Protein AF-A0A397AD30-F1 (afdb_monomer_lite)

Radius of gyration: 31.26 Å; chains: 1; bounding box: 76×76×76 Å

Organism: Aphanomyces astaci (NCBI:txid112090)

Sequence (591 aa):
MDCVVLFESKLSVTDAAFGQVVRYLRRLFPTGSASAVLFDLSSFWLITSLKTVILRVEKANWVDGGSKALFESFVSDHTSPWVRRLTTACSALGVDVVEGGAFLGRGAHGRVFKVERKADKKVLALKLVDSRSTTALFREELALTNAELTGLTARLEHGFVDFPGGAALLVTPVGAPLPRPTTLQEVFNLFDLLRQLHEKNIIHGDPRVPNVIVVKDNDKDKLLWIDLVEAVLVTPGFRTTDAAILTRSILRLLHTSLLGEPLESLINEYGQAPTNENMLKVATVSGLLRNKLKTAEAWHIRADNKVRSIDRPVALPAVEESVLAWVLKCEELGVCITGELIRKQASATCDQMNVPVSQRPAFSKGWLYKFQVKHGLTSKLQHGEAASVSPALVAEGRQQMKAATSGYSAANTYNMDETAFFFCLSPHRSITRHRQPGTKKSKKRITVALTTNADGTDVVDPLFIGTAARPRCFNGVAASDLGFNYMYSKKGWMTGGLFNTYLLQMNQRMLAEDRKVLLLVDNAPPYRPDDESLLTNIKVKMLPKNTTAHLQPQDAGIIASFKAKVKQRQLQSALQQIDSVMAGRQDGLYE

Foldseek 3Di:
DAFDEAEAEDQDDDVVVVVVVLVVCLVVPQAAKHWYWYDHPFKIWTWIDGRSGTPDIDIDTPPDPCPVVVVVVSCVVRGDLVVVQVVVQCVVQQKAFDPDPQWQDDDPFFTWGWIAHPPPRDTWIKTKGFPVCLVQQQQQQVLQVLCVVLLQAWHWPAGWDDDPGTIITITDDDFHQADQDDALVVLLVLLVSLLSCVVSLHFQQQSASRQWGWDQDVNDTHIHGHSGGHDPDRALVSQLLNLLNHLCNNQVHDSPDDPDDVLSVLSSVCSVPVDSVSSSSNSVVSRVSSVVVVVVVVVVVVVVVVPDDPPDPDLCVPLLVVLVVVVVNCVVVVNDDDLVNSLVSSVVSCVVVVPDPVSDDPSDPVVSVVSCVVSVNDDDDDDPPPVVDDPVLLVVLVVVVCVVCVVDDQQQEKEKDKDKDQLLADDPDDDDPDDDPDDDGRSAIKMKMWMAGRVRPDTDFIAIEGQDQDDVVCVPDDVVVVPHHYDYDNVNDAALVNLLVVQLVVLVVCVVVVAAHEYEYEPDPSNDHPDCVSRPRYDYDYGDPPNCSPPRPCNVCVVVVVVVVVVVVSVVVLVVVVVCVVVVNDDDNSD

Secondary structure (DSSP, 8-state):
----EEEEE-SS--HHHHHHHHHHHHHH-SSSEEEEEEE-SSEEEEEEEETTEEEEEEEEETTSTTHHHHHHHHHHHTS-HHHHHHHHHHHHHTEEEPSSS-EEEE-SSEEEEEEEETTT--EEEEEEEETTSHHHHHHHHHHHHHHGGGTSB-EEEEEEEEETTEEEEEEE---EEPPPP-SHHHHHHHHHHHHHHHHTT---SS--GGGEEEEEETTEEEEEE-S----SS--HHHHHHHHHHHHHHHHT--TT---THHHHHHHHHHHH---HHHHHHHHHHHHHHHHHHHHHHHHHHHHGGGS--S----S-HHHHHHHHHHHHHHHHTT----HHHHHHHHHHHHHHTT--GGG-----HHHHHHHHHHTT----PPP-GGGGS-HHHHHHHHHHHHHHHTTS-GGGEEEEEEEEE-TT---S----SS-PPPPPPP---EEEEEEEETTSS-EEEEEEEES-SS-GGGTT--TTTTTSEEEE-TTSS--HHHHHHHHHHHHHHHHHTT--EEEEE-S-GGGS-S-GGG-SSEEEEEPPTT-HHHH-TGGGTHHHHHHHHHHHHHHHHHHHHHHHHHTT--S-TT-

InterPro domains:
  IPR004875 DDE superfamily endonuclease domain [PF03184] (443-580)
  IPR006600 HTH CenpB-type DNA-binding domain [PF03221] (317-380)
  IPR006600 HTH CenpB-type DNA-binding domain [PS51253] (307-381)
  IPR006600 HTH CenpB-type DNA-binding domain [SM00674] (313-381)
  IPR009057 Homedomain-like superfamily [SSF46689] (312-376)
  IPR011009 Protein kinase-like domain superfamily [SSF56112] (103-228)
  IPR050863 Centromere and Transposable Element-Derived Protein [PTHR19303] (283-580)

pLDDT: mean 81.8, std 15.3, range [26.61, 97.69]

Structure (mmCIF, N/CA/C/O backbone):
data_AF-A0A397AD30-F1
#
_entry.id   AF-A0A397AD30-F1
#
loop_
_atom_site.group_PDB
_atom_site.id
_atom_site.type_symbol
_atom_site.label_atom_id
_atom_site.label_alt_id
_atom_site.label_comp_id
_atom_site.label_asym_id
_atom_site.label_entity_id
_atom_site.label_seq_id
_atom_site.pdbx_PDB_ins_code
_atom_site.Cartn_x
_atom_site.Cartn_y
_atom_site.Cartn_z
_atom_site.occupancy
_atom_site.B_iso_or_equiv
_atom_site.auth_seq_id
_atom_site.auth_comp_id
_atom_site.auth_asym_id
_atom_site.auth_atom_id
_atom_site.pdbx_PDB_model_num
ATOM 1 N N . MET A 1 1 ? 4.897 2.767 -16.102 1.00 46.47 1 MET A N 1
ATOM 2 C CA . MET A 1 1 ? 6.079 1.952 -16.441 1.00 46.47 1 MET A CA 1
ATOM 3 C C . MET A 1 1 ? 7.157 2.903 -16.915 1.00 46.47 1 MET A C 1
ATOM 5 O O . MET A 1 1 ? 6.813 3.877 -17.572 1.00 46.47 1 MET A O 1
ATOM 9 N N . ASP A 1 2 ? 8.407 2.687 -16.519 1.00 53.84 2 ASP A N 1
ATOM 10 C CA . ASP A 1 2 ? 9.525 3.442 -17.082 1.00 53.84 2 ASP A CA 1
ATOM 11 C C . ASP A 1 2 ? 9.894 2.813 -18.418 1.00 53.84 2 ASP A C 1
ATOM 13 O O . ASP A 1 2 ? 10.352 1.676 -18.458 1.00 53.84 2 ASP A O 1
ATOM 17 N N . CYS A 1 3 ? 9.603 3.519 -19.509 1.00 63.31 3 CYS A N 1
ATOM 18 C CA . CYS A 1 3 ? 10.033 3.110 -20.837 1.00 63.31 3 CYS A CA 1
ATOM 19 C C . CYS A 1 3 ? 11.496 3.518 -21.030 1.00 63.31 3 CYS A C 1
ATOM 21 O O . CYS A 1 3 ? 11.871 4.649 -20.710 1.00 63.31 3 CYS A O 1
ATOM 23 N N . VAL A 1 4 ? 12.309 2.593 -21.533 1.00 65.69 4 VAL A N 1
ATOM 24 C CA . VAL A 1 4 ? 13.726 2.805 -21.831 1.00 65.69 4 VAL A CA 1
ATOM 25 C C . VAL A 1 4 ? 13.923 2.584 -23.327 1.00 65.69 4 VAL A C 1
ATOM 27 O O . VAL A 1 4 ? 13.507 1.552 -23.857 1.00 65.69 4 VAL A O 1
ATOM 30 N N . VAL A 1 5 ? 14.553 3.553 -23.991 1.00 80.88 5 VAL A N 1
ATOM 31 C CA . VAL A 1 5 ? 14.927 3.476 -25.407 1.00 80.88 5 VAL A CA 1
ATOM 32 C C . VAL A 1 5 ? 16.436 3.262 -25.486 1.00 80.88 5 VAL A C 1
ATOM 34 O O . VAL A 1 5 ? 17.207 4.078 -24.985 1.00 80.88 5 VAL A O 1
ATOM 37 N N . LEU A 1 6 ? 16.863 2.147 -26.075 1.00 85.50 6 LEU A N 1
ATOM 38 C CA . LEU A 1 6 ? 18.277 1.836 -26.283 1.00 85.50 6 LEU A CA 1
ATOM 39 C C . LEU A 1 6 ? 18.796 2.578 -27.520 1.00 85.50 6 LEU A C 1
ATOM 41 O O . LEU A 1 6 ? 18.266 2.381 -28.607 1.00 85.50 6 LEU A O 1
ATOM 45 N N . PHE A 1 7 ? 19.857 3.367 -27.377 1.00 88.75 7 PHE A N 1
ATOM 46 C CA . PHE A 1 7 ? 20.549 3.988 -28.507 1.00 88.75 7 PHE A CA 1
ATOM 47 C C . PHE A 1 7 ? 21.847 3.235 -28.787 1.00 88.75 7 PHE A C 1
ATOM 49 O O . PHE A 1 7 ? 22.714 3.163 -27.921 1.00 88.75 7 PHE A O 1
ATOM 56 N N . GLU A 1 8 ? 21.975 2.683 -29.992 1.00 91.75 8 GLU A N 1
ATOM 57 C CA . GLU A 1 8 ? 23.163 1.961 -30.443 1.00 91.75 8 GLU A CA 1
ATOM 58 C C . GLU A 1 8 ? 23.706 2.618 -31.717 1.00 91.75 8 GLU A C 1
ATOM 60 O O . GLU A 1 8 ? 23.058 2.590 -32.766 1.00 91.75 8 GLU A O 1
ATOM 65 N N . SER A 1 9 ? 24.911 3.183 -31.638 1.00 92.06 9 SER A N 1
ATOM 66 C CA . SER A 1 9 ? 25.609 3.740 -32.798 1.00 92.06 9 SER A CA 1
ATOM 67 C C . SER A 1 9 ? 26.531 2.706 -33.451 1.00 92.06 9 SER A C 1
ATOM 69 O O . SER A 1 9 ? 27.141 1.866 -32.782 1.00 92.06 9 SER A O 1
ATOM 71 N N . LYS A 1 10 ? 26.650 2.762 -34.781 1.00 91.19 10 LYS A N 1
ATOM 72 C CA . LYS A 1 10 ? 27.586 1.958 -35.582 1.00 91.19 10 LYS A CA 1
ATOM 73 C C . LYS A 1 10 ? 28.236 2.809 -36.667 1.00 91.19 10 LYS A C 1
ATOM 75 O O . LYS A 1 10 ? 27.699 3.828 -37.077 1.00 91.19 10 LYS A O 1
ATOM 80 N N . LEU A 1 11 ? 29.386 2.349 -37.162 1.00 87.25 11 LEU A N 1
ATOM 81 C CA . LEU A 1 11 ? 30.025 2.935 -38.347 1.00 87.25 11 LEU A CA 1
ATOM 82 C C . LEU A 1 11 ? 29.191 2.702 -39.616 1.00 87.25 11 LEU A C 1
ATOM 84 O O . LEU A 1 11 ? 29.160 3.552 -40.496 1.00 87.25 11 LEU A O 1
ATOM 88 N N . SER A 1 12 ? 28.513 1.555 -39.691 1.00 88.00 12 SER A N 1
ATOM 89 C CA . SER A 1 12 ? 27.531 1.226 -40.721 1.00 88.00 12 SER A CA 1
ATOM 90 C C . SER A 1 12 ? 26.473 0.293 -40.132 1.00 88.00 12 SER A C 1
ATOM 92 O O . SER A 1 12 ? 26.801 -0.649 -39.396 1.00 88.00 12 SER A O 1
ATOM 94 N N . VAL A 1 13 ? 25.202 0.559 -40.426 1.00 89.12 13 VAL A N 1
ATOM 95 C CA . VAL A 1 13 ? 24.081 -0.279 -40.004 1.00 89.12 13 VAL A CA 1
ATOM 96 C C . VAL A 1 13 ? 24.025 -1.542 -40.867 1.00 89.12 13 VAL A C 1
ATOM 98 O O . VAL A 1 13 ? 23.899 -1.493 -42.086 1.00 89.12 13 VAL A O 1
ATOM 101 N N . THR A 1 14 ? 24.094 -2.702 -40.214 1.00 89.75 14 THR A N 1
ATOM 102 C CA . THR A 1 14 ? 24.069 -4.028 -40.851 1.00 89.75 14 THR A CA 1
ATOM 103 C C . THR A 1 14 ? 23.092 -4.956 -40.134 1.00 89.75 14 THR A C 1
ATOM 105 O O . THR A 1 14 ? 22.760 -4.741 -38.965 1.00 89.75 14 THR A O 1
ATOM 108 N N . ASP A 1 15 ? 22.692 -6.054 -40.780 1.00 87.81 15 ASP A N 1
ATOM 109 C CA . ASP A 1 15 ? 21.860 -7.083 -40.139 1.00 87.81 15 ASP A CA 1
ATOM 110 C C . ASP A 1 15 ? 22.551 -7.727 -38.923 1.00 87.81 15 ASP A C 1
ATOM 112 O O . ASP A 1 15 ? 21.894 -8.113 -37.954 1.00 87.81 15 ASP A O 1
ATOM 116 N N . ALA A 1 16 ? 23.887 -7.788 -38.920 1.00 85.69 16 ALA A N 1
ATOM 117 C CA . ALA A 1 16 ? 24.661 -8.242 -37.767 1.00 85.69 16 ALA A CA 1
ATOM 118 C C . ALA A 1 16 ? 24.535 -7.272 -36.578 1.00 85.69 16 ALA A C 1
ATOM 120 O O . ALA A 1 16 ? 24.317 -7.710 -35.443 1.00 85.69 16 ALA A O 1
ATOM 121 N N . ALA A 1 17 ? 24.615 -5.962 -36.838 1.00 86.62 17 ALA A N 1
ATOM 122 C CA . ALA A 1 17 ? 24.385 -4.933 -35.827 1.00 86.62 17 ALA A CA 1
ATOM 123 C C . ALA A 1 17 ? 22.938 -4.955 -35.315 1.00 86.62 17 ALA A C 1
ATOM 125 O O . ALA A 1 17 ? 22.704 -4.872 -34.110 1.00 86.62 17 ALA A O 1
ATOM 126 N N . PHE A 1 18 ? 21.968 -5.170 -36.203 1.00 90.31 18 PHE A N 1
ATOM 127 C CA . PHE A 1 18 ? 20.579 -5.378 -35.812 1.00 90.31 18 PHE A CA 1
ATOM 128 C C . PHE A 1 18 ? 20.422 -6.610 -34.912 1.00 90.31 18 PHE A C 1
ATOM 130 O O . PHE A 1 18 ? 19.847 -6.513 -33.830 1.00 90.31 18 PHE A O 1
ATOM 137 N N . GLY A 1 19 ? 21.015 -7.750 -35.276 1.00 87.25 19 GLY A N 1
ATOM 138 C CA . GLY A 1 19 ? 21.019 -8.955 -34.443 1.00 87.25 19 GLY A CA 1
ATOM 139 C C . GLY A 1 19 ? 21.643 -8.737 -33.058 1.00 87.25 19 GLY A C 1
ATOM 140 O O . GLY A 1 19 ? 21.188 -9.325 -32.073 1.00 87.25 19 GLY A O 1
ATOM 141 N N . GLN A 1 20 ? 22.648 -7.864 -32.948 1.00 88.50 20 GLN A N 1
ATOM 142 C CA . GLN A 1 20 ? 23.221 -7.438 -31.668 1.00 88.50 20 GLN A CA 1
ATOM 143 C C . GLN A 1 20 ? 22.214 -6.630 -30.836 1.00 88.50 20 GLN A C 1
ATOM 145 O O . GLN A 1 20 ? 21.991 -6.967 -29.673 1.00 88.50 20 GLN A O 1
ATOM 150 N N . VAL A 1 21 ? 21.539 -5.647 -31.438 1.00 87.56 21 VAL A N 1
ATOM 151 C CA . VAL A 1 21 ? 20.488 -4.853 -30.777 1.00 87.56 21 VAL A CA 1
ATOM 152 C C . VAL A 1 21 ? 19.317 -5.729 -30.327 1.00 87.56 21 VAL A C 1
ATOM 154 O O . VAL A 1 21 ? 18.852 -5.599 -29.198 1.00 87.56 21 VAL A O 1
ATOM 157 N N . VAL A 1 22 ? 18.893 -6.704 -31.136 1.00 85.50 22 VAL A N 1
ATOM 158 C CA . VAL A 1 22 ? 17.864 -7.683 -30.742 1.00 85.50 22 VAL A CA 1
ATOM 159 C C . VAL A 1 22 ? 18.308 -8.490 -29.516 1.00 85.50 22 VAL A C 1
ATOM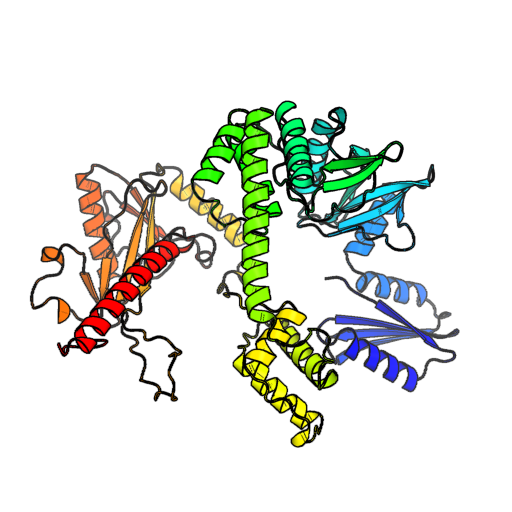 161 O O . VAL A 1 22 ? 17.509 -8.730 -28.611 1.00 85.50 22 VAL A O 1
ATOM 164 N N . ARG A 1 23 ? 19.582 -8.899 -29.432 1.00 86.31 23 ARG A N 1
ATOM 165 C CA . ARG A 1 23 ? 20.116 -9.579 -28.235 1.00 86.31 23 ARG A CA 1
ATOM 166 C C . ARG A 1 23 ? 20.136 -8.658 -27.018 1.00 86.31 23 ARG A C 1
ATOM 168 O O . ARG A 1 23 ? 19.834 -9.130 -25.923 1.00 86.31 23 ARG A O 1
ATOM 175 N N . TYR A 1 24 ? 20.467 -7.380 -27.196 1.00 85.62 24 TYR A N 1
ATOM 176 C CA . TYR A 1 24 ? 20.419 -6.388 -26.123 1.00 85.62 24 TYR A CA 1
ATOM 177 C C . TYR A 1 24 ? 18.996 -6.194 -25.614 1.00 85.62 24 TYR A C 1
ATOM 179 O O . TYR A 1 24 ? 18.769 -6.359 -24.421 1.00 85.62 24 TYR A O 1
ATOM 187 N N . LEU A 1 25 ? 18.026 -5.979 -26.503 1.00 80.44 25 LEU A N 1
ATOM 188 C CA . LEU A 1 25 ? 16.612 -5.860 -26.144 1.00 80.44 25 LEU A CA 1
ATOM 189 C C . LEU A 1 25 ? 16.096 -7.110 -25.412 1.00 80.44 25 LEU A C 1
ATOM 191 O O . LEU A 1 25 ? 15.462 -6.987 -24.368 1.00 80.44 25 LEU A O 1
ATOM 195 N N . ARG A 1 26 ? 16.453 -8.317 -25.876 1.00 78.38 26 ARG A N 1
ATOM 196 C CA . ARG A 1 26 ? 16.071 -9.587 -25.221 1.00 78.38 26 ARG A CA 1
ATOM 197 C C . ARG A 1 26 ? 16.665 -9.761 -23.824 1.00 78.38 26 ARG A C 1
ATOM 199 O O . ARG A 1 26 ? 16.057 -10.439 -23.001 1.00 78.38 26 ARG A O 1
ATOM 206 N N . ARG A 1 27 ? 17.854 -9.209 -23.568 1.00 79.25 27 ARG A N 1
ATOM 207 C CA . ARG A 1 27 ? 18.528 -9.283 -22.260 1.00 79.25 27 ARG A CA 1
ATOM 208 C C . ARG A 1 27 ? 18.067 -8.185 -21.310 1.00 79.25 27 ARG A C 1
ATOM 210 O O . ARG A 1 27 ? 17.850 -8.465 -20.139 1.00 79.25 27 ARG A O 1
ATOM 217 N N . LEU A 1 28 ? 17.926 -6.961 -21.815 1.00 70.12 28 LEU A N 1
ATOM 218 C CA . LEU A 1 28 ? 17.557 -5.787 -21.028 1.00 70.12 28 LEU A CA 1
ATOM 219 C C . LEU A 1 28 ? 16.064 -5.784 -20.675 1.00 70.12 28 LEU A C 1
ATOM 221 O O . LEU A 1 28 ? 15.705 -5.378 -19.575 1.00 70.12 28 LEU A O 1
ATOM 225 N N . PHE A 1 29 ? 15.199 -6.281 -21.568 1.00 71.00 29 PHE A N 1
ATOM 226 C CA . PHE A 1 29 ? 13.741 -6.242 -21.401 1.00 71.00 29 PHE A CA 1
ATOM 227 C C . PHE A 1 29 ? 13.075 -7.572 -21.794 1.00 71.00 29 PHE A C 1
ATOM 229 O O . PHE A 1 29 ? 12.239 -7.613 -22.696 1.00 71.00 29 PHE A O 1
ATOM 236 N N . PRO A 1 30 ? 13.387 -8.687 -21.105 1.00 65.00 30 PRO A N 1
ATOM 237 C CA . PRO A 1 30 ? 12.913 -10.025 -21.481 1.00 65.00 30 PRO A CA 1
ATOM 238 C C . PRO A 1 30 ? 11.387 -10.190 -21.431 1.00 65.00 30 PRO A C 1
ATOM 240 O O . PRO A 1 30 ? 10.841 -11.209 -21.866 1.00 65.00 30 PRO A O 1
ATOM 243 N N . THR A 1 31 ? 10.678 -9.219 -20.861 1.00 61.59 31 THR A N 1
ATOM 244 C CA . THR A 1 31 ? 9.302 -9.400 -20.439 1.00 61.59 31 THR A CA 1
ATOM 245 C C . THR A 1 31 ? 8.345 -8.248 -20.747 1.00 61.59 31 THR A C 1
ATOM 247 O O . THR A 1 31 ? 7.138 -8.486 -20.815 1.00 61.59 31 THR A O 1
ATOM 250 N N . GLY A 1 32 ? 8.872 -7.053 -21.023 1.00 67.94 32 GLY A N 1
ATOM 251 C CA . GLY A 1 32 ? 8.106 -5.853 -21.365 1.00 67.94 32 GLY A CA 1
ATOM 252 C C . GLY A 1 32 ? 8.211 -5.460 -22.838 1.00 67.94 32 GLY A C 1
ATOM 253 O O . GLY A 1 32 ? 8.818 -6.161 -23.649 1.00 67.94 32 GLY A O 1
ATOM 254 N N . SER A 1 33 ? 7.596 -4.332 -23.188 1.00 75.12 33 SER A N 1
ATOM 255 C CA . SER A 1 33 ? 7.857 -3.647 -24.454 1.00 75.12 33 SER A CA 1
ATOM 256 C C . SER A 1 33 ? 9.172 -2.881 -24.360 1.00 75.12 33 SER A C 1
ATOM 258 O O . SER A 1 33 ? 9.409 -2.205 -23.358 1.00 75.12 33 SER A O 1
ATOM 260 N N . ALA A 1 34 ? 10.000 -2.954 -25.393 1.00 81.38 34 ALA A N 1
ATOM 261 C CA . ALA A 1 34 ? 11.256 -2.223 -25.443 1.00 81.38 34 ALA A CA 1
ATOM 262 C C . ALA A 1 34 ? 11.519 -1.664 -26.827 1.00 81.38 34 ALA A C 1
ATOM 264 O O . ALA A 1 34 ? 11.158 -2.281 -27.833 1.00 81.38 34 ALA A O 1
ATOM 265 N N . SER A 1 35 ? 12.193 -0.522 -26.844 1.00 88.38 35 SER A N 1
ATOM 266 C CA . SER A 1 35 ? 12.478 0.218 -28.060 1.00 88.38 35 SER A CA 1
ATOM 267 C C . SER A 1 35 ? 13.973 0.424 -28.219 1.00 88.38 35 SER A C 1
ATOM 269 O O . SER A 1 35 ? 14.680 0.644 -27.235 1.00 88.38 35 SER A O 1
ATOM 271 N N . ALA A 1 36 ? 14.461 0.350 -29.450 1.00 91.06 36 ALA A N 1
ATOM 272 C CA . ALA A 1 36 ? 15.835 0.686 -29.780 1.00 91.06 36 ALA A CA 1
ATOM 273 C C . ALA A 1 36 ? 15.914 1.558 -31.027 1.00 91.06 36 ALA A C 1
ATOM 275 O O . ALA A 1 36 ? 15.094 1.447 -31.936 1.00 91.06 36 ALA A O 1
ATOM 276 N N . VAL A 1 37 ? 16.954 2.377 -31.058 1.00 93.56 37 VAL A N 1
ATOM 277 C CA . VAL A 1 37 ? 17.401 3.147 -32.206 1.00 93.56 37 VAL A CA 1
ATOM 278 C C . VAL A 1 37 ? 18.790 2.633 -32.563 1.00 93.56 37 VAL A C 1
ATOM 280 O O . VAL A 1 37 ? 19.730 2.789 -31.784 1.00 93.56 37 VAL A O 1
ATOM 283 N N . LEU A 1 38 ? 18.914 2.000 -33.727 1.00 95.19 38 LEU A N 1
ATOM 284 C CA . LEU A 1 38 ? 20.195 1.597 -34.307 1.00 95.19 38 LEU A CA 1
ATOM 285 C C . LEU A 1 38 ? 20.540 2.567 -35.430 1.00 95.19 38 LEU A C 1
ATOM 287 O O . LEU A 1 38 ? 19.747 2.699 -36.354 1.00 95.19 38 LEU A O 1
ATOM 291 N N . PHE A 1 39 ? 21.688 3.234 -35.377 1.00 95.94 39 PHE A N 1
ATOM 292 C CA . PHE A 1 39 ? 21.993 4.285 -36.348 1.00 95.94 39 PHE A CA 1
ATOM 293 C C . PHE A 1 39 ? 23.468 4.370 -36.739 1.00 95.94 39 PHE A C 1
ATOM 295 O O . PHE A 1 39 ? 24.356 3.982 -35.979 1.00 95.94 39 PHE A O 1
ATOM 302 N N . ASP A 1 40 ? 23.706 4.905 -37.935 1.00 94.38 40 ASP A N 1
ATOM 303 C CA . ASP A 1 40 ? 25.008 5.348 -38.434 1.00 94.38 40 ASP A CA 1
ATOM 304 C C . ASP A 1 40 ? 24.918 6.797 -38.952 1.00 94.38 40 ASP A C 1
ATOM 306 O O . ASP A 1 40 ? 23.938 7.499 -38.696 1.00 94.38 40 ASP A O 1
ATOM 310 N N . LEU A 1 41 ? 25.949 7.273 -39.655 1.00 92.25 41 LEU A N 1
ATOM 311 C CA . LEU A 1 41 ? 26.000 8.639 -40.195 1.00 92.25 41 LEU A CA 1
ATOM 312 C C . LEU A 1 41 ? 24.981 8.909 -41.317 1.00 92.25 41 LEU A C 1
ATOM 314 O O . LEU A 1 41 ? 24.714 10.067 -41.626 1.00 92.25 41 LEU A O 1
ATOM 318 N N . SER A 1 42 ? 24.427 7.869 -41.940 1.00 92.25 42 SER A N 1
ATOM 319 C CA . SER A 1 42 ? 23.572 7.955 -43.131 1.00 92.25 42 SER A CA 1
ATOM 320 C C . SER A 1 42 ? 22.116 7.548 -42.876 1.00 92.25 42 SER A C 1
ATOM 322 O O . SER A 1 42 ? 21.208 8.118 -43.483 1.00 92.25 42 SER A O 1
ATOM 324 N N . SER A 1 43 ? 21.875 6.628 -41.938 1.00 94.44 43 SER A N 1
ATOM 325 C CA . SER A 1 43 ? 20.565 6.021 -41.700 1.00 94.44 43 SER A CA 1
ATOM 326 C C . SER A 1 43 ? 20.315 5.633 -40.242 1.00 94.44 43 SER A C 1
ATOM 328 O O . SER A 1 43 ? 21.234 5.539 -39.423 1.00 94.44 43 SER A O 1
ATOM 330 N N . PHE A 1 44 ? 19.046 5.375 -39.920 1.00 95.19 44 PHE A N 1
ATOM 331 C CA . PHE A 1 44 ? 18.620 4.855 -38.625 1.00 95.19 44 PHE A CA 1
ATOM 332 C C . PHE A 1 44 ? 17.475 3.849 -38.751 1.00 95.19 44 PHE A C 1
ATOM 334 O O . PHE A 1 44 ? 16.661 3.887 -39.678 1.00 95.19 44 PHE A O 1
ATOM 341 N N . TRP A 1 45 ? 17.433 2.912 -37.805 1.00 95.19 45 TRP A N 1
ATOM 342 C CA . TRP A 1 45 ? 16.418 1.878 -37.676 1.00 95.19 45 TRP A CA 1
ATOM 343 C C . TRP A 1 45 ? 15.730 2.025 -36.318 1.00 95.19 45 TRP A C 1
ATOM 345 O O . TRP A 1 45 ? 16.376 1.950 -35.269 1.00 95.19 45 TRP A O 1
ATOM 355 N N . LEU A 1 46 ? 14.414 2.203 -36.346 1.00 93.31 46 LEU A N 1
ATOM 356 C CA . LEU A 1 46 ? 13.544 2.305 -35.181 1.00 93.31 46 LEU A CA 1
ATOM 357 C C . LEU A 1 46 ? 12.920 0.942 -34.916 1.00 93.31 46 LEU A C 1
ATOM 359 O O . LEU A 1 46 ? 12.238 0.382 -35.772 1.00 93.31 46 LEU A O 1
ATOM 363 N N . ILE A 1 47 ? 13.191 0.380 -33.748 1.00 91.94 47 ILE A N 1
ATOM 364 C CA . ILE A 1 47 ? 12.896 -1.017 -33.446 1.00 91.94 47 ILE A CA 1
ATOM 365 C C . ILE A 1 47 ? 11.988 -1.057 -32.228 1.00 91.94 47 ILE A C 1
ATOM 367 O O . ILE A 1 47 ? 12.402 -0.639 -31.151 1.00 91.94 47 ILE A O 1
ATOM 371 N N . THR A 1 48 ? 10.791 -1.621 -32.371 1.00 88.56 48 THR A N 1
ATOM 372 C CA . THR A 1 48 ? 9.890 -1.903 -31.247 1.00 88.56 48 THR A CA 1
ATOM 373 C C . THR A 1 48 ? 9.802 -3.405 -31.045 1.00 88.56 48 THR A C 1
ATOM 375 O O . THR A 1 48 ? 9.584 -4.178 -31.980 1.00 88.56 48 THR A O 1
ATOM 378 N N . SER A 1 49 ? 9.941 -3.832 -29.800 1.00 84.62 49 SER A N 1
ATOM 379 C CA . SER A 1 49 ? 9.865 -5.228 -29.392 1.00 84.62 49 SER A CA 1
ATOM 380 C C . SER A 1 49 ? 8.882 -5.403 -28.246 1.00 84.62 49 SER A C 1
ATOM 382 O O . SER A 1 49 ? 8.661 -4.488 -27.454 1.00 84.62 49 SER A O 1
ATOM 384 N N . LEU A 1 50 ? 8.299 -6.593 -28.150 1.00 78.88 50 LEU A N 1
ATOM 385 C CA . LEU A 1 50 ? 7.535 -7.036 -26.993 1.00 78.88 50 LEU A CA 1
ATOM 386 C C . LEU A 1 50 ? 8.067 -8.401 -26.574 1.00 78.88 50 LEU A C 1
ATOM 388 O O . LEU A 1 50 ? 7.985 -9.377 -27.328 1.00 78.88 50 LEU A O 1
ATOM 392 N N . LYS A 1 51 ? 8.607 -8.474 -25.355 1.00 77.00 51 LYS A N 1
ATOM 393 C CA . LYS A 1 51 ? 9.300 -9.659 -24.836 1.00 77.00 51 LYS A CA 1
ATOM 394 C C . LYS A 1 51 ? 10.468 -10.028 -25.761 1.00 77.00 51 LYS A C 1
ATOM 396 O O . LYS A 1 51 ? 11.404 -9.259 -25.933 1.00 77.00 51 LYS A O 1
ATOM 401 N N . THR A 1 52 ? 10.427 -11.206 -26.380 1.00 72.81 52 THR A N 1
ATOM 402 C CA . THR A 1 52 ? 11.484 -11.692 -27.278 1.00 72.81 52 THR A CA 1
ATOM 403 C C . THR A 1 52 ? 11.187 -11.475 -28.757 1.00 72.81 52 THR A C 1
ATOM 405 O O . THR A 1 52 ? 11.969 -11.933 -29.590 1.00 72.81 52 THR A O 1
ATOM 408 N N . VAL A 1 53 ? 10.061 -10.841 -29.091 1.00 79.31 53 VAL A N 1
ATOM 409 C CA . VAL A 1 53 ? 9.580 -10.695 -30.467 1.00 79.31 53 VAL A CA 1
ATOM 410 C C . VAL A 1 53 ? 9.757 -9.253 -30.918 1.00 79.31 53 VAL A C 1
ATOM 412 O O . VAL A 1 53 ? 9.344 -8.324 -30.224 1.00 79.31 53 VAL A O 1
ATOM 415 N N . ILE A 1 54 ? 10.363 -9.068 -32.090 1.00 87.69 54 ILE A N 1
ATOM 416 C CA . ILE A 1 54 ? 10.400 -7.769 -32.758 1.00 87.69 54 ILE A CA 1
ATOM 417 C C . ILE A 1 54 ? 9.041 -7.549 -33.413 1.00 87.69 54 ILE A C 1
ATOM 419 O O . ILE A 1 54 ? 8.624 -8.344 -34.251 1.00 87.69 54 ILE A O 1
ATOM 423 N N . LEU A 1 55 ? 8.342 -6.504 -32.980 1.00 87.19 55 LEU A N 1
ATOM 424 C CA . LEU A 1 55 ? 7.017 -6.152 -33.481 1.00 87.19 55 LEU A CA 1
ATOM 425 C C . LEU A 1 55 ? 7.109 -5.276 -34.726 1.00 87.19 55 LEU A C 1
ATOM 427 O O . LEU A 1 55 ? 6.332 -5.450 -35.659 1.00 87.19 55 LEU A O 1
ATOM 431 N N . ARG A 1 56 ? 8.044 -4.321 -34.724 1.00 90.12 56 ARG A N 1
ATOM 432 C CA . ARG A 1 56 ? 8.194 -3.334 -35.794 1.00 90.12 56 ARG A CA 1
ATOM 433 C C . ARG A 1 56 ? 9.660 -2.955 -35.965 1.00 90.12 56 ARG A C 1
ATOM 435 O O . ARG A 1 56 ? 10.373 -2.803 -34.974 1.00 90.12 56 ARG A O 1
ATOM 442 N N . VAL A 1 57 ? 10.084 -2.807 -37.218 1.00 91.88 57 VAL A N 1
ATOM 443 C CA . VAL A 1 57 ? 11.363 -2.199 -37.603 1.00 91.88 57 VAL A CA 1
ATOM 444 C C . VAL A 1 57 ? 11.079 -1.202 -38.713 1.00 91.88 57 VAL A C 1
ATOM 446 O O . VAL A 1 57 ? 10.607 -1.596 -39.777 1.00 91.88 57 VAL A O 1
ATOM 449 N N . GLU A 1 58 ? 11.364 0.069 -38.474 1.00 92.94 58 GLU A N 1
ATOM 450 C CA . GLU A 1 58 ? 11.244 1.129 -39.476 1.00 92.94 58 GLU A CA 1
ATOM 451 C C . GLU A 1 58 ? 12.632 1.635 -39.824 1.00 92.94 58 GLU A C 1
ATOM 453 O O . GLU A 1 58 ? 13.413 1.941 -38.929 1.00 92.94 58 GLU A O 1
ATOM 458 N N . LYS A 1 59 ? 12.953 1.696 -41.115 1.00 93.88 59 LYS A N 1
ATOM 459 C CA . LYS A 1 59 ? 14.270 2.099 -41.614 1.00 93.88 59 LYS A CA 1
ATOM 460 C C . LYS A 1 59 ? 14.111 3.385 -42.414 1.00 93.88 59 LYS A C 1
ATOM 462 O O . LYS A 1 59 ? 13.220 3.448 -43.257 1.00 93.88 59 LYS A O 1
ATOM 467 N N . ALA A 1 60 ? 14.962 4.370 -42.166 1.00 93.94 60 ALA A N 1
ATOM 468 C CA . ALA A 1 60 ? 14.971 5.630 -42.904 1.00 93.94 60 ALA A CA 1
ATOM 469 C C . ALA A 1 60 ? 16.391 6.202 -42.989 1.00 93.94 60 ALA A C 1
ATOM 471 O O . ALA A 1 60 ? 17.228 5.927 -42.122 1.00 93.94 60 ALA A O 1
ATOM 472 N N . ASN A 1 61 ? 16.659 7.015 -44.013 1.00 93.56 61 ASN A N 1
ATOM 473 C CA . ASN A 1 61 ? 17.879 7.812 -44.072 1.00 93.56 61 ASN A CA 1
ATOM 474 C C . ASN A 1 61 ? 17.659 9.163 -43.397 1.00 93.56 61 ASN A C 1
ATOM 476 O O . ASN A 1 61 ? 16.563 9.726 -43.429 1.00 93.56 61 ASN A O 1
ATOM 480 N N . TRP A 1 62 ? 18.722 9.730 -42.827 1.00 90.88 62 TRP A N 1
ATOM 481 C CA . TRP A 1 62 ? 18.641 11.041 -42.174 1.00 90.88 62 TRP A CA 1
ATOM 482 C C . TRP A 1 62 ? 18.196 12.154 -43.129 1.00 90.88 62 TRP A C 1
ATOM 484 O O . TRP A 1 62 ? 17.535 13.098 -42.706 1.00 90.88 62 TRP A O 1
ATOM 494 N N . VAL A 1 63 ? 18.528 12.029 -44.415 1.00 92.19 63 VAL A N 1
ATOM 495 C CA . VAL A 1 63 ? 18.239 13.033 -45.451 1.00 92.19 63 VAL A CA 1
ATOM 496 C C . VAL A 1 63 ? 16.851 12.894 -46.083 1.00 92.19 63 VAL A C 1
ATOM 498 O O . VAL A 1 63 ? 16.441 13.779 -46.831 1.00 92.19 63 VAL A O 1
ATOM 501 N N . ASP A 1 64 ? 16.118 11.814 -45.791 1.00 91.31 64 ASP A N 1
ATOM 502 C CA . ASP A 1 64 ? 14.796 11.589 -46.377 1.00 91.31 64 ASP A CA 1
ATOM 503 C C . ASP A 1 64 ? 13.777 12.604 -45.828 1.00 91.31 64 ASP A C 1
ATOM 505 O O . ASP A 1 64 ? 13.751 12.920 -44.634 1.00 91.31 64 ASP A O 1
ATOM 509 N N . GLY A 1 65 ? 12.883 13.098 -46.689 1.00 89.81 65 GLY A N 1
ATOM 510 C CA . GLY A 1 65 ? 11.796 13.984 -46.271 1.00 89.81 65 GLY A CA 1
ATOM 511 C C . GLY A 1 65 ? 10.890 13.307 -45.234 1.00 89.81 65 GLY A C 1
ATOM 512 O O . GLY A 1 65 ? 10.319 12.254 -45.499 1.00 89.81 65 GLY A O 1
ATOM 513 N N . GLY A 1 66 ? 10.753 13.910 -44.047 1.00 88.06 66 GLY A N 1
ATOM 514 C CA . GLY A 1 66 ? 9.931 13.383 -42.946 1.00 88.06 66 GLY A CA 1
ATOM 515 C C . GLY A 1 66 ? 10.657 12.453 -41.961 1.00 88.06 66 GLY A C 1
ATOM 516 O O . GLY A 1 66 ? 10.086 12.129 -40.919 1.00 88.06 66 GLY A O 1
ATOM 517 N N . SER A 1 67 ? 11.920 12.091 -42.214 1.00 90.19 67 SER A N 1
ATOM 518 C CA . SER A 1 67 ? 12.728 11.227 -41.333 1.00 90.19 67 SER A CA 1
ATOM 519 C C . SER A 1 67 ? 12.873 11.790 -39.910 1.00 90.19 67 SER A C 1
ATOM 521 O O . SER A 1 67 ? 12.740 11.059 -38.928 1.00 90.19 67 SER A O 1
ATOM 523 N N . LYS A 1 68 ? 13.048 13.113 -39.786 1.00 88.12 68 LYS A N 1
ATOM 524 C CA . LYS A 1 68 ? 13.099 13.823 -38.499 1.00 88.12 68 LYS A CA 1
ATOM 525 C C . LYS A 1 68 ? 11.804 13.654 -37.699 1.00 88.12 68 LYS A C 1
ATOM 527 O O . LYS A 1 68 ? 11.856 13.286 -36.531 1.00 88.12 68 LYS A O 1
ATOM 532 N N . ALA A 1 69 ? 10.653 13.883 -38.333 1.00 87.06 69 ALA A N 1
ATOM 533 C CA . ALA A 1 69 ? 9.353 13.761 -37.676 1.00 87.06 69 ALA A CA 1
ATOM 534 C C . ALA A 1 69 ? 9.067 12.308 -37.255 1.00 87.06 69 ALA A C 1
ATOM 536 O O . ALA A 1 69 ? 8.551 12.069 -36.165 1.00 87.06 69 ALA A O 1
ATOM 537 N N . LEU A 1 70 ? 9.461 11.337 -38.088 1.00 90.50 70 LEU A N 1
ATOM 538 C CA . LEU A 1 70 ? 9.367 9.910 -37.773 1.00 90.50 70 LEU A CA 1
ATOM 539 C C . LEU A 1 70 ? 10.183 9.553 -36.520 1.00 90.50 70 LEU A C 1
ATOM 541 O O . LEU A 1 70 ? 9.677 8.897 -35.609 1.00 90.50 70 LEU A O 1
ATOM 545 N N . PHE A 1 71 ? 11.432 10.016 -36.456 1.00 89.44 71 PHE A N 1
ATOM 546 C CA . PHE A 1 71 ? 12.318 9.790 -35.319 1.00 89.44 71 PHE A CA 1
ATOM 547 C C . PHE A 1 71 ? 11.786 10.434 -34.031 1.00 89.44 71 PHE A C 1
ATOM 549 O O . PHE A 1 71 ? 11.727 9.785 -32.985 1.00 89.44 71 PHE A O 1
ATOM 556 N N . GLU A 1 72 ? 11.353 11.695 -34.108 1.00 84.25 72 GLU A N 1
ATOM 557 C CA . GLU A 1 72 ? 10.787 12.431 -32.973 1.00 84.25 72 GLU A CA 1
ATOM 558 C C . GLU A 1 72 ? 9.508 11.766 -32.443 1.00 84.25 72 GLU A C 1
ATOM 560 O O . GLU A 1 72 ? 9.369 11.601 -31.228 1.00 84.25 72 GLU A O 1
ATOM 565 N N . SER A 1 73 ? 8.612 11.313 -33.331 1.00 85.62 73 SER A N 1
ATOM 566 C CA . SER A 1 73 ? 7.407 10.569 -32.939 1.00 85.62 73 SER A CA 1
ATOM 567 C C . SER A 1 73 ? 7.771 9.282 -32.212 1.00 85.62 73 SER A C 1
ATOM 569 O O . SER A 1 73 ? 7.264 9.029 -31.125 1.00 85.62 73 SER A O 1
ATOM 571 N N . PHE A 1 74 ? 8.706 8.497 -32.754 1.00 87.81 74 PHE A N 1
ATOM 572 C CA . PHE A 1 74 ? 9.109 7.237 -32.139 1.00 87.81 74 PHE A CA 1
ATOM 573 C C . PHE A 1 74 ? 9.688 7.427 -30.739 1.00 87.81 74 PHE A C 1
ATOM 575 O O . PHE A 1 74 ? 9.315 6.696 -29.818 1.00 87.81 74 PHE A O 1
ATOM 582 N N . VAL A 1 75 ? 10.581 8.405 -30.561 1.00 83.06 75 VAL A N 1
ATOM 583 C CA . VAL A 1 75 ? 11.141 8.713 -29.241 1.00 83.06 75 VAL A CA 1
ATOM 584 C C . VAL A 1 75 ? 10.027 9.166 -28.297 1.00 83.06 75 VAL A C 1
ATOM 586 O O . VAL A 1 75 ? 9.960 8.662 -27.179 1.00 83.06 75 VAL A O 1
ATOM 589 N N . SER A 1 76 ? 9.119 10.040 -28.737 1.00 75.75 76 SER A N 1
ATOM 590 C CA . SER A 1 76 ? 7.983 10.513 -27.932 1.00 75.75 76 SER A CA 1
ATOM 591 C C . SER A 1 76 ? 7.059 9.370 -27.483 1.00 75.75 76 SER A C 1
ATOM 593 O O . SER A 1 76 ? 6.761 9.251 -26.293 1.00 75.75 76 SER A O 1
ATOM 595 N N . ASP A 1 77 ? 6.684 8.480 -28.404 1.00 79.19 77 ASP A N 1
ATOM 596 C CA . ASP A 1 77 ? 5.746 7.373 -28.169 1.00 79.19 77 ASP A CA 1
ATOM 597 C C . ASP A 1 77 ? 6.299 6.309 -27.209 1.00 79.19 77 ASP A C 1
ATOM 599 O O . ASP A 1 77 ? 5.545 5.627 -26.512 1.00 79.19 77 ASP A O 1
ATOM 603 N N . HIS A 1 78 ? 7.626 6.176 -27.141 1.00 76.50 78 HIS A N 1
ATOM 604 C CA . HIS A 1 78 ? 8.307 5.161 -26.335 1.00 76.50 78 HIS A CA 1
ATOM 605 C C . HIS A 1 78 ? 9.087 5.748 -25.154 1.00 76.50 78 HIS A C 1
ATOM 607 O O . HIS A 1 78 ? 9.830 5.032 -24.482 1.00 76.50 78 HIS A O 1
ATOM 613 N N . THR A 1 79 ? 8.906 7.033 -24.857 1.00 72.69 79 THR A N 1
ATOM 614 C CA . THR A 1 79 ? 9.487 7.686 -23.684 1.00 72.69 79 THR A CA 1
ATOM 615 C C . THR A 1 79 ? 8.524 7.590 -22.499 1.00 72.69 79 THR A C 1
ATOM 617 O O . THR A 1 79 ? 7.310 7.723 -22.643 1.00 72.69 79 THR A O 1
ATOM 620 N N . SER A 1 80 ? 9.052 7.335 -21.292 1.00 75.00 80 SER A N 1
ATOM 621 C CA . SER A 1 80 ? 8.229 7.257 -20.075 1.00 75.00 80 SER A CA 1
ATOM 622 C C . SER A 1 80 ? 7.360 8.516 -19.945 1.00 75.00 80 SER A C 1
ATOM 624 O O . SER A 1 80 ? 7.902 9.623 -20.041 1.00 75.00 80 SER A O 1
ATOM 626 N N . PRO A 1 81 ? 6.053 8.402 -19.631 1.00 77.81 81 PRO A N 1
ATOM 627 C CA . PRO A 1 81 ? 5.205 9.566 -19.372 1.00 77.81 81 PRO A CA 1
ATOM 628 C C . PRO A 1 81 ? 5.801 10.512 -18.321 1.00 77.81 81 PRO A C 1
ATOM 630 O O . PRO A 1 81 ? 5.551 11.712 -18.345 1.00 77.81 81 PRO A O 1
ATOM 633 N N . TRP A 1 82 ? 6.635 9.986 -17.419 1.00 82.12 82 TRP A N 1
ATOM 634 C CA . TRP A 1 82 ? 7.367 10.774 -16.433 1.00 82.12 82 TRP A CA 1
ATOM 635 C C . TRP A 1 82 ? 8.435 11.690 -17.022 1.00 82.12 82 TRP A C 1
ATOM 637 O O . TRP A 1 82 ? 8.630 12.766 -16.476 1.00 82.12 82 TRP A O 1
ATOM 647 N N . VAL A 1 83 ? 9.106 11.298 -18.105 1.00 82.50 83 VAL A N 1
ATOM 648 C CA . VAL A 1 83 ? 10.105 12.148 -18.771 1.00 82.50 83 VAL A CA 1
ATOM 649 C C . VAL A 1 83 ? 9.402 13.310 -19.456 1.00 82.50 83 VAL A C 1
ATOM 651 O O . VAL A 1 83 ? 9.790 14.447 -19.238 1.00 82.50 83 VAL A O 1
ATOM 654 N N . ARG A 1 84 ? 8.299 13.054 -20.176 1.00 81.62 84 ARG A N 1
ATOM 655 C CA . ARG A 1 84 ? 7.493 14.130 -20.770 1.00 81.62 84 ARG A CA 1
ATOM 656 C C . ARG A 1 84 ? 7.001 15.113 -19.705 1.00 81.62 84 ARG A C 1
ATOM 658 O O . ARG A 1 84 ? 7.172 16.313 -19.870 1.00 81.62 84 ARG A O 1
ATOM 665 N N . ARG A 1 85 ? 6.459 14.610 -18.589 1.00 88.88 85 ARG A N 1
ATOM 666 C CA . ARG A 1 85 ? 6.054 15.454 -17.449 1.00 88.88 85 ARG A CA 1
ATOM 667 C C . ARG A 1 85 ? 7.224 16.232 -16.859 1.00 88.88 85 ARG A C 1
ATOM 669 O O . ARG A 1 85 ? 7.053 17.398 -16.543 1.00 88.88 85 ARG A O 1
ATOM 676 N N . LEU A 1 86 ? 8.389 15.601 -16.709 1.00 90.88 86 LEU A N 1
ATOM 677 C CA . LEU A 1 86 ? 9.590 16.250 -16.192 1.00 90.88 86 LEU A CA 1
ATOM 678 C C . LEU A 1 86 ? 10.024 17.392 -17.111 1.00 90.88 86 LEU A C 1
ATOM 680 O O . LEU A 1 86 ? 10.220 18.497 -16.629 1.00 90.88 86 LEU A O 1
ATOM 684 N N . THR A 1 87 ? 10.083 17.162 -18.425 1.00 88.94 87 THR A N 1
ATOM 685 C CA . THR A 1 87 ? 10.383 18.202 -19.416 1.00 88.94 87 THR A CA 1
ATOM 686 C C . THR A 1 87 ? 9.367 19.340 -19.352 1.00 88.94 87 THR A C 1
ATOM 688 O O . THR A 1 87 ? 9.765 20.497 -19.268 1.00 88.94 87 THR A O 1
ATOM 691 N N . THR A 1 88 ? 8.065 19.032 -19.321 1.00 90.25 88 THR A N 1
ATOM 692 C CA . THR A 1 88 ? 7.008 20.049 -19.206 1.00 90.25 88 THR A CA 1
ATOM 693 C C . THR A 1 88 ? 7.128 20.855 -17.912 1.00 90.25 88 THR A C 1
ATOM 695 O O . THR A 1 88 ? 7.071 22.081 -17.962 1.00 90.25 88 THR A O 1
ATOM 698 N N . ALA A 1 89 ? 7.354 20.197 -16.773 1.00 93.00 89 ALA A N 1
ATOM 699 C CA . ALA A 1 89 ? 7.536 20.857 -15.483 1.00 93.00 89 ALA A CA 1
ATOM 700 C C . ALA A 1 89 ? 8.792 21.743 -15.468 1.00 93.00 89 ALA A C 1
ATOM 702 O O . ALA A 1 89 ? 8.726 22.889 -15.037 1.00 93.00 89 ALA A O 1
ATOM 703 N N . CYS A 1 90 ? 9.917 21.246 -15.988 1.00 93.62 90 CYS A N 1
ATOM 704 C CA . CYS A 1 90 ? 11.166 21.996 -16.118 1.00 93.62 90 CYS A CA 1
ATOM 705 C C . CYS A 1 90 ? 10.990 23.265 -16.961 1.00 93.62 90 CYS A C 1
ATOM 707 O O . CYS A 1 90 ? 11.413 24.347 -16.551 1.00 93.62 90 CYS A O 1
ATOM 709 N N . SER A 1 91 ? 10.313 23.156 -18.109 1.00 91.75 91 SER A N 1
ATOM 710 C CA . SER A 1 91 ? 9.983 24.307 -18.952 1.00 91.75 91 SER A CA 1
ATOM 711 C C . SER A 1 91 ? 9.064 25.301 -18.242 1.00 91.75 91 SER A C 1
ATOM 713 O O . SER A 1 91 ? 9.343 26.496 -18.283 1.00 91.75 91 SER A O 1
ATOM 715 N N . ALA A 1 92 ? 8.010 24.825 -17.571 1.00 91.44 92 ALA A N 1
ATOM 716 C CA . ALA A 1 92 ? 7.046 25.677 -16.874 1.00 91.44 92 ALA A CA 1
ATOM 717 C C . ALA A 1 92 ? 7.659 26.424 -15.677 1.00 91.44 92 ALA A C 1
ATOM 719 O O . ALA A 1 92 ? 7.303 27.567 -15.417 1.00 91.44 92 ALA A O 1
ATOM 720 N N . LEU A 1 93 ? 8.596 25.789 -14.968 1.00 92.88 93 LEU A N 1
ATOM 721 C CA . LEU A 1 93 ? 9.216 26.323 -13.752 1.00 92.88 93 LEU A CA 1
ATOM 722 C C . LEU A 1 93 ? 10.567 27.016 -13.999 1.00 92.88 93 LEU A C 1
ATOM 724 O O . LEU A 1 93 ? 11.187 27.505 -13.056 1.00 92.88 93 LEU A O 1
ATOM 728 N N . GLY A 1 94 ? 11.055 27.049 -15.244 1.00 94.00 94 GLY A N 1
ATOM 729 C CA . GLY A 1 94 ? 12.337 27.677 -15.581 1.00 94.00 94 GLY A CA 1
ATOM 730 C C . GLY A 1 94 ? 13.547 26.987 -14.938 1.00 94.00 94 GLY A C 1
ATOM 731 O O . GLY A 1 94 ? 14.503 27.652 -14.529 1.00 94.00 94 GLY A O 1
ATOM 732 N N . VAL A 1 95 ? 13.513 25.657 -14.838 1.00 95.69 95 VAL A N 1
ATOM 733 C CA . VAL A 1 95 ? 14.573 24.838 -14.229 1.00 95.69 95 VAL A CA 1
ATOM 734 C C . VAL A 1 95 ? 15.082 23.781 -15.206 1.00 95.69 95 VAL A C 1
ATOM 736 O O . VAL A 1 95 ? 14.340 23.338 -16.079 1.00 95.69 95 VAL A O 1
ATOM 739 N N . ASP A 1 96 ? 16.326 23.345 -15.039 1.00 94.19 96 ASP A N 1
ATOM 740 C CA . ASP A 1 96 ? 16.907 22.209 -15.759 1.00 94.19 96 ASP A CA 1
ATOM 741 C C . ASP A 1 96 ? 17.249 21.078 -14.789 1.00 94.19 96 ASP A C 1
ATOM 743 O O . ASP A 1 96 ? 17.556 21.300 -13.620 1.00 94.19 96 ASP A O 1
ATOM 747 N N . VAL A 1 97 ? 17.183 19.838 -15.261 1.00 93.56 97 VAL A N 1
ATOM 748 C CA . VAL A 1 97 ? 17.578 18.672 -14.463 1.00 93.56 97 VAL A CA 1
ATOM 749 C C . VAL A 1 97 ? 19.096 18.690 -14.278 1.00 93.56 97 VAL A C 1
ATOM 751 O O . VAL A 1 97 ? 19.826 18.842 -15.251 1.00 93.56 97 VAL A O 1
ATOM 754 N N . VAL A 1 98 ? 19.576 18.512 -13.044 1.00 90.81 98 VAL A N 1
ATOM 755 C CA . VAL A 1 98 ? 21.023 18.461 -12.772 1.00 90.81 98 VAL A CA 1
ATOM 756 C C . VAL A 1 98 ? 21.631 17.213 -13.414 1.00 90.81 98 VAL A C 1
ATOM 758 O O . VAL A 1 98 ? 21.099 16.116 -13.259 1.00 90.81 98 VAL A O 1
ATOM 761 N N . GLU A 1 99 ? 22.763 17.345 -14.104 1.00 81.81 99 GLU A N 1
ATOM 762 C CA . GLU A 1 99 ? 23.464 16.192 -14.672 1.00 81.81 99 GLU A CA 1
ATOM 763 C C . GLU A 1 99 ? 24.076 15.306 -13.576 1.00 81.81 99 GLU A C 1
ATOM 765 O O . GLU A 1 99 ? 24.805 15.777 -12.706 1.00 81.81 99 GLU A O 1
ATOM 770 N N . GLY A 1 100 ? 23.793 13.999 -13.633 1.00 74.19 100 GLY A N 1
ATOM 771 C CA . GLY A 1 100 ? 24.316 13.013 -12.682 1.00 74.19 100 GLY A CA 1
ATOM 772 C C . GLY A 1 100 ? 23.631 13.054 -11.308 1.00 74.19 100 GLY A C 1
ATOM 773 O O . GLY A 1 100 ? 23.647 14.049 -10.591 1.00 74.19 100 GLY A O 1
ATOM 774 N N . GLY A 1 101 ? 23.014 11.939 -10.899 1.00 76.69 101 GLY A N 1
ATOM 775 C CA . GLY A 1 101 ? 22.367 11.847 -9.580 1.00 76.69 101 GLY A CA 1
ATOM 776 C C . GLY A 1 101 ? 21.120 12.728 -9.421 1.00 76.69 101 GLY A C 1
ATOM 777 O O . GLY A 1 101 ? 20.730 13.045 -8.301 1.00 76.69 101 GLY A O 1
ATOM 778 N N . ALA A 1 102 ? 20.483 13.116 -10.531 1.00 86.88 102 ALA A N 1
ATOM 779 C CA . ALA A 1 102 ? 19.283 13.946 -10.523 1.00 86.88 102 ALA A CA 1
ATOM 780 C C . ALA A 1 102 ? 18.112 13.313 -9.773 1.00 86.88 102 ALA A C 1
ATOM 782 O O . ALA A 1 102 ? 17.299 14.002 -9.179 1.00 86.88 102 ALA A O 1
ATOM 783 N N . PHE A 1 103 ? 17.960 11.996 -9.839 1.00 88.56 103 PHE A N 1
ATOM 784 C CA . PHE A 1 103 ? 16.811 11.334 -9.242 1.00 88.56 103 PHE A CA 1
ATOM 785 C C . PHE A 1 103 ? 17.004 11.193 -7.728 1.00 88.56 103 PHE A C 1
ATOM 787 O O . PHE A 1 103 ? 17.857 10.430 -7.280 1.00 88.56 103 PHE A O 1
ATOM 794 N N . LEU A 1 104 ? 16.194 11.914 -6.952 1.00 84.69 104 LEU A N 1
ATOM 795 C CA . LEU A 1 104 ? 16.273 11.942 -5.489 1.00 84.69 104 LEU A CA 1
ATOM 796 C C . LEU A 1 104 ? 15.401 10.864 -4.838 1.00 84.69 104 LEU A C 1
ATOM 798 O O . LEU A 1 104 ? 15.719 10.382 -3.754 1.00 84.69 104 LEU A O 1
ATOM 802 N N . GLY A 1 105 ? 14.320 10.440 -5.499 1.00 81.88 105 GLY A N 1
ATOM 803 C CA . GLY A 1 105 ? 13.497 9.345 -4.994 1.00 81.88 105 GLY A CA 1
ATOM 804 C C . GLY A 1 105 ? 12.122 9.221 -5.640 1.00 81.88 105 GLY A C 1
ATOM 805 O O . GLY A 1 105 ? 11.695 10.044 -6.451 1.00 81.88 105 GLY A O 1
ATOM 806 N N . ARG A 1 106 ? 11.408 8.157 -5.257 1.00 80.62 106 ARG A N 1
ATOM 807 C CA . ARG A 1 106 ? 9.992 7.932 -5.583 1.00 80.62 106 ARG A CA 1
ATOM 808 C C . ARG A 1 106 ? 9.186 7.757 -4.301 1.00 80.62 106 ARG A C 1
ATOM 810 O O . ARG A 1 106 ? 9.569 6.960 -3.448 1.00 80.62 106 ARG A O 1
ATOM 817 N N . GLY A 1 107 ? 8.068 8.466 -4.211 1.00 66.56 107 GLY A N 1
ATOM 818 C CA . GLY A 1 107 ? 7.070 8.310 -3.156 1.00 66.56 107 GLY A CA 1
ATOM 819 C C . GLY A 1 107 ? 5.850 7.527 -3.642 1.00 66.56 107 GLY A C 1
ATOM 820 O O . GLY A 1 107 ? 5.819 7.024 -4.766 1.00 66.56 107 GLY A O 1
ATOM 821 N N . ALA A 1 108 ? 4.814 7.457 -2.804 1.00 64.38 108 ALA A N 1
ATOM 822 C CA . ALA A 1 108 ? 3.534 6.840 -3.167 1.00 64.38 108 ALA A CA 1
ATOM 823 C C . ALA A 1 108 ? 2.808 7.595 -4.299 1.00 64.38 108 ALA A C 1
ATOM 825 O O . ALA A 1 108 ? 2.079 6.987 -5.081 1.00 64.38 108 ALA A O 1
ATOM 826 N N . HIS A 1 109 ? 3.039 8.907 -4.396 1.00 70.75 109 HIS A N 1
ATOM 827 C CA . HIS A 1 109 ? 2.273 9.827 -5.243 1.00 70.75 109 HIS A CA 1
ATOM 828 C C . HIS A 1 109 ? 3.096 10.472 -6.368 1.00 70.75 109 HIS A C 1
ATOM 830 O O . HIS A 1 109 ? 2.538 11.131 -7.242 1.00 70.75 109 HIS A O 1
ATOM 836 N N . GLY A 1 110 ? 4.422 10.289 -6.378 1.00 84.81 110 GLY A N 1
ATOM 837 C CA . GLY A 1 110 ? 5.284 11.039 -7.286 1.00 84.81 110 GLY A CA 1
ATOM 838 C C . GLY A 1 110 ? 6.758 10.660 -7.273 1.00 84.81 110 GLY A C 1
ATOM 839 O O . GLY A 1 110 ? 7.178 9.661 -6.683 1.00 84.81 110 GLY A O 1
ATOM 840 N N . ARG A 1 111 ? 7.543 11.486 -7.958 1.00 90.31 111 ARG A N 1
ATOM 841 C CA . ARG A 1 111 ? 8.999 11.401 -8.094 1.00 90.31 111 ARG A CA 1
ATOM 842 C C . ARG A 1 111 ? 9.627 12.729 -7.728 1.00 90.31 111 ARG A C 1
ATOM 844 O O . ARG A 1 111 ? 9.027 13.770 -7.965 1.00 90.31 111 ARG A O 1
ATOM 851 N N . VAL A 1 112 ? 10.836 12.679 -7.190 1.00 91.25 112 VAL A N 1
ATOM 852 C CA . VAL A 1 112 ? 11.586 13.872 -6.808 1.00 91.25 112 VAL A CA 1
ATOM 853 C C . VAL A 1 112 ? 12.884 13.914 -7.599 1.00 91.25 112 VAL A C 1
ATOM 855 O O . VAL A 1 112 ? 13.606 12.914 -7.670 1.00 91.25 112 VAL A O 1
ATOM 858 N N . PHE A 1 113 ? 13.169 15.066 -8.196 1.00 93.75 113 PHE A N 1
ATOM 859 C CA . PHE A 1 113 ? 14.365 15.310 -8.991 1.00 93.75 113 PHE A CA 1
ATOM 860 C C . PHE A 1 113 ? 15.123 16.524 -8.463 1.00 93.75 113 PHE A C 1
ATOM 862 O O . PHE A 1 113 ? 14.528 17.523 -8.081 1.00 93.75 113 PHE A O 1
ATOM 869 N N . LYS A 1 114 ? 16.444 16.453 -8.472 1.00 95.31 114 LYS A N 1
ATOM 870 C CA . LYS A 1 114 ? 17.344 17.573 -8.271 1.00 95.31 114 LYS A CA 1
ATOM 871 C C . LYS A 1 114 ? 17.378 18.381 -9.562 1.00 95.31 114 LYS A C 1
ATOM 873 O O . LYS A 1 114 ? 17.714 17.853 -10.625 1.00 95.31 114 LYS A O 1
ATOM 878 N N . VAL A 1 115 ? 17.024 19.650 -9.456 1.00 96.12 115 VAL A N 1
ATOM 879 C CA . VAL A 1 115 ? 16.988 20.593 -10.572 1.00 96.12 115 VAL A CA 1
ATOM 880 C C . VAL A 1 115 ? 17.786 21.842 -10.226 1.00 96.12 115 VAL A C 1
ATOM 882 O O . VAL A 1 115 ? 18.011 22.147 -9.056 1.00 96.12 115 VAL A O 1
ATOM 885 N N . GLU A 1 116 ? 18.226 22.551 -11.249 1.00 95.94 116 GLU A N 1
ATOM 886 C CA . GLU A 1 116 ? 18.929 23.818 -11.158 1.00 95.94 116 GLU A CA 1
ATOM 887 C C . GLU A 1 116 ? 18.069 24.905 -11.802 1.00 95.94 116 GLU A C 1
ATOM 889 O O . GLU A 1 116 ? 17.607 24.765 -12.936 1.00 95.94 116 GLU A O 1
ATOM 894 N N . ARG A 1 117 ? 17.829 25.999 -11.081 1.00 95.19 117 ARG A N 1
ATOM 895 C CA . ARG A 1 117 ? 17.091 27.137 -11.622 1.00 95.19 117 ARG A CA 1
ATOM 896 C C . ARG A 1 117 ? 17.946 27.900 -12.627 1.00 95.19 117 ARG A C 1
ATOM 898 O O . ARG A 1 117 ? 19.080 28.273 -12.336 1.00 95.19 117 ARG A O 1
ATOM 905 N N . LYS A 1 118 ? 17.378 28.185 -13.802 1.00 92.69 118 LYS A N 1
ATOM 906 C CA . LYS A 1 118 ? 18.093 28.846 -14.906 1.00 92.69 118 LYS A CA 1
ATOM 907 C C . LYS A 1 118 ? 18.601 30.237 -14.545 1.00 92.69 118 LYS A C 1
ATOM 909 O O . LYS A 1 118 ? 19.680 30.614 -14.986 1.00 92.69 118 LYS A O 1
ATOM 914 N N . ALA A 1 119 ? 17.823 30.976 -13.756 1.00 92.06 119 ALA A N 1
ATOM 915 C CA . ALA A 1 119 ? 18.089 32.377 -13.445 1.00 92.06 119 ALA A CA 1
ATOM 916 C C . ALA A 1 119 ? 19.344 32.587 -12.582 1.00 92.06 119 ALA A C 1
ATOM 918 O O . ALA A 1 119 ? 20.087 33.532 -12.814 1.00 92.06 119 ALA A O 1
ATOM 919 N N . ASP A 1 120 ? 19.577 31.725 -11.592 1.00 93.31 120 ASP A N 1
ATOM 920 C CA . ASP A 1 120 ? 20.585 31.956 -10.548 1.00 93.31 120 ASP A CA 1
ATOM 921 C C . ASP A 1 120 ? 21.378 30.705 -10.160 1.00 93.31 120 ASP A C 1
ATOM 923 O O . ASP A 1 120 ? 22.129 30.724 -9.187 1.00 93.31 120 ASP A O 1
ATOM 927 N N . LYS A 1 121 ? 21.204 29.605 -10.899 1.00 93.44 121 LYS A N 1
ATOM 928 C CA . LYS A 1 121 ? 21.905 28.339 -10.665 1.00 93.44 121 LYS A CA 1
ATOM 929 C C . LYS A 1 121 ? 21.645 27.733 -9.282 1.00 93.44 121 LYS A C 1
ATOM 931 O O . LYS A 1 121 ? 22.395 26.884 -8.804 1.00 93.44 121 LYS A O 1
ATOM 936 N N . LYS A 1 122 ? 20.542 28.120 -8.632 1.00 93.81 122 LYS A N 1
ATOM 937 C CA . LYS A 1 122 ? 20.146 27.550 -7.344 1.00 93.81 122 LYS A CA 1
ATOM 938 C C . LYS A 1 122 ? 19.650 26.120 -7.522 1.00 93.81 122 LYS A C 1
ATOM 940 O O . LYS A 1 122 ? 18.776 25.841 -8.344 1.00 93.81 122 LYS A O 1
ATOM 945 N N . VAL A 1 123 ? 20.181 25.222 -6.699 1.00 93.75 123 VAL A N 1
ATOM 946 C CA . VAL A 1 123 ? 19.783 23.813 -6.654 1.00 93.75 123 VAL A CA 1
ATOM 947 C C . VAL A 1 123 ? 18.512 23.643 -5.820 1.00 93.75 123 VAL A C 1
ATOM 949 O O . VAL A 1 123 ? 18.447 24.077 -4.667 1.00 93.75 123 VAL A O 1
ATOM 952 N N . LEU A 1 124 ? 17.516 22.970 -6.394 1.00 95.62 124 LEU A N 1
ATOM 953 C CA . LEU A 1 124 ? 16.182 22.762 -5.831 1.00 95.62 124 LEU A CA 1
ATOM 954 C C . LEU A 1 124 ? 15.738 21.300 -6.002 1.00 95.62 124 LEU A C 1
ATOM 956 O O . LEU A 1 124 ? 16.265 20.564 -6.839 1.00 95.62 124 LEU A O 1
ATOM 960 N N . ALA A 1 125 ? 14.758 20.876 -5.208 1.00 95.19 125 ALA A N 1
ATOM 961 C CA . ALA A 1 125 ? 14.061 19.607 -5.377 1.00 95.19 125 ALA A CA 1
ATOM 962 C C . ALA A 1 125 ? 12.733 19.852 -6.101 1.00 95.19 125 ALA A C 1
ATOM 964 O O . ALA A 1 125 ? 11.837 20.506 -5.576 1.00 95.19 125 ALA A O 1
ATOM 965 N N . LEU A 1 126 ? 12.598 19.301 -7.302 1.00 95.44 126 LEU A N 1
ATOM 966 C CA . LEU A 1 126 ? 11.362 19.256 -8.066 1.00 95.44 126 LEU A CA 1
ATOM 967 C C . LEU A 1 126 ? 10.571 18.014 -7.672 1.00 95.44 126 LEU A C 1
ATOM 969 O O . LEU A 1 126 ? 10.974 16.894 -7.999 1.00 95.44 126 LEU A O 1
ATOM 973 N N . LYS A 1 127 ? 9.430 18.206 -7.012 1.00 93.69 127 LYS A N 1
ATOM 974 C CA . LYS A 1 127 ? 8.481 17.125 -6.751 1.00 93.69 127 LYS A CA 1
ATOM 975 C C . LYS A 1 127 ? 7.455 17.082 -7.872 1.00 93.69 127 LYS A C 1
ATOM 977 O O . LYS A 1 127 ? 6.817 18.084 -8.162 1.00 93.69 127 LYS A O 1
ATOM 982 N N . LEU A 1 128 ? 7.326 15.922 -8.506 1.00 93.50 128 LEU A N 1
ATOM 983 C CA . LEU A 1 128 ? 6.543 15.694 -9.715 1.00 93.50 128 LEU A CA 1
ATOM 984 C C . LEU A 1 128 ? 5.520 14.584 -9.473 1.00 93.50 128 LEU A C 1
ATOM 986 O O . LEU A 1 128 ? 5.896 13.474 -9.086 1.00 93.50 128 LEU A O 1
ATOM 990 N N . VAL A 1 129 ? 4.246 14.840 -9.757 1.00 90.62 129 VAL A N 1
ATOM 991 C CA . VAL A 1 129 ? 3.155 13.866 -9.587 1.00 90.62 129 VAL A CA 1
ATOM 992 C C . VAL A 1 129 ? 2.390 13.637 -10.889 1.00 90.62 129 VAL A C 1
ATOM 994 O O . VAL A 1 129 ? 2.501 14.408 -11.841 1.00 90.62 129 VAL A O 1
ATOM 997 N N . ASP A 1 130 ? 1.627 12.545 -10.958 1.00 89.19 130 ASP A N 1
ATOM 998 C CA . ASP A 1 130 ? 0.682 12.329 -12.056 1.00 89.19 130 ASP A CA 1
ATOM 999 C C . ASP A 1 130 ? -0.656 13.042 -11.807 1.00 89.19 130 ASP A C 1
ATOM 1001 O O . ASP A 1 130 ? -0.945 13.485 -10.695 1.00 89.19 130 ASP A O 1
ATOM 1005 N N . SER A 1 131 ? -1.497 13.125 -12.840 1.00 85.50 131 SER A N 1
ATOM 1006 C CA . SER A 1 131 ? -2.798 13.806 -12.772 1.00 85.50 131 SER A CA 1
ATOM 1007 C C . SER A 1 131 ? -3.762 13.246 -11.715 1.00 85.50 131 SER A C 1
ATOM 1009 O O . SER A 1 131 ? -4.684 13.940 -11.306 1.00 85.50 131 SER A O 1
ATOM 1011 N N . ARG A 1 132 ? -3.564 12.005 -11.244 1.00 84.81 132 ARG A N 1
ATOM 1012 C CA . ARG A 1 132 ? -4.403 11.382 -10.202 1.00 84.81 132 ARG A CA 1
ATOM 1013 C C . ARG A 1 132 ? -3.992 11.806 -8.795 1.00 84.81 132 ARG A C 1
ATOM 1015 O O . ARG A 1 132 ? -4.737 11.578 -7.848 1.00 84.81 132 ARG A O 1
ATOM 1022 N N . SER A 1 133 ? -2.799 12.378 -8.664 1.00 83.56 133 SER A N 1
ATOM 1023 C CA . SER A 1 133 ? -2.159 12.693 -7.388 1.00 83.56 133 SER A CA 1
ATOM 1024 C C . SER A 1 133 ? -1.963 14.201 -7.183 1.00 83.56 133 SER A C 1
ATOM 1026 O O . SER A 1 133 ? -1.327 14.610 -6.215 1.00 83.56 133 SER A O 1
ATOM 1028 N N . THR A 1 134 ? -2.532 15.035 -8.058 1.00 86.00 134 THR A N 1
ATOM 1029 C CA . THR A 1 134 ? -2.474 16.507 -7.990 1.00 86.00 134 THR A CA 1
ATOM 1030 C C . THR A 1 134 ? -3.036 17.041 -6.676 1.00 86.00 134 THR A C 1
ATOM 1032 O O . THR A 1 134 ? -2.398 17.861 -6.027 1.00 86.00 134 THR A O 1
ATOM 1035 N N . THR A 1 135 ? -4.168 16.502 -6.211 1.00 83.12 135 THR A N 1
ATOM 1036 C CA . THR A 1 135 ? -4.767 16.873 -4.918 1.00 83.12 135 THR A CA 1
ATOM 1037 C C . THR A 1 135 ? -3.845 16.571 -3.737 1.00 83.12 135 THR A C 1
ATOM 1039 O O . THR A 1 135 ? -3.818 17.333 -2.776 1.00 83.12 135 THR A O 1
ATOM 1042 N N . ALA A 1 136 ? -3.084 15.473 -3.790 1.00 82.94 136 ALA A N 1
ATOM 1043 C CA . ALA A 1 136 ? -2.129 15.145 -2.735 1.00 82.94 136 ALA A CA 1
ATOM 1044 C C . ALA A 1 136 ? -0.963 16.145 -2.718 1.00 82.94 136 ALA A C 1
ATOM 1046 O O . ALA A 1 136 ? -0.569 16.589 -1.645 1.00 82.94 136 ALA A O 1
ATOM 1047 N N . LEU A 1 137 ? -0.473 16.548 -3.897 1.00 88.75 137 LEU A N 1
ATOM 1048 C CA . LEU A 1 137 ? 0.586 17.551 -4.013 1.00 88.75 137 LEU A CA 1
ATOM 1049 C C . LEU A 1 137 ? 0.128 18.940 -3.542 1.00 88.75 137 LEU A C 1
ATOM 1051 O O . LEU A 1 137 ? 0.881 19.628 -2.866 1.00 88.75 137 LEU A O 1
ATOM 1055 N N . PHE A 1 138 ? -1.114 19.324 -3.843 1.00 85.31 138 PHE A N 1
ATOM 1056 C CA . PHE A 1 138 ? -1.700 20.574 -3.355 1.00 85.31 138 PHE A CA 1
ATOM 1057 C C . PHE A 1 138 ? -1.848 20.592 -1.824 1.00 85.31 138 PHE A C 1
ATOM 1059 O O . PHE A 1 138 ? -1.549 21.585 -1.173 1.00 85.31 138 PHE A O 1
ATOM 1066 N N . ARG A 1 139 ? -2.254 19.471 -1.211 1.00 84.25 139 ARG A N 1
ATOM 1067 C CA . ARG A 1 139 ? -2.283 19.358 0.259 1.00 84.25 139 ARG A CA 1
ATOM 1068 C C . ARG A 1 139 ? -0.891 19.481 0.866 1.00 84.25 139 ARG A C 1
ATOM 1070 O O . ARG A 1 139 ? -0.726 20.128 1.889 1.00 84.25 139 ARG A O 1
ATOM 1077 N N . GLU A 1 140 ? 0.105 18.868 0.245 1.00 88.31 140 GLU A N 1
ATOM 1078 C CA . GLU A 1 140 ? 1.484 18.989 0.706 1.00 88.31 140 GLU A CA 1
ATOM 1079 C C . GLU A 1 140 ? 2.001 20.429 0.607 1.00 88.31 140 GLU A C 1
ATOM 1081 O O . GLU A 1 140 ? 2.651 20.894 1.538 1.00 88.31 140 GLU A O 1
ATOM 1086 N N . GLU A 1 141 ? 1.669 21.156 -0.464 1.00 89.62 141 GLU A N 1
ATOM 1087 C CA . GLU A 1 141 ? 1.967 22.587 -0.576 1.00 89.62 141 GLU A CA 1
ATOM 1088 C C . GLU A 1 141 ? 1.398 23.361 0.622 1.00 89.62 141 GLU A C 1
ATOM 1090 O O . GLU A 1 141 ? 2.152 24.028 1.327 1.00 89.62 141 GLU A O 1
ATOM 1095 N N . LEU A 1 142 ? 0.103 23.194 0.917 1.00 87.19 142 LEU A N 1
ATOM 1096 C CA . LEU A 1 142 ? -0.543 23.841 2.065 1.00 87.19 142 LEU A CA 1
ATOM 1097 C C . LEU A 1 142 ? 0.143 23.489 3.394 1.00 87.19 142 LEU A C 1
ATOM 1099 O O . LEU A 1 142 ? 0.363 24.362 4.235 1.00 87.19 142 LEU A O 1
ATOM 1103 N N . ALA A 1 143 ? 0.508 22.218 3.586 1.00 87.88 143 ALA A N 1
ATOM 1104 C CA . ALA A 1 143 ? 1.195 21.769 4.793 1.00 87.88 143 ALA A CA 1
ATOM 1105 C C . ALA A 1 143 ? 2.590 22.402 4.937 1.00 87.88 143 ALA A C 1
ATOM 1107 O O . ALA A 1 143 ? 2.957 22.833 6.031 1.00 87.88 143 ALA A O 1
ATOM 1108 N N . LEU A 1 144 ? 3.352 22.491 3.842 1.00 90.75 144 LEU A N 1
ATOM 1109 C CA . LEU A 1 144 ? 4.674 23.119 3.827 1.00 90.75 144 LEU A CA 1
ATOM 1110 C C . LEU A 1 144 ? 4.585 24.629 4.064 1.00 90.75 144 LEU A C 1
ATOM 1112 O O . LEU A 1 144 ? 5.374 25.149 4.847 1.00 90.75 144 LEU A O 1
ATOM 1116 N N . THR A 1 145 ? 3.612 25.321 3.464 1.00 89.81 145 THR A N 1
ATOM 1117 C CA . THR A 1 145 ? 3.371 26.752 3.714 1.00 89.81 145 THR A CA 1
ATOM 1118 C C . THR A 1 145 ? 3.049 27.013 5.184 1.00 89.81 145 THR A C 1
ATOM 1120 O O . THR A 1 145 ? 3.639 27.899 5.799 1.00 89.81 145 THR A O 1
ATOM 1123 N N . ASN A 1 146 ? 2.177 26.202 5.789 1.00 87.06 146 ASN A N 1
ATOM 1124 C CA . ASN A 1 146 ? 1.832 26.339 7.207 1.00 87.06 146 ASN A CA 1
ATOM 1125 C C . ASN A 1 146 ? 3.027 26.069 8.138 1.00 87.06 146 ASN A C 1
ATOM 1127 O O . ASN A 1 146 ? 3.100 26.630 9.232 1.00 87.06 146 ASN A O 1
ATOM 1131 N N . ALA A 1 147 ? 3.967 25.221 7.712 1.00 89.69 147 ALA A N 1
ATOM 1132 C CA . ALA A 1 147 ? 5.144 24.852 8.491 1.00 89.69 147 ALA A CA 1
ATOM 1133 C C . ALA A 1 147 ? 6.396 25.691 8.205 1.00 89.69 147 ALA A C 1
ATOM 1135 O O . ALA A 1 147 ? 7.368 25.590 8.957 1.00 89.69 147 ALA A O 1
ATOM 1136 N N . GLU A 1 148 ? 6.385 26.550 7.187 1.00 87.69 148 GLU A N 1
ATOM 1137 C CA . GLU A 1 148 ? 7.572 27.253 6.694 1.00 87.69 148 GLU A CA 1
ATOM 1138 C C . GLU A 1 148 ? 8.283 28.067 7.788 1.00 87.69 148 GLU A C 1
ATOM 1140 O O . GLU A 1 148 ? 9.502 27.977 7.956 1.00 87.69 148 GLU A O 1
ATOM 1145 N N . LEU A 1 149 ? 7.513 28.792 8.606 1.00 87.31 149 LEU A N 1
ATOM 1146 C CA . LEU A 1 149 ? 8.042 29.644 9.678 1.00 87.31 149 LEU A CA 1
ATOM 1147 C C . LEU A 1 149 ? 8.609 28.861 10.870 1.00 87.31 149 LEU A C 1
ATOM 1149 O O . LEU A 1 149 ? 9.239 29.449 11.749 1.00 87.31 149 LEU A O 1
ATOM 1153 N N . THR A 1 150 ? 8.403 27.543 10.929 1.00 90.56 150 THR A N 1
ATOM 1154 C CA . THR A 1 150 ? 8.957 26.720 12.013 1.00 90.56 150 THR A CA 1
ATOM 1155 C C . THR A 1 150 ? 10.453 26.479 11.855 1.00 90.56 150 THR A C 1
ATOM 1157 O O . THR A 1 150 ? 11.139 26.238 12.845 1.00 90.56 150 THR A O 1
ATOM 1160 N N . GLY A 1 151 ? 10.970 26.518 10.621 1.00 90.94 151 GLY A N 1
ATOM 1161 C CA . GLY A 1 151 ? 12.345 26.123 10.317 1.00 90.94 151 GLY A CA 1
ATOM 1162 C C . GLY A 1 151 ? 12.633 24.625 10.504 1.00 90.94 151 GLY A C 1
ATOM 1163 O O . GLY A 1 151 ? 13.807 24.245 10.502 1.00 90.94 151 GLY A O 1
ATOM 1164 N N . LEU A 1 152 ? 11.589 23.798 10.669 1.00 93.50 152 LEU A N 1
ATOM 1165 C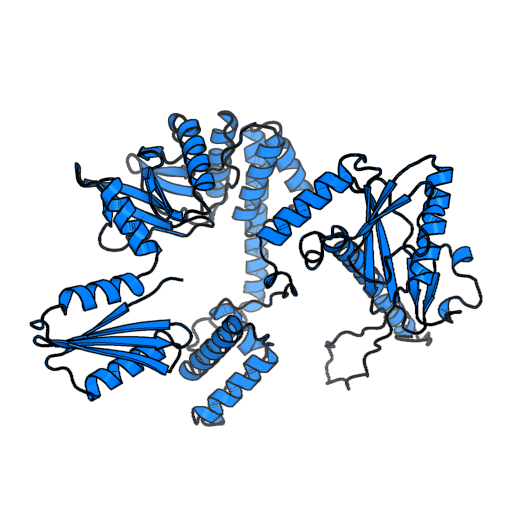 CA . LEU A 1 152 ? 11.658 22.345 10.896 1.00 93.50 152 LEU A CA 1
ATOM 1166 C C . LEU A 1 152 ? 11.372 21.523 9.636 1.00 93.50 152 LEU A C 1
ATOM 1168 O O . LEU A 1 152 ? 11.565 20.308 9.639 1.00 93.50 152 LEU A O 1
ATOM 1172 N N . THR A 1 153 ? 10.892 22.160 8.571 1.00 94.25 153 THR A N 1
ATOM 1173 C CA . THR A 1 153 ? 10.548 21.515 7.303 1.00 94.25 153 THR A CA 1
ATOM 1174 C C . THR A 1 153 ? 11.387 22.081 6.170 1.00 94.25 153 THR A C 1
ATOM 1176 O O . THR A 1 153 ? 11.973 23.163 6.273 1.00 94.25 153 THR A O 1
ATOM 1179 N N . ALA A 1 154 ? 11.427 21.360 5.055 1.00 92.88 154 ALA A N 1
ATOM 1180 C CA . ALA A 1 154 ? 11.787 21.992 3.797 1.00 92.88 154 ALA A CA 1
ATOM 1181 C C . ALA A 1 154 ? 10.752 23.089 3.447 1.00 92.88 154 ALA A C 1
ATOM 1183 O O . ALA A 1 154 ? 9.615 23.055 3.923 1.00 92.88 154 ALA A O 1
ATOM 1184 N N . ARG A 1 155 ? 11.153 24.083 2.655 1.00 92.25 155 ARG A N 1
ATOM 1185 C CA . ARG A 1 155 ? 10.328 25.245 2.287 1.00 92.25 155 ARG A CA 1
ATOM 1186 C C . ARG A 1 155 ? 10.038 25.266 0.794 1.00 92.25 155 ARG A C 1
ATOM 1188 O O . ARG A 1 155 ? 10.851 24.795 -0.008 1.00 92.25 155 ARG A O 1
ATOM 1195 N N . LEU A 1 156 ? 8.900 25.843 0.432 1.00 92.69 156 LEU A N 1
ATOM 1196 C CA . LEU A 1 156 ? 8.532 26.051 -0.961 1.00 92.69 156 LEU A CA 1
ATOM 1197 C C . LEU A 1 156 ? 9.374 27.179 -1.552 1.00 92.69 156 LEU A C 1
ATOM 1199 O O . LEU A 1 156 ? 9.454 28.272 -1.009 1.00 92.69 156 LEU A O 1
ATOM 1203 N N . GLU A 1 157 ? 10.011 26.900 -2.681 1.00 92.69 157 GLU A N 1
ATOM 1204 C CA . GLU A 1 157 ? 10.656 27.928 -3.501 1.00 92.69 157 GLU A CA 1
ATOM 1205 C C . GLU A 1 157 ? 9.711 28.403 -4.611 1.00 92.69 157 GLU A C 1
ATOM 1207 O O . GLU A 1 157 ? 9.757 29.556 -5.030 1.00 92.69 157 GLU A O 1
ATOM 1212 N N . HIS A 1 158 ? 8.857 27.500 -5.094 1.00 89.06 158 HIS A N 1
ATOM 1213 C CA . HIS A 1 158 ? 7.787 27.807 -6.027 1.00 89.06 158 HIS A CA 1
ATOM 1214 C C . HIS A 1 158 ? 6.592 26.914 -5.707 1.00 89.06 158 HIS A C 1
ATOM 1216 O O . HIS A 1 158 ? 6.754 25.699 -5.542 1.00 89.06 158 HIS A O 1
ATOM 1222 N N . GLY A 1 159 ? 5.414 27.532 -5.641 1.00 79.19 159 GLY A N 1
ATOM 1223 C CA . GLY A 1 159 ? 4.151 26.852 -5.383 1.00 79.19 159 GLY A CA 1
ATOM 1224 C C . GLY A 1 159 ? 3.739 25.889 -6.496 1.00 79.19 159 GLY A C 1
ATOM 1225 O O . GLY A 1 159 ? 4.425 25.733 -7.513 1.00 79.19 159 GLY A O 1
ATOM 1226 N N . PHE A 1 160 ? 2.604 25.244 -6.277 1.00 85.19 160 PHE A N 1
ATOM 1227 C CA . PHE A 1 160 ? 1.994 24.251 -7.145 1.00 85.19 160 PHE A CA 1
ATOM 1228 C C . PHE A 1 160 ? 1.771 24.783 -8.566 1.00 85.19 160 PHE A C 1
ATOM 1230 O O . PHE A 1 160 ? 1.173 25.836 -8.782 1.00 85.19 160 PHE A O 1
ATOM 1237 N N . VAL A 1 161 ? 2.224 24.007 -9.550 1.00 90.12 161 VAL A N 1
ATOM 1238 C CA . VAL A 1 161 ? 1.975 24.240 -10.973 1.00 90.12 161 VAL A CA 1
ATOM 1239 C C . VAL A 1 161 ? 1.328 22.999 -11.565 1.00 90.12 161 VAL A C 1
ATOM 1241 O O . VAL A 1 161 ? 1.926 21.920 -11.572 1.00 90.12 161 VAL A O 1
ATOM 1244 N N . ASP A 1 162 ? 0.116 23.169 -12.084 1.00 89.94 162 ASP A N 1
ATOM 1245 C CA . ASP A 1 162 ? -0.588 22.149 -12.855 1.00 89.94 162 ASP A CA 1
ATOM 1246 C C . ASP A 1 162 ? -0.244 22.269 -14.342 1.00 89.94 162 ASP A C 1
ATOM 1248 O O . ASP A 1 162 ? -0.085 23.367 -14.881 1.00 89.94 162 ASP A O 1
ATOM 1252 N N . PHE A 1 163 ? -0.120 21.135 -15.020 1.00 86.81 163 PHE A N 1
ATOM 1253 C CA . PHE A 1 163 ? 0.141 21.077 -16.453 1.00 86.81 163 PHE A CA 1
ATOM 1254 C C . PHE A 1 163 ? -0.443 19.792 -17.058 1.00 86.81 163 PHE A C 1
ATOM 1256 O O . PHE A 1 163 ? -0.763 18.831 -16.353 1.00 86.81 163 PHE A O 1
ATOM 1263 N N . PRO A 1 164 ? -0.579 19.706 -18.394 1.00 80.25 164 PRO A N 1
ATOM 1264 C CA . PRO A 1 164 ? -1.123 18.512 -19.028 1.00 80.25 164 PRO A CA 1
ATOM 1265 C C . PRO A 1 164 ? -0.371 17.232 -18.624 1.00 80.25 164 PRO A C 1
ATOM 1267 O O . PRO A 1 164 ? 0.776 16.998 -19.007 1.00 80.25 164 PRO A O 1
ATOM 1270 N N . GLY A 1 165 ? -1.051 16.375 -17.859 1.00 80.25 165 GLY A N 1
ATOM 1271 C CA . GLY A 1 165 ? -0.553 15.064 -17.445 1.00 80.25 165 GLY A CA 1
ATOM 1272 C C . GLY A 1 165 ? 0.045 14.978 -16.037 1.00 80.25 165 GLY A C 1
ATOM 1273 O O . GLY A 1 165 ? 0.430 13.868 -15.652 1.00 80.25 165 GLY A O 1
ATOM 1274 N N . GLY A 1 166 ? 0.104 16.066 -15.263 1.00 90.38 166 GLY A N 1
ATOM 1275 C CA . GLY A 1 166 ? 0.591 16.041 -13.882 1.00 90.38 166 GLY A CA 1
ATOM 1276 C C . GLY A 1 166 ? 0.751 17.424 -13.258 1.00 90.38 166 GLY A C 1
ATOM 1277 O O . GLY A 1 166 ? 0.434 18.427 -13.873 1.00 90.38 166 GLY A O 1
ATOM 1278 N N . ALA A 1 167 ? 1.291 17.461 -12.046 1.00 93.12 167 ALA A N 1
ATOM 1279 C CA . ALA A 1 167 ? 1.621 18.711 -11.369 1.00 93.12 167 ALA A CA 1
ATOM 1280 C C . ALA A 1 167 ? 3.015 18.642 -10.748 1.00 93.12 167 ALA A C 1
ATOM 1282 O O . ALA A 1 167 ? 3.577 17.551 -10.566 1.00 93.12 167 ALA A O 1
ATOM 1283 N N . ALA A 1 168 ? 3.571 19.806 -10.430 1.00 95.19 168 ALA A N 1
ATOM 1284 C CA . ALA A 1 168 ? 4.864 19.914 -9.782 1.00 95.19 168 ALA A CA 1
ATOM 1285 C C . ALA A 1 168 ? 4.954 21.095 -8.812 1.00 95.19 168 ALA A C 1
ATOM 1287 O O . ALA A 1 168 ? 4.184 22.045 -8.905 1.00 95.19 168 ALA A O 1
ATOM 1288 N N . LEU A 1 169 ? 5.924 21.027 -7.903 1.00 94.75 169 LEU A N 1
ATOM 1289 C CA . LEU A 1 169 ? 6.339 22.136 -7.042 1.00 94.75 169 LEU A CA 1
ATOM 1290 C C . LEU A 1 169 ? 7.856 22.092 -6.816 1.00 94.75 169 LEU A C 1
ATOM 1292 O O . LEU A 1 169 ? 8.491 21.049 -7.029 1.00 94.75 169 LEU A O 1
ATOM 1296 N N . LEU A 1 170 ? 8.438 23.217 -6.394 1.00 95.38 170 LEU A N 1
ATOM 1297 C CA . LEU A 1 170 ? 9.864 23.323 -6.072 1.00 95.38 170 LEU A CA 1
ATOM 1298 C C . LEU A 1 170 ? 10.064 23.511 -4.573 1.00 95.38 170 LEU A C 1
ATOM 1300 O O . LEU A 1 170 ? 9.497 24.420 -3.971 1.00 95.38 170 LEU A O 1
ATOM 1304 N N . VAL A 1 171 ? 10.936 22.689 -3.997 1.00 94.44 171 VAL A N 1
ATOM 1305 C CA . VAL A 1 171 ? 11.273 22.698 -2.572 1.00 94.44 171 VAL A CA 1
ATOM 1306 C C . VAL A 1 171 ? 12.770 22.926 -2.388 1.00 94.44 171 VAL A C 1
ATOM 1308 O O . VAL A 1 171 ? 13.598 22.480 -3.185 1.00 94.44 171 VAL A O 1
ATOM 1311 N N . THR A 1 172 ? 13.140 23.603 -1.310 1.00 93.44 172 THR A N 1
ATOM 1312 C CA . THR A 1 172 ? 14.524 23.788 -0.871 1.00 93.44 172 THR A CA 1
ATOM 1313 C C . THR A 1 172 ? 14.606 23.590 0.647 1.00 93.44 172 THR A C 1
ATOM 1315 O O . THR A 1 172 ? 13.620 23.831 1.341 1.00 93.44 172 THR A O 1
ATOM 1318 N N . PRO A 1 173 ? 15.747 23.183 1.218 1.00 93.69 173 PRO A N 1
ATOM 1319 C CA . PRO A 1 173 ? 16.978 22.735 0.567 1.00 93.69 173 PRO A CA 1
ATOM 1320 C C . PRO A 1 173 ? 16.897 21.291 0.050 1.00 93.69 173 PRO A C 1
ATOM 1322 O O . PRO A 1 173 ? 16.041 20.509 0.454 1.00 93.69 173 PRO A O 1
ATOM 1325 N N . VAL A 1 174 ? 17.829 20.924 -0.834 1.00 92.12 174 VAL A N 1
ATOM 1326 C CA . VAL A 1 174 ? 18.048 19.524 -1.227 1.00 92.12 174 VAL A CA 1
ATOM 1327 C C . VAL A 1 174 ? 18.993 18.883 -0.214 1.00 92.12 174 VAL A C 1
ATOM 1329 O O . VAL A 1 174 ? 20.171 19.232 -0.168 1.00 92.12 174 VAL A O 1
ATOM 1332 N N . GLY A 1 175 ? 18.476 17.965 0.601 1.00 89.88 175 GLY A N 1
ATOM 1333 C CA . GLY A 1 175 ? 19.247 17.242 1.614 1.00 89.88 175 GLY A CA 1
ATOM 1334 C C . GLY A 1 175 ? 19.457 15.766 1.278 1.00 89.88 175 GLY A C 1
ATOM 1335 O O . GLY A 1 175 ? 18.829 15.216 0.371 1.00 89.88 175 GLY A O 1
ATOM 1336 N N . ALA A 1 176 ? 20.340 15.115 2.033 1.00 90.38 176 ALA A N 1
ATOM 1337 C CA . ALA A 1 176 ? 20.520 13.668 1.971 1.00 90.38 176 ALA A CA 1
ATOM 1338 C C . ALA A 1 176 ? 19.483 12.966 2.868 1.00 90.38 176 ALA A C 1
ATOM 1340 O O . ALA A 1 176 ? 19.188 13.483 3.945 1.00 90.38 176 ALA A O 1
ATOM 1341 N N . PRO A 1 177 ? 18.947 11.791 2.495 1.00 89.88 177 PRO A N 1
ATOM 1342 C CA . PRO A 1 177 ? 18.067 11.028 3.377 1.00 89.88 177 PRO A CA 1
ATOM 1343 C C . PRO A 1 177 ? 18.760 10.698 4.703 1.00 89.88 177 PRO A C 1
ATOM 1345 O O . PRO A 1 177 ? 19.910 10.250 4.703 1.00 89.88 177 PRO A O 1
ATOM 1348 N N . LEU A 1 178 ? 18.061 10.876 5.826 1.00 90.81 178 LEU A N 1
ATOM 1349 C CA . LEU A 1 178 ? 18.606 10.556 7.142 1.00 90.81 178 LEU A CA 1
ATOM 1350 C C . LEU A 1 178 ? 18.913 9.049 7.247 1.00 90.81 178 LEU A C 1
ATOM 1352 O O . LEU A 1 178 ? 18.013 8.214 7.071 1.00 90.81 178 LEU A O 1
ATOM 1356 N N . PRO A 1 179 ? 20.160 8.659 7.577 1.00 88.00 179 PRO A N 1
ATOM 1357 C CA . PRO A 1 179 ? 20.469 7.277 7.900 1.00 88.00 179 PRO A CA 1
ATOM 1358 C C . PRO A 1 179 ? 19.634 6.803 9.086 1.00 88.00 179 PRO A C 1
ATOM 1360 O O . PRO A 1 179 ? 19.343 7.543 10.021 1.00 88.00 179 PRO A O 1
ATOM 1363 N N . ARG A 1 180 ? 19.258 5.525 9.084 1.00 84.44 180 ARG A N 1
ATOM 1364 C CA . ARG A 1 180 ? 18.447 4.976 10.173 1.00 84.44 180 ARG A CA 1
ATOM 1365 C C . ARG A 1 180 ? 19.171 5.170 11.518 1.00 84.44 180 ARG A C 1
ATOM 1367 O O . ARG A 1 180 ? 20.315 4.722 11.616 1.00 84.44 180 ARG A O 1
ATOM 1374 N N . PRO A 1 181 ? 18.505 5.715 12.558 1.00 87.19 181 PRO A N 1
ATOM 1375 C CA . PRO A 1 181 ? 19.146 6.006 13.838 1.00 87.19 181 PRO A CA 1
ATOM 1376 C C . PRO A 1 181 ? 19.793 4.743 14.394 1.00 87.19 181 PRO A C 1
ATOM 1378 O O . PRO A 1 181 ? 19.215 3.657 14.307 1.00 87.19 181 PRO A O 1
ATOM 1381 N N . THR A 1 182 ? 21.001 4.858 14.929 1.00 83.31 182 THR A N 1
ATOM 1382 C CA . THR A 1 182 ? 21.832 3.791 15.502 1.00 83.31 182 THR A CA 1
ATOM 1383 C C . THR A 1 182 ? 22.020 3.890 17.005 1.00 83.31 182 THR A C 1
ATOM 1385 O O . THR A 1 182 ? 22.185 2.845 17.642 1.00 83.31 182 THR A O 1
ATOM 1388 N N . THR A 1 183 ? 21.882 5.086 17.555 1.00 87.56 183 THR A N 1
ATOM 1389 C CA . THR A 1 183 ? 22.061 5.433 18.961 1.00 87.56 183 THR A CA 1
ATOM 1390 C C . THR A 1 183 ? 20.748 5.897 19.584 1.00 87.56 183 THR A C 1
ATOM 1392 O O . THR A 1 183 ? 19.786 6.224 18.887 1.00 87.56 183 THR A O 1
ATOM 1395 N N . LEU A 1 184 ? 20.701 5.920 20.917 1.00 88.12 184 LEU A N 1
ATOM 1396 C CA . LEU A 1 184 ? 19.562 6.482 21.640 1.00 88.12 184 LEU A CA 1
ATOM 1397 C C . LEU A 1 184 ? 19.449 8.000 21.411 1.00 88.12 184 LEU A C 1
ATOM 1399 O O . LEU A 1 184 ? 18.343 8.507 21.266 1.00 88.12 184 LEU A O 1
ATOM 1403 N N . GLN A 1 185 ? 20.580 8.701 21.287 1.00 90.94 185 GLN A N 1
ATOM 1404 C CA . GLN A 1 185 ? 20.599 10.139 21.018 1.00 90.94 185 GLN A CA 1
ATOM 1405 C C . GLN A 1 185 ? 19.965 10.488 19.668 1.00 90.94 185 GLN A C 1
ATOM 1407 O O . GLN A 1 185 ? 19.184 11.426 19.582 1.00 90.94 185 GLN A O 1
ATOM 1412 N N . GLU A 1 186 ? 20.227 9.711 18.616 1.00 91.56 186 GLU A N 1
ATOM 1413 C CA . GLU A 1 186 ? 19.582 9.932 17.313 1.00 91.56 186 GLU A CA 1
ATOM 1414 C C . GLU A 1 186 ? 18.066 9.669 17.364 1.00 91.56 186 GLU A C 1
ATOM 1416 O O . GLU A 1 186 ? 17.305 10.323 16.655 1.00 91.56 186 GLU A O 1
ATOM 1421 N N . VAL A 1 187 ? 17.610 8.742 18.217 1.00 93.69 187 VAL A N 1
ATOM 1422 C CA . VAL A 1 187 ? 16.175 8.532 18.477 1.00 93.69 187 VAL A CA 1
ATOM 1423 C C . VAL A 1 187 ? 15.579 9.734 19.210 1.00 93.69 187 VAL A C 1
ATOM 1425 O O . VAL A 1 187 ? 14.509 10.194 18.818 1.00 93.69 187 VAL A O 1
ATOM 1428 N N . PHE A 1 188 ? 16.272 10.278 20.217 1.00 94.06 188 PHE A N 1
ATOM 1429 C CA . PHE A 1 188 ? 15.847 11.510 20.888 1.00 94.06 188 PHE A CA 1
ATOM 1430 C C . PHE A 1 188 ? 15.741 12.676 19.913 1.00 94.06 188 PHE A C 1
ATOM 1432 O O . PHE A 1 188 ? 14.709 13.334 19.886 1.00 94.06 188 PHE A O 1
ATOM 1439 N N . ASN A 1 189 ? 16.743 12.881 19.059 1.00 94.19 189 ASN A N 1
ATOM 1440 C CA . ASN A 1 189 ? 16.734 13.969 18.082 1.00 94.19 189 ASN A CA 1
ATOM 1441 C C . ASN A 1 189 ? 15.529 13.876 17.126 1.00 94.19 189 ASN A C 1
ATOM 1443 O O . ASN A 1 189 ? 14.935 14.895 16.788 1.00 94.19 189 ASN A O 1
ATOM 1447 N N . LEU A 1 190 ? 15.133 12.664 16.715 1.00 96.19 190 LEU A N 1
ATOM 1448 C CA . LEU A 1 190 ? 13.955 12.445 15.865 1.00 96.19 190 LEU A CA 1
ATOM 1449 C C . LEU A 1 190 ? 12.635 12.774 16.569 1.00 96.19 190 LEU A C 1
ATOM 1451 O O . LEU A 1 190 ? 11.773 13.435 15.992 1.00 96.19 190 LEU A O 1
ATOM 1455 N N . PHE A 1 191 ? 12.465 12.301 17.804 1.00 96.50 191 PHE A N 1
ATOM 1456 C CA . PHE A 1 191 ? 11.261 12.586 18.584 1.00 96.50 191 PHE A CA 1
ATOM 1457 C C . PHE A 1 191 ? 11.182 14.050 19.011 1.00 96.50 191 PHE A C 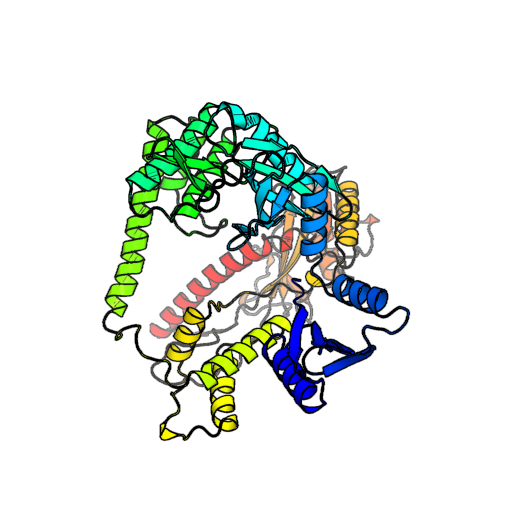1
ATOM 1459 O O . PHE A 1 191 ? 10.088 14.607 19.057 1.00 96.50 191 PHE A O 1
ATOM 1466 N N . ASP A 1 192 ? 12.321 14.685 19.272 1.00 96.38 192 ASP A N 1
ATOM 1467 C CA . ASP A 1 192 ? 12.382 16.110 19.558 1.00 96.38 192 ASP A CA 1
ATOM 1468 C C . ASP A 1 192 ? 12.003 16.940 18.326 1.00 96.38 192 ASP A C 1
ATOM 1470 O O . ASP A 1 192 ? 11.187 17.851 18.433 1.00 96.38 192 ASP A O 1
ATOM 1474 N N . LEU A 1 193 ? 12.478 16.563 17.133 1.00 96.25 193 LEU A N 1
ATOM 1475 C CA . LEU A 1 193 ? 12.073 17.206 15.880 1.00 96.25 193 LEU A CA 1
ATOM 1476 C C . LEU A 1 193 ? 10.557 17.084 15.630 1.00 96.25 193 LEU A C 1
ATOM 1478 O O . LEU A 1 193 ? 9.930 18.027 15.152 1.00 96.25 193 LEU A O 1
ATOM 1482 N N . LEU A 1 194 ? 9.949 15.937 15.959 1.00 96.44 194 LEU A N 1
ATOM 1483 C CA . LEU A 1 194 ? 8.493 15.755 15.882 1.00 96.44 194 LEU A CA 1
ATOM 1484 C C . LEU A 1 194 ? 7.753 16.598 16.936 1.00 96.44 194 LEU A C 1
ATOM 1486 O O . LEU A 1 194 ? 6.761 17.253 16.628 1.00 96.44 194 LEU A O 1
ATOM 1490 N N . ARG A 1 195 ? 8.261 16.627 18.172 1.00 96.44 195 ARG A N 1
ATOM 1491 C CA . ARG A 1 195 ? 7.709 17.422 19.277 1.00 96.44 195 ARG A CA 1
ATOM 1492 C C . ARG A 1 195 ? 7.693 18.912 18.950 1.00 96.44 195 ARG A C 1
ATOM 1494 O O . ARG A 1 195 ? 6.672 19.554 19.171 1.00 96.44 195 ARG A O 1
ATOM 1501 N N . GLN A 1 196 ? 8.774 19.442 18.380 1.00 95.00 196 GLN A N 1
ATOM 1502 C CA . GLN A 1 196 ? 8.851 20.846 17.977 1.00 95.00 196 GLN A CA 1
ATOM 1503 C C . GLN A 1 196 ? 7.786 21.208 16.918 1.00 95.00 196 GLN A C 1
ATOM 1505 O O . GLN A 1 196 ? 7.235 22.306 16.974 1.00 95.00 196 GLN A O 1
ATOM 1510 N N . LEU A 1 197 ? 7.426 20.290 16.004 1.00 92.94 197 LEU A N 1
ATOM 1511 C CA . LEU A 1 197 ? 6.278 20.488 15.101 1.00 92.94 197 LEU A CA 1
ATOM 1512 C C . LEU A 1 197 ? 4.953 20.509 15.874 1.00 92.94 197 LEU A C 1
ATOM 1514 O O . LEU A 1 197 ? 4.132 21.410 15.688 1.00 92.94 197 LEU A O 1
ATOM 1518 N N . HIS A 1 198 ? 4.750 19.541 16.771 1.00 93.44 198 HIS A N 1
ATOM 1519 C CA . HIS A 1 198 ? 3.510 19.417 17.543 1.00 93.44 198 HIS A CA 1
ATOM 1520 C C . HIS A 1 198 ? 3.270 20.610 18.479 1.00 93.44 198 HIS A C 1
ATOM 1522 O O . HIS A 1 198 ? 2.119 21.016 18.645 1.00 93.44 198 HIS A O 1
ATOM 1528 N N . GLU A 1 199 ? 4.326 21.217 19.033 1.00 91.25 199 GLU A N 1
ATOM 1529 C CA . GLU A 1 199 ? 4.255 22.463 19.818 1.00 91.25 199 GLU A CA 1
ATOM 1530 C C . GLU A 1 199 ? 3.780 23.665 19.002 1.00 91.25 199 GLU A C 1
ATOM 1532 O O . GLU A 1 199 ? 3.130 24.564 19.533 1.00 91.25 199 GLU A O 1
ATOM 1537 N N . LYS A 1 200 ? 4.069 23.677 17.699 1.00 89.44 200 LYS A N 1
ATOM 1538 C CA . LYS A 1 200 ? 3.575 24.693 16.762 1.00 89.44 200 LYS A CA 1
ATOM 1539 C C . LYS A 1 200 ? 2.186 24.360 16.213 1.00 89.44 200 LYS A C 1
ATOM 1541 O O . LYS A 1 200 ? 1.719 25.046 15.312 1.00 89.44 200 LYS A O 1
ATOM 1546 N N . ASN A 1 201 ? 1.517 23.343 16.767 1.00 88.19 201 ASN A N 1
ATOM 1547 C CA . ASN A 1 201 ? 0.248 22.804 16.280 1.00 88.19 201 ASN A CA 1
ATOM 1548 C C . ASN A 1 201 ? 0.318 22.367 14.812 1.00 88.19 201 ASN A C 1
ATOM 1550 O O . ASN A 1 201 ? -0.611 22.591 14.046 1.00 88.19 201 ASN A O 1
ATOM 1554 N N . ILE A 1 202 ? 1.416 21.723 14.422 1.00 88.50 202 ILE A N 1
ATOM 1555 C CA . ILE A 1 202 ? 1.571 21.145 13.087 1.00 88.50 202 ILE A CA 1
ATOM 1556 C C . ILE A 1 202 ? 1.638 19.634 13.224 1.00 88.50 202 ILE A C 1
ATOM 1558 O O . ILE A 1 202 ? 2.441 19.113 13.992 1.00 88.50 202 ILE A O 1
ATOM 1562 N N . ILE A 1 203 ? 0.783 18.935 12.483 1.00 90.06 203 ILE A N 1
ATOM 1563 C CA . ILE A 1 203 ? 0.802 17.476 12.363 1.00 90.06 203 ILE A CA 1
ATOM 1564 C C . ILE A 1 203 ? 1.562 17.119 11.093 1.00 90.06 203 ILE A C 1
ATOM 1566 O O . ILE A 1 203 ? 1.368 17.748 10.056 1.00 90.06 203 ILE A O 1
ATOM 1570 N N . HIS A 1 204 ? 2.424 16.108 11.169 1.00 92.00 204 HIS A N 1
ATOM 1571 C CA . HIS A 1 204 ? 3.131 15.622 9.992 1.00 92.00 204 HIS A CA 1
ATOM 1572 C C . HIS A 1 204 ? 2.248 14.672 9.173 1.00 92.00 204 HIS A C 1
ATOM 1574 O O . HIS A 1 204 ? 2.298 14.686 7.943 1.00 92.00 204 HIS A O 1
ATOM 1580 N N . GLY A 1 205 ? 1.491 13.794 9.837 1.00 87.50 205 GLY A N 1
ATOM 1581 C CA . GLY A 1 205 ? 0.589 12.808 9.234 1.00 87.50 205 GLY A CA 1
ATOM 1582 C C . GLY A 1 205 ? 1.273 11.538 8.715 1.00 87.50 205 GLY A C 1
ATOM 1583 O O . GLY A 1 205 ? 0.618 10.510 8.555 1.00 87.50 205 GLY A O 1
ATOM 1584 N N . ASP A 1 206 ? 2.587 11.580 8.488 1.00 88.12 206 ASP A N 1
ATOM 1585 C CA . ASP A 1 206 ? 3.406 10.429 8.094 1.00 88.12 206 ASP A CA 1
ATOM 1586 C C . ASP A 1 206 ? 4.889 10.576 8.527 1.00 88.12 206 ASP A C 1
ATOM 1588 O O . ASP A 1 206 ? 5.798 10.489 7.695 1.00 88.12 206 ASP A O 1
ATOM 1592 N N . PRO A 1 207 ? 5.187 10.830 9.818 1.00 91.88 207 PRO A N 1
ATOM 1593 C CA . PRO A 1 207 ? 6.549 11.094 10.284 1.00 91.88 207 PRO A CA 1
ATOM 1594 C C . PRO A 1 207 ? 7.371 9.801 10.337 1.00 91.88 207 PRO A C 1
ATOM 1596 O O . PRO A 1 207 ? 7.502 9.137 11.366 1.00 91.88 207 PRO A O 1
ATOM 1599 N N . ARG A 1 208 ? 7.934 9.404 9.198 1.00 92.19 208 ARG A N 1
ATOM 1600 C CA . ARG A 1 208 ? 8.808 8.231 9.078 1.00 92.19 208 ARG A CA 1
ATOM 1601 C C . ARG A 1 208 ? 10.259 8.676 8.956 1.00 92.19 208 ARG A C 1
ATOM 1603 O O . ARG A 1 208 ? 10.548 9.731 8.413 1.00 92.19 208 ARG A O 1
ATOM 1610 N N . VAL A 1 209 ? 11.196 7.824 9.373 1.00 92.00 209 VAL A N 1
ATOM 1611 C CA . VAL A 1 209 ? 12.642 8.102 9.239 1.00 92.00 209 VAL A CA 1
ATOM 1612 C C . VAL A 1 209 ? 13.049 8.459 7.792 1.00 92.00 209 VAL A C 1
ATOM 1614 O O . VAL A 1 209 ? 13.838 9.383 7.633 1.00 92.00 209 VAL A O 1
ATOM 1617 N N . PRO A 1 210 ? 12.518 7.809 6.729 1.00 90.25 210 PRO A N 1
ATOM 1618 C CA . PRO A 1 210 ? 12.800 8.205 5.344 1.00 90.25 210 PRO A CA 1
ATOM 1619 C C . PRO A 1 210 ? 12.273 9.588 4.935 1.00 90.25 210 PRO A C 1
ATOM 1621 O O . PRO A 1 210 ? 12.725 10.109 3.922 1.00 90.25 210 PRO A O 1
ATOM 1624 N N . ASN A 1 211 ? 11.351 10.169 5.706 1.00 92.62 211 ASN A N 1
ATOM 1625 C CA . ASN A 1 211 ? 10.784 11.499 5.476 1.00 92.62 211 ASN A CA 1
ATOM 1626 C C . ASN A 1 211 ? 11.562 12.588 6.242 1.00 92.62 211 ASN A C 1
ATOM 1628 O O . ASN A 1 211 ? 11.057 13.685 6.466 1.00 92.62 211 ASN A O 1
ATOM 1632 N N . VAL A 1 212 ? 12.801 12.287 6.648 1.00 94.56 212 VAL A N 1
ATOM 1633 C CA . VAL A 1 212 ? 13.740 13.249 7.229 1.00 94.56 212 VAL A CA 1
ATOM 1634 C C . VAL A 1 212 ? 14.947 13.376 6.317 1.00 94.56 212 VAL A C 1
ATOM 1636 O O . VAL A 1 212 ? 15.556 12.375 5.926 1.00 94.56 212 VAL A O 1
ATOM 1639 N N . ILE A 1 213 ? 15.323 14.616 6.023 1.00 94.00 213 ILE A N 1
ATOM 1640 C CA . ILE A 1 213 ? 16.550 14.938 5.301 1.00 94.00 213 ILE A CA 1
ATOM 1641 C C . ILE A 1 213 ? 17.559 15.616 6.224 1.00 94.00 213 ILE A C 1
ATOM 1643 O O . ILE A 1 213 ? 17.197 16.340 7.151 1.00 94.00 213 ILE A O 1
ATOM 1647 N N . VAL A 1 214 ? 18.836 15.380 5.943 1.00 94.25 214 VAL A N 1
ATOM 1648 C CA . VAL A 1 214 ? 19.977 16.035 6.577 1.00 94.25 214 VAL A CA 1
ATOM 1649 C C . VAL A 1 214 ? 20.509 17.095 5.629 1.00 94.25 214 VAL A C 1
ATOM 1651 O O . VAL A 1 214 ? 20.780 16.819 4.455 1.00 94.25 214 VAL A O 1
ATOM 1654 N N . VAL A 1 215 ? 20.673 18.304 6.150 1.00 93.06 215 VAL A N 1
ATOM 1655 C CA . VAL A 1 215 ? 21.182 19.462 5.418 1.00 93.06 215 VAL A CA 1
ATOM 1656 C C . VAL A 1 215 ? 22.309 20.100 6.216 1.00 93.06 215 VAL A C 1
ATOM 1658 O O . VAL A 1 215 ? 22.253 20.137 7.442 1.00 93.06 215 VAL A O 1
ATOM 1661 N N . LYS A 1 216 ? 23.327 20.620 5.531 1.00 88.75 216 LYS A N 1
ATOM 1662 C CA . LYS A 1 216 ? 24.383 21.404 6.173 1.00 88.75 216 LYS A CA 1
ATOM 1663 C C . LYS A 1 216 ? 23.900 22.834 6.401 1.00 88.75 216 LYS A C 1
ATOM 1665 O O . LYS A 1 216 ? 23.538 23.516 5.446 1.00 88.75 216 LYS A O 1
ATOM 1670 N N . ASP A 1 217 ? 23.916 23.271 7.653 1.00 83.75 217 ASP A N 1
ATOM 1671 C CA . ASP A 1 217 ? 23.639 24.643 8.080 1.00 83.75 217 ASP A CA 1
ATOM 1672 C C . ASP A 1 217 ? 24.798 25.097 8.981 1.00 83.75 217 ASP A C 1
ATOM 1674 O O . ASP A 1 217 ? 24.978 24.565 10.077 1.00 83.75 217 ASP A O 1
ATOM 1678 N N . ASN A 1 218 ? 25.639 26.016 8.489 1.00 81.44 218 ASN A N 1
ATOM 1679 C CA . ASN A 1 218 ? 26.874 26.460 9.157 1.00 81.44 218 ASN A CA 1
ATOM 1680 C C . ASN A 1 218 ? 27.744 25.286 9.664 1.00 81.44 218 ASN A C 1
ATOM 1682 O O . ASN A 1 218 ? 28.075 25.204 10.847 1.00 81.44 218 ASN A O 1
ATOM 1686 N N . ASP A 1 219 ? 28.034 24.333 8.768 1.00 80.62 219 ASP A N 1
ATOM 1687 C CA . ASP A 1 219 ? 28.773 23.077 9.008 1.00 80.62 219 ASP A CA 1
ATOM 1688 C C . ASP A 1 219 ? 28.145 22.082 9.998 1.00 80.62 219 ASP A C 1
ATOM 1690 O O . ASP A 1 219 ? 28.657 20.971 10.180 1.00 80.62 219 ASP A O 1
ATOM 1694 N N . LYS A 1 220 ? 26.986 22.408 10.576 1.00 85.31 220 LYS A N 1
ATOM 1695 C CA . LYS A 1 220 ? 26.217 21.505 11.434 1.00 85.31 220 LYS A CA 1
ATOM 1696 C C . LYS A 1 220 ? 25.139 20.785 10.635 1.00 85.31 220 LYS A C 1
ATOM 1698 O O . LYS A 1 220 ? 24.548 21.333 9.707 1.00 85.31 220 LYS A O 1
ATOM 1703 N N . ASP A 1 221 ? 24.884 19.537 11.012 1.00 89.44 221 ASP A N 1
ATOM 1704 C CA . ASP A 1 221 ? 23.785 18.762 10.449 1.00 89.44 221 ASP A CA 1
ATOM 1705 C C . ASP A 1 221 ? 22.462 19.259 11.032 1.00 89.44 221 ASP A C 1
ATOM 1707 O O . ASP A 1 221 ? 22.218 19.166 12.237 1.00 89.44 221 ASP A O 1
ATOM 1711 N N . LYS A 1 222 ? 21.604 19.778 10.159 1.00 92.75 222 LYS A N 1
ATOM 1712 C CA . LYS A 1 222 ? 20.232 20.163 10.466 1.00 92.75 222 LYS A CA 1
ATOM 1713 C C . LYS A 1 222 ? 19.275 19.141 9.872 1.00 92.75 222 LYS A C 1
ATOM 1715 O O . LYS A 1 222 ? 19.379 18.790 8.696 1.00 92.75 222 LYS A O 1
ATOM 1720 N N . LEU A 1 223 ? 18.345 18.673 10.696 1.00 95.19 223 LEU A N 1
ATOM 1721 C CA . LEU A 1 223 ? 17.291 17.754 10.285 1.00 95.19 223 LEU A CA 1
ATOM 1722 C C . LEU A 1 223 ? 16.060 18.546 9.861 1.00 95.19 223 LEU A C 1
ATOM 1724 O O . LEU A 1 223 ? 15.652 19.455 10.579 1.00 95.19 223 LEU A O 1
ATOM 1728 N N . LEU A 1 224 ? 15.471 18.186 8.724 1.00 95.69 224 LEU A N 1
ATOM 1729 C CA . LEU A 1 224 ? 14.214 18.762 8.250 1.00 95.69 224 LEU A CA 1
ATOM 1730 C C . LEU A 1 224 ? 13.231 17.658 7.863 1.00 95.69 224 LEU A C 1
ATOM 1732 O O . LEU A 1 224 ? 13.623 16.661 7.250 1.00 95.69 224 LEU A O 1
ATOM 1736 N N . TRP A 1 225 ? 11.957 17.867 8.179 1.00 95.12 225 TRP A N 1
ATOM 1737 C CA . TRP A 1 225 ? 10.856 17.040 7.694 1.00 95.12 225 TRP A CA 1
ATOM 1738 C C . TRP A 1 225 ? 10.495 17.374 6.241 1.00 95.12 225 TRP A C 1
ATOM 1740 O O . TRP A 1 225 ? 10.549 18.532 5.812 1.00 95.12 225 TRP A O 1
ATOM 1750 N N . ILE A 1 226 ? 10.102 16.340 5.501 1.00 91.88 226 ILE A N 1
ATOM 1751 C CA . ILE A 1 226 ? 9.557 16.399 4.139 1.00 91.88 226 ILE A CA 1
ATOM 1752 C C . ILE A 1 226 ? 8.299 15.521 4.055 1.00 91.88 226 ILE A C 1
ATOM 1754 O O . ILE A 1 226 ? 8.031 14.746 4.967 1.00 91.88 226 ILE A O 1
ATOM 1758 N N . ASP A 1 227 ? 7.546 15.602 2.956 1.00 87.31 227 ASP A N 1
ATOM 1759 C CA . ASP A 1 227 ? 6.353 14.772 2.721 1.00 87.31 227 ASP A CA 1
ATOM 1760 C C . ASP A 1 227 ? 5.273 14.932 3.817 1.00 87.31 227 ASP A C 1
ATOM 1762 O O . ASP A 1 227 ? 4.706 13.954 4.313 1.00 87.31 227 ASP A O 1
ATOM 1766 N N . LEU A 1 228 ? 4.988 16.178 4.211 1.00 87.50 228 LEU A N 1
ATOM 1767 C CA . LEU A 1 228 ? 3.926 16.482 5.171 1.00 87.50 228 LEU A CA 1
ATOM 1768 C C . LEU A 1 228 ? 2.543 16.264 4.546 1.00 87.50 228 LEU A C 1
ATOM 1770 O O . LEU A 1 228 ? 2.310 16.549 3.370 1.00 87.50 228 LEU A O 1
ATOM 1774 N N . VAL A 1 229 ? 1.603 15.808 5.368 1.00 79.31 229 VAL A N 1
ATOM 1775 C CA . VAL A 1 229 ? 0.192 15.677 5.007 1.00 79.31 229 VAL A CA 1
ATOM 1776 C C . VAL A 1 229 ? -0.595 16.751 5.744 1.00 79.31 229 VAL A C 1
ATOM 1778 O O . VAL A 1 229 ? -0.535 16.837 6.968 1.00 79.31 229 VAL A O 1
ATOM 1781 N N . GLU A 1 230 ? -1.345 17.562 5.000 1.00 71.44 230 GLU A N 1
ATOM 1782 C CA . GLU A 1 230 ? -2.196 18.597 5.590 1.00 71.44 230 GLU A CA 1
ATOM 1783 C C . GLU A 1 230 ? -3.246 17.983 6.522 1.00 71.44 230 GLU A C 1
ATOM 1785 O O . GLU A 1 230 ? -3.932 17.015 6.178 1.00 71.44 230 GLU A O 1
ATOM 1790 N N . ALA A 1 231 ? -3.340 18.555 7.721 1.00 61.81 231 ALA A N 1
ATOM 1791 C CA . ALA A 1 231 ? -4.338 18.216 8.716 1.00 61.81 231 ALA A CA 1
ATOM 1792 C C . ALA A 1 231 ? -5.188 19.457 8.996 1.00 61.81 231 ALA A C 1
ATOM 1794 O O . ALA A 1 231 ? -4.733 20.394 9.649 1.00 61.81 231 ALA A O 1
ATOM 1795 N N . VAL A 1 232 ? -6.443 19.417 8.545 1.00 55.44 232 VAL A N 1
ATOM 1796 C CA . VAL A 1 232 ? -7.427 20.502 8.711 1.00 55.44 232 VAL A CA 1
ATOM 1797 C C . VAL A 1 232 ? -7.671 20.840 10.192 1.00 55.44 232 VAL A C 1
ATOM 1799 O O . VAL A 1 232 ? -8.013 21.969 10.532 1.00 55.44 232 VAL A O 1
ATOM 1802 N N . LEU A 1 233 ? -7.498 19.861 11.092 1.00 64.31 233 LEU A N 1
ATOM 1803 C CA . LEU A 1 233 ? -7.696 19.992 12.537 1.00 64.31 233 LEU A CA 1
ATOM 1804 C C . LEU A 1 233 ? -6.617 19.222 13.306 1.00 64.31 233 LEU A C 1
ATOM 1806 O O . LEU A 1 233 ? -6.372 18.044 13.047 1.00 64.31 233 LEU A O 1
ATOM 1810 N N . VAL A 1 234 ? -6.027 19.871 14.310 1.00 71.69 234 VAL A N 1
ATOM 1811 C CA . VAL A 1 234 ? -5.017 19.278 15.195 1.00 71.69 234 VAL A CA 1
ATOM 1812 C C . VAL A 1 234 ? -5.711 18.788 16.460 1.00 71.69 234 VAL A C 1
ATOM 1814 O O . VAL A 1 234 ? -6.248 19.577 17.231 1.00 71.69 234 VAL A O 1
ATOM 1817 N N . THR A 1 235 ? -5.695 17.478 16.687 1.00 79.00 235 THR A N 1
ATOM 1818 C CA . THR A 1 235 ? -6.241 16.848 17.897 1.00 79.00 235 THR A CA 1
ATOM 1819 C C . THR A 1 235 ? -5.158 16.010 18.574 1.00 79.00 235 THR A C 1
ATOM 1821 O O . THR A 1 235 ? -4.219 15.573 17.897 1.00 79.00 235 THR A O 1
ATOM 1824 N N . PRO A 1 236 ? -5.278 15.725 19.885 1.00 83.88 236 PRO A N 1
ATOM 1825 C CA . PRO A 1 236 ? -4.369 14.808 20.570 1.00 83.88 236 PRO A CA 1
ATOM 1826 C C . PRO A 1 236 ? -4.202 13.465 19.844 1.00 83.88 236 PRO A C 1
ATOM 1828 O O . PRO A 1 236 ? -3.090 12.959 19.733 1.00 83.88 236 PRO A O 1
ATOM 1831 N N . GLY A 1 237 ? -5.281 12.938 19.249 1.00 85.31 237 GLY A N 1
ATOM 1832 C CA . GLY A 1 237 ? -5.250 11.681 18.494 1.00 85.31 237 GLY A CA 1
ATOM 1833 C C . GLY A 1 237 ? -4.349 11.715 17.254 1.00 85.31 237 GLY A C 1
ATOM 1834 O O . GLY A 1 237 ? -3.715 10.710 16.925 1.00 85.31 237 GLY A O 1
ATOM 1835 N N . PHE A 1 238 ? -4.215 12.867 16.589 1.00 84.19 238 PHE A N 1
ATOM 1836 C CA . PHE A 1 238 ? -3.272 13.011 15.475 1.00 84.19 238 PHE A CA 1
ATOM 1837 C C . PHE A 1 238 ? -1.818 13.008 15.954 1.00 84.19 238 PHE A C 1
ATOM 1839 O O . PHE A 1 238 ? -0.981 12.349 15.340 1.00 84.19 238 PHE A O 1
ATOM 1846 N N . ARG A 1 239 ? -1.523 13.643 17.097 1.00 91.62 239 ARG A N 1
ATOM 1847 C CA . ARG A 1 239 ? -0.183 13.601 17.709 1.00 91.62 239 ARG A CA 1
ATOM 1848 C C . ARG A 1 239 ? 0.195 12.186 18.150 1.00 91.62 239 ARG A C 1
ATOM 1850 O O . ARG A 1 239 ? 1.309 11.735 17.886 1.00 91.62 239 ARG A O 1
ATOM 1857 N N . THR A 1 240 ? -0.753 11.460 18.749 1.00 91.00 240 THR A N 1
ATOM 1858 C CA . THR A 1 240 ? -0.622 10.030 19.073 1.00 91.00 240 THR A CA 1
ATOM 1859 C C . THR A 1 240 ? -0.296 9.210 17.823 1.00 91.00 240 THR A C 1
ATOM 1861 O O . THR A 1 240 ? 0.612 8.378 17.840 1.00 91.00 240 THR A O 1
ATOM 1864 N N . THR A 1 241 ? -1.007 9.460 16.721 1.00 89.31 241 THR A N 1
ATOM 1865 C CA . THR A 1 241 ? -0.812 8.742 15.453 1.00 89.31 241 THR A CA 1
ATOM 1866 C C . THR A 1 241 ? 0.580 8.993 14.875 1.00 89.31 241 THR A C 1
ATOM 1868 O O . THR A 1 241 ? 1.285 8.036 14.551 1.00 89.31 241 THR A O 1
ATOM 1871 N N . ASP A 1 242 ? 1.010 10.253 14.824 1.00 93.19 242 ASP A N 1
ATOM 1872 C CA . ASP A 1 242 ? 2.349 10.655 14.389 1.00 93.19 242 ASP A CA 1
ATOM 1873 C C . ASP A 1 242 ? 3.444 9.960 15.212 1.00 93.19 242 ASP A C 1
ATOM 1875 O O . ASP A 1 242 ? 4.325 9.290 14.665 1.00 93.19 242 ASP A O 1
ATOM 1879 N N . ALA A 1 243 ? 3.359 10.043 16.541 1.00 94.25 243 ALA A N 1
ATOM 1880 C CA . ALA A 1 243 ? 4.323 9.400 17.427 1.00 94.25 243 ALA A CA 1
ATOM 1881 C C . ALA A 1 243 ? 4.351 7.873 17.239 1.00 94.25 243 ALA A C 1
ATOM 1883 O O . ALA A 1 243 ? 5.429 7.268 17.234 1.00 94.25 243 ALA A O 1
ATOM 1884 N N . ALA A 1 244 ? 3.200 7.235 17.010 1.00 91.06 244 ALA A N 1
ATOM 1885 C CA . ALA A 1 244 ? 3.120 5.804 16.729 1.00 91.06 244 ALA A CA 1
ATOM 1886 C C . ALA A 1 244 ? 3.748 5.425 15.373 1.00 91.06 244 ALA A C 1
ATOM 1888 O O . ALA A 1 244 ? 4.431 4.400 15.275 1.00 91.06 244 ALA A O 1
ATOM 1889 N N . ILE A 1 245 ? 3.547 6.229 14.324 1.00 89.44 245 ILE A N 1
ATOM 1890 C CA . ILE A 1 245 ? 4.163 6.025 13.002 1.00 89.44 245 ILE A CA 1
ATOM 1891 C C . ILE A 1 245 ? 5.688 6.129 13.107 1.00 89.44 245 ILE A C 1
ATOM 1893 O O . ILE A 1 245 ? 6.396 5.217 12.659 1.00 89.44 245 ILE A O 1
ATOM 1897 N N . LEU A 1 246 ? 6.194 7.176 13.764 1.00 93.50 246 LEU A N 1
ATOM 1898 C CA . LEU A 1 246 ? 7.628 7.364 13.972 1.00 93.50 246 LEU A CA 1
ATOM 1899 C C . LEU A 1 246 ? 8.230 6.208 14.776 1.00 93.50 246 LEU A C 1
ATOM 1901 O O . LEU A 1 246 ? 9.241 5.625 14.371 1.00 93.50 246 LEU A O 1
ATOM 1905 N N . THR A 1 247 ? 7.559 5.798 15.856 1.00 91.94 247 THR A N 1
ATOM 1906 C CA . THR A 1 247 ? 7.954 4.645 16.677 1.00 91.94 247 THR A CA 1
ATOM 1907 C C . THR A 1 247 ? 8.095 3.378 15.830 1.00 91.94 247 THR A C 1
ATOM 1909 O O . THR A 1 247 ? 9.143 2.725 15.845 1.00 91.94 247 THR A O 1
ATOM 1912 N N . ARG A 1 248 ? 7.081 3.040 15.020 1.00 87.56 248 ARG A N 1
ATOM 1913 C CA . ARG A 1 248 ? 7.131 1.868 14.125 1.00 87.56 248 ARG A CA 1
ATOM 1914 C C . ARG A 1 248 ? 8.255 1.983 13.101 1.00 87.56 248 ARG A C 1
ATOM 1916 O O . ARG A 1 248 ? 8.969 1.005 12.870 1.00 87.56 248 ARG A O 1
ATOM 1923 N N . SER A 1 249 ? 8.461 3.173 12.534 1.00 89.56 249 SER A N 1
ATOM 1924 C CA . SER A 1 249 ? 9.542 3.431 11.579 1.00 89.56 249 SER A CA 1
ATOM 1925 C C . SER A 1 249 ? 10.931 3.210 12.194 1.00 89.56 249 SER A C 1
ATOM 1927 O O . SER A 1 249 ? 11.824 2.689 11.517 1.00 89.56 249 SER A O 1
ATOM 1929 N N . ILE A 1 250 ? 11.128 3.578 13.463 1.00 88.94 250 ILE A N 1
ATOM 1930 C CA . ILE A 1 250 ? 12.385 3.374 14.201 1.00 88.94 250 ILE A CA 1
ATOM 1931 C C . ILE A 1 250 ? 12.596 1.887 14.523 1.00 88.94 250 ILE A C 1
ATOM 1933 O O . ILE A 1 250 ? 13.707 1.372 14.358 1.00 88.94 250 ILE A O 1
ATOM 1937 N N . LEU A 1 251 ? 11.530 1.185 14.921 1.00 84.31 251 LEU A N 1
ATOM 1938 C CA . LEU A 1 251 ? 11.550 -0.233 15.303 1.00 84.31 251 LEU A CA 1
ATOM 1939 C C . LEU A 1 251 ? 11.518 -1.214 14.117 1.00 84.31 251 LEU A C 1
ATOM 1941 O O . LEU A 1 251 ? 11.666 -2.413 14.329 1.00 84.31 251 LEU A O 1
ATOM 1945 N N . ARG A 1 252 ? 11.364 -0.727 12.875 1.00 83.56 252 ARG A N 1
ATOM 1946 C CA . ARG A 1 252 ? 11.179 -1.543 11.651 1.00 83.56 252 ARG A CA 1
ATOM 1947 C C . ARG A 1 252 ? 9.914 -2.404 11.674 1.00 83.56 252 ARG A C 1
ATOM 1949 O O . ARG A 1 252 ? 9.879 -3.489 11.095 1.00 83.56 252 ARG A O 1
ATOM 1956 N N . LEU A 1 253 ? 8.877 -1.911 12.331 1.00 76.19 253 LEU A N 1
ATOM 1957 C CA . LEU A 1 253 ? 7.591 -2.585 12.394 1.00 76.19 253 LEU A CA 1
ATOM 1958 C C . LEU A 1 253 ? 6.724 -2.203 11.191 1.00 76.19 253 LEU A C 1
ATOM 1960 O O . LEU A 1 253 ? 6.860 -1.117 10.623 1.00 76.19 253 LEU A O 1
ATOM 1964 N N . LEU A 1 254 ? 5.823 -3.104 10.801 1.00 67.56 254 LEU A N 1
ATOM 1965 C CA . LEU A 1 254 ? 4.795 -2.783 9.813 1.00 67.56 254 LEU A CA 1
ATOM 1966 C C . LEU A 1 254 ? 3.798 -1.800 10.437 1.00 67.56 254 LEU A C 1
ATOM 1968 O O . LEU A 1 254 ? 3.587 -1.809 11.647 1.00 67.56 254 LEU A O 1
ATOM 1972 N N . HIS A 1 255 ? 3.137 -0.982 9.618 1.00 64.06 255 HIS A N 1
ATOM 1973 C CA . HIS A 1 255 ? 2.136 -0.015 10.091 1.00 64.06 255 HIS A CA 1
ATOM 1974 C C . HIS A 1 255 ? 0.978 -0.669 10.875 1.00 64.06 255 HIS A C 1
ATOM 1976 O O . HIS A 1 255 ? 0.393 -0.027 11.738 1.00 64.06 255 HIS A O 1
ATOM 1982 N N . THR A 1 256 ? 0.692 -1.953 10.624 1.00 61.41 256 THR A N 1
ATOM 1983 C CA . THR A 1 256 ? -0.324 -2.762 11.322 1.00 61.41 256 THR A CA 1
ATOM 1984 C C . THR A 1 256 ? 0.165 -3.419 12.613 1.00 61.41 256 THR A C 1
ATOM 1986 O O . THR A 1 256 ? -0.613 -4.073 13.303 1.00 61.41 256 THR A O 1
ATOM 1989 N N . SER A 1 257 ? 1.454 -3.314 12.942 1.00 68.88 257 SER A N 1
ATOM 1990 C CA . SER A 1 257 ? 2.000 -3.929 14.150 1.00 68.88 257 SER A CA 1
ATOM 1991 C C . SER A 1 257 ? 1.529 -3.185 15.403 1.00 68.88 257 SER A C 1
ATOM 1993 O O . SER A 1 257 ? 1.654 -1.958 15.490 1.00 68.88 257 SER A O 1
ATOM 1995 N N . LEU A 1 258 ? 1.027 -3.947 16.377 1.00 71.75 258 LEU A N 1
ATOM 1996 C CA . LEU A 1 258 ? 0.676 -3.454 17.710 1.00 71.75 258 LEU A CA 1
ATOM 1997 C C . LEU A 1 258 ? 1.945 -3.050 18.469 1.00 71.75 258 LEU A C 1
ATOM 1999 O O . LEU A 1 258 ? 2.953 -3.765 18.430 1.00 71.75 258 LEU A O 1
ATOM 2003 N N . LEU A 1 259 ? 1.899 -1.904 19.141 1.00 71.00 259 LEU A N 1
ATOM 2004 C CA . LEU A 1 259 ? 2.996 -1.364 19.935 1.00 71.00 259 LEU A CA 1
ATOM 2005 C C . LEU A 1 259 ? 2.639 -1.633 21.399 1.00 71.00 259 LEU A C 1
ATOM 2007 O O . LEU A 1 259 ? 2.071 -0.772 22.040 1.00 71.00 259 LEU A O 1
ATOM 2011 N N . GLY A 1 260 ? 2.916 -2.842 21.900 1.00 74.12 260 GLY A N 1
ATOM 2012 C CA . GLY A 1 260 ? 2.358 -3.354 23.166 1.00 74.12 260 GLY A CA 1
ATOM 2013 C C . GLY A 1 260 ? 2.196 -2.351 24.329 1.00 74.12 260 GLY A C 1
ATOM 2014 O O . GLY A 1 260 ? 2.997 -1.433 24.490 1.00 74.12 260 GLY A O 1
ATOM 2015 N N . GLU A 1 261 ? 1.188 -2.608 25.167 1.00 73.38 261 GLU A N 1
ATOM 2016 C CA . GLU A 1 261 ? 0.617 -1.764 26.240 1.00 73.38 261 GLU A CA 1
ATOM 2017 C C . GLU A 1 261 ? 1.509 -0.661 26.860 1.00 73.38 261 GLU A C 1
ATOM 2019 O O . GLU A 1 261 ? 1.103 0.503 26.824 1.00 73.38 261 GLU A O 1
ATOM 2024 N N . PRO A 1 262 ? 2.735 -0.919 27.379 1.00 80.62 262 PRO A N 1
ATOM 2025 C CA . PRO A 1 262 ? 3.537 0.150 27.985 1.00 80.62 262 PRO A CA 1
ATOM 2026 C C . PRO A 1 262 ? 3.936 1.258 27.002 1.00 80.62 262 PRO A C 1
ATOM 2028 O O . PRO A 1 262 ? 4.061 2.415 27.388 1.00 80.62 262 PRO A O 1
ATOM 2031 N N . LEU A 1 263 ? 4.165 0.914 25.734 1.00 86.00 263 LEU A N 1
ATOM 2032 C CA . LEU A 1 263 ? 4.582 1.869 24.711 1.00 86.00 263 LEU A CA 1
ATOM 2033 C C . LEU A 1 263 ? 3.384 2.640 24.149 1.00 86.00 263 LEU A C 1
ATOM 2035 O O . LEU A 1 263 ? 3.482 3.850 23.962 1.00 86.00 263 LEU A O 1
ATOM 2039 N N . GLU A 1 264 ? 2.253 1.965 23.938 1.00 88.25 264 GLU A N 1
ATOM 2040 C CA . GLU A 1 264 ? 0.985 2.596 23.551 1.00 88.25 264 GLU A CA 1
ATOM 2041 C C . GLU A 1 264 ? 0.523 3.625 24.594 1.00 88.25 264 GLU A C 1
ATOM 2043 O O . GLU A 1 264 ? 0.179 4.748 24.225 1.00 88.25 264 GLU A O 1
ATOM 2048 N N . SER A 1 265 ? 0.619 3.310 25.891 1.00 89.62 265 SER A N 1
ATOM 2049 C CA . SER A 1 265 ? 0.288 4.261 26.962 1.00 89.62 265 SER A CA 1
ATOM 2050 C C . SER A 1 265 ? 1.165 5.517 26.929 1.00 89.62 265 SER A C 1
ATOM 2052 O O . SER A 1 265 ? 0.646 6.626 27.047 1.00 89.62 265 SER A O 1
ATOM 2054 N N . LEU A 1 266 ? 2.481 5.372 26.740 1.00 92.81 266 LEU A N 1
ATOM 2055 C CA . LEU A 1 266 ? 3.399 6.517 26.667 1.00 92.81 266 LEU A CA 1
ATOM 2056 C C . LEU A 1 266 ? 3.152 7.376 25.420 1.00 92.81 266 LEU A C 1
ATOM 2058 O O . LEU A 1 266 ? 3.229 8.601 25.477 1.00 92.81 266 LEU A O 1
ATOM 2062 N N . ILE A 1 267 ? 2.834 6.742 24.289 1.00 93.50 267 ILE A N 1
ATOM 2063 C CA . ILE A 1 267 ? 2.478 7.445 23.051 1.00 93.50 267 ILE A CA 1
ATOM 2064 C C . ILE A 1 267 ? 1.163 8.219 23.225 1.00 93.50 267 ILE A C 1
ATOM 2066 O O . ILE A 1 267 ? 1.044 9.346 22.742 1.00 93.50 267 ILE A O 1
ATOM 2070 N N . ASN A 1 268 ? 0.193 7.651 23.945 1.00 92.25 268 ASN A N 1
ATOM 2071 C CA . ASN A 1 268 ? -1.047 8.341 24.293 1.00 92.25 268 ASN A CA 1
ATOM 2072 C C . ASN A 1 268 ? -0.781 9.549 25.205 1.00 92.25 268 ASN A C 1
ATOM 2074 O O . ASN A 1 268 ? -1.286 10.632 24.919 1.00 92.25 268 ASN A O 1
ATOM 2078 N N . GLU A 1 269 ? 0.050 9.397 26.242 1.00 92.75 269 GLU A N 1
ATOM 2079 C CA . GLU A 1 269 ? 0.453 10.487 27.148 1.00 92.75 269 GLU A CA 1
ATOM 2080 C C . GLU A 1 269 ? 1.131 11.638 26.380 1.00 92.75 269 GLU A C 1
ATOM 2082 O O . GLU A 1 269 ? 0.761 12.803 26.540 1.00 92.75 269 GLU A O 1
ATOM 2087 N N . TYR A 1 270 ? 2.054 11.312 25.467 1.00 95.25 270 TYR A N 1
ATOM 2088 C CA . TYR A 1 270 ? 2.673 12.285 24.564 1.00 95.25 270 TYR A CA 1
ATOM 2089 C C . TYR A 1 270 ? 1.654 12.977 23.649 1.00 95.25 270 TYR A C 1
ATOM 2091 O O . TYR A 1 270 ? 1.716 14.190 23.462 1.00 95.25 270 TYR A O 1
ATOM 2099 N N . GLY A 1 271 ? 0.699 12.231 23.089 1.00 91.88 271 GLY A N 1
ATOM 2100 C CA . GLY A 1 271 ? -0.326 12.804 22.218 1.00 91.88 271 GLY A CA 1
ATOM 2101 C C . GLY A 1 271 ? -1.211 13.831 22.929 1.00 91.88 271 GLY A C 1
ATOM 2102 O O . GLY A 1 271 ? -1.534 14.871 22.350 1.00 91.88 271 GLY A O 1
ATOM 2103 N N . GLN A 1 272 ? -1.543 13.582 24.201 1.00 92.50 272 GLN A N 1
ATOM 2104 C CA . GLN A 1 272 ? -2.264 14.542 25.044 1.00 92.50 272 GLN A CA 1
ATOM 2105 C C . GLN A 1 272 ? -1.416 15.781 25.344 1.00 92.50 272 GLN A C 1
ATOM 2107 O O . GLN A 1 272 ? -1.887 16.907 25.180 1.00 92.50 272 GLN A O 1
ATOM 2112 N N . ALA A 1 273 ? -0.155 15.580 25.730 1.00 92.69 273 ALA A N 1
ATOM 2113 C CA . ALA A 1 273 ? 0.764 16.655 26.075 1.00 92.69 273 ALA A CA 1
ATOM 2114 C C . ALA A 1 273 ? 2.173 16.376 25.509 1.00 92.69 273 ALA A C 1
ATOM 2116 O O . ALA A 1 273 ? 2.919 15.593 26.109 1.00 92.69 273 ALA A O 1
ATOM 2117 N N . PRO A 1 274 ? 2.581 17.027 24.397 1.00 92.25 274 PRO A N 1
ATOM 2118 C CA . PRO A 1 274 ? 3.885 16.813 23.762 1.00 92.25 274 PRO A CA 1
ATOM 2119 C C . PRO A 1 274 ? 5.008 17.558 24.510 1.00 92.25 274 PRO A C 1
ATOM 2121 O O . PRO A 1 274 ? 5.748 18.353 23.938 1.00 92.25 274 PRO A O 1
ATOM 2124 N N . THR A 1 275 ? 5.128 17.333 25.819 1.00 94.12 275 THR A N 1
ATOM 2125 C CA . THR A 1 275 ? 6.172 17.927 26.664 1.00 94.12 275 THR A CA 1
ATOM 2126 C C . THR A 1 275 ? 7.521 17.239 26.443 1.00 94.12 275 THR A C 1
ATOM 2128 O O . THR A 1 275 ? 7.593 16.105 25.960 1.00 94.12 275 THR A O 1
ATOM 2131 N N . ASN A 1 276 ? 8.609 17.899 26.852 1.00 93.75 276 ASN A N 1
ATOM 2132 C CA . ASN A 1 276 ? 9.945 17.291 26.859 1.00 93.75 276 ASN A CA 1
ATOM 2133 C C . ASN A 1 276 ? 9.982 15.980 27.659 1.00 93.75 276 ASN A C 1
ATOM 2135 O O . ASN A 1 276 ? 10.611 15.017 27.230 1.00 93.75 276 ASN A O 1
ATOM 2139 N N . GLU A 1 277 ? 9.280 15.921 28.792 1.00 94.44 277 GLU A N 1
ATOM 2140 C CA . GLU A 1 277 ? 9.218 14.726 29.634 1.00 94.44 277 GLU A CA 1
ATOM 2141 C C . GLU A 1 277 ? 8.555 13.549 28.902 1.00 94.44 277 GLU A C 1
ATOM 2143 O O . GLU A 1 277 ? 9.131 12.462 28.819 1.00 94.44 277 GLU A O 1
ATOM 2148 N N . ASN A 1 278 ? 7.379 13.768 28.308 1.00 92.75 278 ASN A N 1
ATOM 2149 C CA . ASN A 1 278 ? 6.643 12.711 27.612 1.00 92.75 278 ASN A CA 1
ATOM 2150 C C . ASN A 1 278 ? 7.375 12.245 26.351 1.00 92.75 278 ASN A C 1
ATOM 2152 O O . ASN A 1 278 ? 7.432 11.047 26.065 1.00 92.75 278 ASN A O 1
ATOM 2156 N N . MET A 1 279 ? 8.010 13.178 25.638 1.00 95.62 279 MET A N 1
ATOM 2157 C CA . MET A 1 279 ? 8.882 12.872 24.507 1.00 95.62 279 MET A CA 1
ATOM 2158 C C . MET A 1 279 ? 10.048 11.968 24.930 1.00 95.62 279 MET A C 1
ATOM 2160 O O . MET A 1 279 ? 10.270 10.921 24.315 1.00 95.62 279 MET A O 1
ATOM 2164 N N . LEU A 1 280 ? 10.748 12.315 26.019 1.00 93.56 280 LEU A N 1
ATOM 2165 C CA . LEU A 1 280 ? 11.863 11.524 26.544 1.00 93.56 280 LEU A CA 1
ATOM 2166 C C . LEU A 1 280 ? 11.422 10.113 26.951 1.00 93.56 280 LEU A C 1
ATOM 2168 O O . LEU A 1 280 ? 12.139 9.155 26.649 1.00 93.56 280 LEU A O 1
ATOM 2172 N N . LYS A 1 281 ? 10.247 9.951 27.575 1.00 93.56 281 LYS A N 1
ATOM 2173 C CA . LYS A 1 281 ? 9.696 8.629 27.930 1.00 93.56 281 LYS A CA 1
ATOM 2174 C C . LYS A 1 281 ? 9.507 7.748 26.685 1.00 93.56 281 LYS A C 1
ATOM 2176 O O . LYS A 1 281 ? 10.058 6.644 26.626 1.00 93.56 281 LYS A O 1
ATOM 2181 N N . VAL A 1 282 ? 8.792 8.242 25.667 1.00 92.38 282 VAL A N 1
ATOM 2182 C CA . VAL A 1 282 ? 8.515 7.492 24.422 1.00 92.38 282 VAL A CA 1
ATOM 2183 C C . VAL A 1 282 ? 9.807 7.159 23.674 1.00 92.38 282 VAL A C 1
ATOM 2185 O O . VAL A 1 282 ? 10.015 6.013 23.258 1.00 92.38 282 VAL A O 1
ATOM 2188 N N . ALA A 1 283 ? 10.704 8.133 23.531 1.00 91.94 283 ALA A N 1
ATOM 2189 C CA . ALA A 1 283 ? 11.963 7.962 22.821 1.00 91.94 283 ALA A CA 1
ATOM 2190 C C . ALA A 1 283 ? 12.910 6.984 23.538 1.00 91.94 283 ALA A C 1
ATOM 2192 O O . ALA A 1 283 ? 13.541 6.148 22.884 1.00 91.94 283 ALA A O 1
ATOM 2193 N N . THR A 1 284 ? 12.951 7.013 24.876 1.00 90.88 284 THR A N 1
ATOM 2194 C CA . THR A 1 284 ? 13.748 6.078 25.687 1.00 90.88 284 THR A CA 1
ATOM 2195 C C . THR A 1 284 ? 13.292 4.644 25.468 1.00 90.88 284 THR A C 1
ATOM 2197 O O . THR A 1 284 ? 14.099 3.783 25.110 1.00 90.88 284 THR A O 1
ATOM 2200 N N . VAL A 1 285 ? 11.991 4.377 25.621 1.00 88.25 285 VAL A N 1
ATOM 2201 C CA . VAL A 1 285 ? 11.448 3.025 25.434 1.00 88.25 285 VAL A CA 1
ATOM 2202 C C . VAL A 1 285 ? 11.626 2.566 23.986 1.00 88.25 285 VAL A C 1
ATOM 2204 O O . VAL A 1 285 ? 12.072 1.441 23.759 1.00 88.25 285 VAL A O 1
ATOM 2207 N N . SER A 1 286 ? 11.391 3.443 23.006 1.00 86.44 286 SER A N 1
ATOM 2208 C CA . SER A 1 286 ? 11.615 3.150 21.584 1.00 86.44 286 SER A CA 1
ATOM 2209 C C . SER A 1 286 ? 13.075 2.795 21.286 1.00 86.44 286 SER A C 1
ATOM 2211 O O . SER A 1 286 ? 13.352 1.803 20.610 1.00 86.44 286 SER A O 1
ATOM 2213 N N . GLY A 1 287 ? 14.037 3.552 21.818 1.00 83.31 287 GLY A N 1
ATOM 2214 C CA . GLY A 1 287 ? 15.462 3.285 21.631 1.00 83.31 287 GLY A CA 1
ATOM 2215 C C . GLY A 1 287 ? 15.943 2.020 22.350 1.00 83.31 287 GLY A C 1
ATOM 2216 O O . GLY A 1 287 ? 16.717 1.245 21.784 1.00 83.31 287 GLY A O 1
ATOM 2217 N N . LEU A 1 288 ? 15.445 1.749 23.560 1.00 83.06 288 LEU A N 1
ATOM 2218 C CA . LEU A 1 288 ? 15.748 0.519 24.297 1.00 83.06 288 LEU A CA 1
ATOM 2219 C C . LEU A 1 288 ? 15.161 -0.717 23.613 1.00 83.06 288 LEU A C 1
ATOM 2221 O O . LEU A 1 288 ? 15.859 -1.721 23.477 1.00 83.06 288 LEU A O 1
ATOM 2225 N N . LEU A 1 289 ? 13.910 -0.651 23.149 1.00 81.06 289 LEU A N 1
ATOM 2226 C CA . LEU A 1 289 ? 13.279 -1.727 22.384 1.00 81.06 289 LEU A CA 1
ATOM 2227 C C . LEU A 1 289 ? 13.997 -1.955 21.066 1.00 81.06 289 LEU A C 1
ATOM 2229 O O . LEU A 1 289 ? 14.249 -3.101 20.711 1.00 81.06 289 LEU A O 1
ATOM 2233 N N . ARG A 1 290 ? 14.411 -0.888 20.380 1.00 81.06 290 ARG A N 1
ATOM 2234 C CA . ARG A 1 290 ? 15.258 -1.001 19.197 1.00 81.06 290 ARG A CA 1
ATOM 2235 C C . ARG A 1 290 ? 16.549 -1.742 19.519 1.00 81.06 290 ARG A C 1
ATOM 2237 O O . ARG A 1 290 ? 16.916 -2.641 18.773 1.00 81.06 290 ARG A O 1
ATOM 2244 N N . ASN A 1 291 ? 17.232 -1.380 20.604 1.00 69.88 291 ASN A N 1
ATOM 2245 C CA . ASN A 1 291 ? 18.472 -2.037 21.007 1.00 69.88 291 ASN A CA 1
ATOM 2246 C C . ASN A 1 291 ? 18.233 -3.502 21.375 1.00 69.88 291 ASN A C 1
ATOM 2248 O O . ASN A 1 291 ? 19.002 -4.334 20.916 1.00 69.88 291 ASN A O 1
ATOM 2252 N N . LYS A 1 292 ? 17.147 -3.823 22.097 1.00 67.75 292 LYS A N 1
ATOM 2253 C CA . LYS A 1 292 ? 16.721 -5.197 22.419 1.00 67.75 292 LYS A CA 1
ATOM 2254 C C . LYS A 1 292 ? 16.358 -6.013 21.184 1.00 67.75 292 LYS A C 1
ATOM 2256 O O . LYS A 1 292 ? 16.737 -7.173 21.108 1.00 67.75 292 LYS A O 1
ATOM 2261 N N . LEU A 1 293 ? 15.656 -5.430 20.215 1.00 64.69 293 LEU A N 1
ATOM 2262 C CA . LEU A 1 293 ? 15.363 -6.065 18.930 1.00 64.69 293 LEU A CA 1
ATOM 2263 C C . LEU A 1 293 ? 16.648 -6.257 18.129 1.00 64.69 293 LEU A C 1
ATOM 2265 O O . LEU A 1 293 ? 16.843 -7.331 17.581 1.00 64.69 293 LEU A O 1
ATOM 2269 N N . LYS A 1 294 ? 17.579 -5.296 18.165 1.00 59.16 294 LYS A N 1
ATOM 2270 C CA . LYS A 1 294 ? 18.940 -5.460 17.638 1.00 59.16 294 LYS A CA 1
ATOM 2271 C C . LYS A 1 294 ? 19.680 -6.594 18.336 1.00 59.16 294 LYS A C 1
ATOM 2273 O O . LYS A 1 294 ? 20.386 -7.316 17.652 1.00 59.16 294 LYS A O 1
ATOM 2278 N N . THR A 1 295 ? 19.558 -6.772 19.656 1.00 49.88 295 THR A N 1
ATOM 2279 C CA . THR A 1 295 ? 20.189 -7.891 20.373 1.00 49.88 295 THR A CA 1
ATOM 2280 C C . THR A 1 295 ? 19.462 -9.208 20.170 1.00 49.88 295 THR A C 1
ATOM 2282 O O . THR A 1 295 ? 20.135 -10.221 20.157 1.00 49.88 295 THR A O 1
ATOM 2285 N N . ALA A 1 296 ? 18.146 -9.234 19.972 1.00 44.28 296 ALA A N 1
ATOM 2286 C CA . ALA A 1 296 ? 17.389 -10.437 19.630 1.00 44.28 296 ALA A CA 1
ATOM 2287 C C . ALA A 1 296 ? 17.680 -10.875 18.185 1.00 44.28 296 ALA A C 1
ATOM 2289 O O . ALA A 1 296 ? 17.962 -12.046 17.941 1.00 44.28 296 ALA A O 1
ATOM 2290 N N . GLU A 1 297 ? 17.748 -9.920 17.252 1.00 42.59 297 GLU A N 1
ATOM 2291 C CA . GLU A 1 297 ? 18.328 -10.103 15.921 1.00 42.59 297 GLU A CA 1
ATOM 2292 C C . GLU A 1 297 ? 19.799 -10.533 16.047 1.00 42.59 297 GLU A C 1
ATOM 2294 O O . GLU A 1 297 ? 20.195 -11.490 15.398 1.00 42.59 297 GLU A O 1
ATOM 2299 N N . ALA A 1 298 ? 20.601 -9.939 16.943 1.00 33.41 298 ALA A N 1
ATOM 2300 C CA . ALA A 1 298 ? 22.003 -10.315 17.160 1.00 33.41 298 ALA A CA 1
ATOM 2301 C C . ALA A 1 298 ? 22.193 -11.652 17.898 1.00 33.41 298 ALA A C 1
ATOM 2303 O O . ALA A 1 298 ? 23.254 -12.253 17.776 1.00 33.41 298 ALA A O 1
ATOM 2304 N N . TRP A 1 299 ? 21.206 -12.136 18.656 1.00 26.61 299 TRP A N 1
ATOM 2305 C CA . TRP A 1 299 ? 21.177 -13.457 19.294 1.00 26.61 299 TRP A CA 1
ATOM 2306 C C . TRP A 1 299 ? 20.749 -14.516 18.283 1.00 26.61 299 TRP A C 1
ATOM 2308 O O . TRP A 1 299 ? 21.345 -15.592 18.255 1.00 26.61 299 TRP A O 1
ATOM 2318 N N . HIS A 1 300 ? 19.819 -14.187 17.383 1.00 30.98 300 HIS A N 1
ATOM 2319 C CA . HIS A 1 300 ? 19.597 -14.976 16.176 1.00 30.98 300 HIS A CA 1
ATOM 2320 C C . HIS A 1 300 ? 20.851 -15.003 15.285 1.00 30.98 300 HIS A C 1
ATOM 2322 O O . HIS A 1 300 ? 21.217 -16.079 14.829 1.00 30.98 300 HIS A O 1
ATOM 2328 N N . ILE A 1 301 ? 21.599 -13.898 15.163 1.00 32.81 301 ILE A N 1
ATOM 2329 C CA . ILE A 1 301 ? 22.878 -13.839 14.426 1.00 32.81 301 ILE A CA 1
ATOM 2330 C C . ILE A 1 301 ? 24.024 -14.556 15.175 1.00 32.81 301 ILE A C 1
ATOM 2332 O O . ILE A 1 301 ? 24.859 -15.188 14.538 1.00 32.81 301 ILE A O 1
ATOM 2336 N N . ARG A 1 302 ? 24.084 -14.539 16.517 1.00 28.55 302 ARG A N 1
ATOM 2337 C CA . ARG A 1 302 ? 25.112 -15.266 17.298 1.00 28.55 302 ARG A CA 1
ATOM 2338 C C . ARG A 1 302 ? 24.869 -16.772 17.337 1.00 28.55 302 ARG A C 1
ATOM 2340 O O . ARG A 1 302 ? 25.843 -17.520 17.332 1.00 28.55 302 ARG A O 1
ATOM 2347 N N . ALA A 1 303 ? 23.614 -17.221 17.325 1.00 30.22 303 ALA A N 1
ATOM 2348 C CA . ALA A 1 303 ? 23.288 -18.628 17.094 1.00 30.22 303 ALA A CA 1
ATOM 2349 C C . ALA A 1 303 ? 23.603 -19.053 15.642 1.00 30.22 303 ALA A C 1
ATOM 2351 O O . ALA A 1 303 ? 24.003 -20.195 15.416 1.00 30.22 303 ALA A O 1
ATOM 2352 N N . ASP A 1 304 ? 23.534 -18.114 14.689 1.00 30.53 304 ASP A N 1
ATOM 2353 C CA . ASP A 1 304 ? 23.965 -18.294 13.295 1.00 30.53 304 ASP A CA 1
ATOM 2354 C C . ASP A 1 304 ? 25.479 -18.113 13.064 1.00 30.53 304 ASP A C 1
ATOM 2356 O O . ASP A 1 304 ? 25.968 -18.450 11.990 1.00 30.53 304 ASP A O 1
ATOM 2360 N N . ASN A 1 305 ? 26.278 -17.693 14.056 1.00 29.39 305 ASN A N 1
ATOM 2361 C CA . ASN A 1 305 ? 27.739 -17.544 13.911 1.00 29.39 305 ASN A CA 1
ATOM 2362 C C . ASN A 1 305 ? 28.514 -18.879 13.869 1.00 29.39 305 ASN A C 1
ATOM 2364 O O . ASN A 1 305 ? 29.740 -18.881 13.764 1.00 29.39 305 ASN A O 1
ATOM 2368 N N . LYS A 1 306 ? 27.824 -20.029 13.879 1.00 31.62 306 LYS A N 1
ATOM 2369 C CA . LYS A 1 306 ? 28.394 -21.302 13.390 1.00 31.62 306 LYS A CA 1
ATOM 2370 C C . LYS A 1 306 ? 28.194 -21.520 11.884 1.00 31.62 306 LYS A C 1
ATOM 2372 O O . LYS A 1 306 ? 28.722 -22.487 11.331 1.00 31.62 306 LYS A O 1
ATOM 2377 N N . VAL A 1 307 ? 27.506 -20.618 11.186 1.00 37.62 307 VAL A N 1
ATOM 2378 C CA . VAL A 1 307 ? 27.402 -20.602 9.727 1.00 37.62 307 VAL A CA 1
ATOM 2379 C C . VAL A 1 307 ? 28.420 -19.606 9.179 1.00 37.62 307 VAL A C 1
ATOM 2381 O O . VAL A 1 307 ? 28.189 -18.408 9.097 1.00 37.62 307 VAL A O 1
ATOM 2384 N N . ARG A 1 308 ? 29.575 -20.171 8.814 1.00 35.41 308 ARG A N 1
ATOM 2385 C CA . ARG A 1 308 ? 30.588 -19.662 7.873 1.00 35.41 308 ARG A CA 1
ATOM 2386 C C . ARG A 1 308 ? 30.129 -18.441 7.056 1.00 35.41 308 ARG A C 1
ATOM 2388 O O . ARG A 1 308 ? 29.137 -18.551 6.338 1.00 35.41 308 ARG A O 1
ATOM 2395 N N . SER A 1 309 ? 30.917 -17.367 7.159 1.00 34.12 309 SER A N 1
ATOM 2396 C CA . SER A 1 309 ? 30.978 -16.155 6.323 1.00 34.12 309 SER A CA 1
ATOM 2397 C C . SER A 1 309 ? 29.990 -16.073 5.146 1.00 34.12 309 SER A C 1
ATOM 2399 O O . SER A 1 309 ? 29.966 -16.921 4.251 1.00 34.12 309 SER A O 1
ATOM 2401 N N . ILE A 1 310 ? 29.225 -14.977 5.110 1.00 43.69 310 ILE A N 1
ATOM 2402 C CA . ILE A 1 310 ? 28.374 -14.581 3.974 1.00 43.69 310 ILE A CA 1
ATOM 2403 C C . ILE A 1 310 ? 29.205 -14.221 2.724 1.00 43.69 310 ILE A C 1
ATOM 2405 O O . ILE A 1 310 ? 28.656 -14.195 1.630 1.00 43.69 310 ILE A O 1
ATOM 2409 N N . ASP A 1 311 ? 30.531 -14.120 2.831 1.00 40.75 311 ASP A N 1
ATOM 2410 C CA . ASP A 1 311 ? 31.443 -14.088 1.681 1.00 40.75 311 ASP A CA 1
ATOM 2411 C C . ASP A 1 311 ? 31.848 -15.494 1.233 1.00 40.75 311 ASP A C 1
ATOM 2413 O O . ASP A 1 311 ? 33.016 -15.886 1.275 1.00 40.75 311 ASP A O 1
ATOM 2417 N N . ARG A 1 312 ? 30.871 -16.295 0.803 1.00 51.56 312 ARG A N 1
ATOM 2418 C CA . ARG A 1 312 ? 31.170 -17.413 -0.096 1.00 51.56 312 ARG A CA 1
ATOM 2419 C C . ARG A 1 312 ? 30.597 -17.092 -1.467 1.00 51.56 312 ARG A C 1
ATOM 2421 O O . ARG A 1 312 ? 29.395 -16.830 -1.548 1.00 51.56 312 ARG A O 1
ATOM 2428 N N . PRO A 1 313 ? 31.417 -17.126 -2.532 1.00 55.03 313 PRO A N 1
ATOM 2429 C CA . PRO A 1 313 ? 30.925 -16.914 -3.882 1.00 55.03 313 PRO A CA 1
ATOM 2430 C C . PRO A 1 313 ? 29.791 -17.899 -4.171 1.00 55.03 313 PRO A C 1
ATOM 2432 O O . PRO A 1 313 ? 29.826 -19.060 -3.746 1.00 55.03 313 PRO A O 1
ATOM 2435 N N . VAL A 1 314 ? 28.755 -17.419 -4.862 1.00 63.84 314 VAL A N 1
ATOM 2436 C CA . VAL A 1 314 ? 27.679 -18.284 -5.352 1.00 63.84 314 VAL A CA 1
ATOM 2437 C C . VAL A 1 314 ? 28.317 -19.380 -6.191 1.00 63.84 314 VAL A C 1
ATOM 2439 O O . VAL A 1 314 ? 29.042 -19.082 -7.133 1.00 63.84 314 VAL A O 1
ATOM 2442 N N . ALA A 1 315 ? 28.049 -20.641 -5.850 1.00 69.25 315 ALA A N 1
ATOM 2443 C CA . ALA A 1 315 ? 28.689 -21.776 -6.512 1.00 69.25 315 ALA A CA 1
ATOM 2444 C C . ALA A 1 315 ? 28.402 -21.816 -8.024 1.00 69.25 315 ALA A C 1
ATOM 2446 O O . ALA A 1 315 ? 29.259 -22.224 -8.795 1.00 69.25 315 ALA A O 1
ATOM 2447 N N . LEU A 1 316 ? 27.207 -21.377 -8.441 1.00 81.44 316 LEU A N 1
ATOM 2448 C CA . LEU A 1 316 ? 26.777 -21.322 -9.841 1.00 81.44 316 LEU A CA 1
ATOM 2449 C C . LEU A 1 316 ? 26.018 -20.007 -10.119 1.00 81.44 316 LEU A C 1
ATOM 2451 O O . LEU A 1 316 ? 24.784 -20.008 -10.118 1.00 81.44 316 LEU A O 1
ATOM 2455 N N . PRO A 1 317 ? 26.717 -18.875 -10.330 1.00 81.44 317 PRO A N 1
ATOM 2456 C CA . PRO A 1 317 ? 26.083 -17.563 -10.498 1.00 81.44 317 PRO A CA 1
ATOM 2457 C C . PRO A 1 317 ? 25.110 -17.516 -11.682 1.00 81.44 317 PRO A C 1
ATOM 2459 O O . PRO A 1 317 ? 23.988 -17.050 -11.528 1.00 81.44 317 PRO A O 1
ATOM 2462 N N . ALA A 1 318 ? 25.488 -18.104 -12.823 1.00 79.12 318 ALA A N 1
ATOM 2463 C CA . ALA A 1 318 ? 24.647 -18.152 -14.022 1.00 79.12 318 ALA A CA 1
ATOM 2464 C C . ALA A 1 318 ? 23.343 -18.948 -13.817 1.00 79.12 318 ALA A C 1
ATOM 2466 O O . ALA A 1 318 ? 22.281 -18.558 -14.306 1.00 79.12 318 ALA A O 1
ATOM 2467 N N . VAL A 1 319 ? 23.401 -20.047 -13.052 1.00 82.75 319 VAL A N 1
ATOM 2468 C CA . VAL A 1 319 ? 22.205 -20.824 -12.687 1.00 82.75 319 VAL A CA 1
ATOM 2469 C C . VAL A 1 319 ? 21.324 -20.005 -11.748 1.00 82.75 319 VAL A C 1
ATOM 2471 O O . VAL A 1 319 ? 20.112 -19.959 -11.932 1.00 82.75 319 VAL A O 1
ATOM 2474 N N . GLU A 1 320 ? 21.919 -19.329 -10.762 1.00 84.88 320 GLU A N 1
ATOM 2475 C CA . GLU A 1 320 ? 21.180 -18.488 -9.819 1.00 84.88 320 GLU A CA 1
ATOM 2476 C C . GLU A 1 320 ? 20.463 -17.322 -10.519 1.00 84.88 320 GLU A C 1
ATOM 2478 O O . GLU A 1 320 ? 19.279 -17.099 -10.264 1.00 84.88 320 GLU A O 1
ATOM 2483 N N . GLU A 1 321 ? 21.135 -16.632 -11.443 1.00 82.62 321 GLU A N 1
ATOM 2484 C CA . GLU A 1 321 ? 20.553 -15.556 -12.257 1.00 82.62 321 GLU A CA 1
ATOM 2485 C C . GLU A 1 321 ? 19.399 -16.051 -13.131 1.00 82.62 321 GLU A C 1
ATOM 2487 O O . GLU A 1 321 ? 18.351 -15.410 -13.199 1.00 82.62 321 GLU A O 1
ATOM 2492 N N . SER A 1 322 ? 19.545 -17.219 -13.762 1.00 83.44 322 SER A N 1
ATOM 2493 C CA . SER A 1 322 ? 18.486 -17.802 -14.590 1.00 83.44 322 SER A CA 1
ATOM 2494 C C . SER A 1 322 ? 17.265 -18.219 -13.765 1.00 83.44 322 SER A C 1
ATOM 2496 O O . SER A 1 322 ? 16.127 -17.972 -14.175 1.00 83.44 322 SER A O 1
ATOM 2498 N N . VAL A 1 323 ? 17.475 -18.783 -12.572 1.00 78.56 323 VAL A N 1
ATOM 2499 C CA . VAL A 1 323 ? 16.379 -19.113 -11.651 1.00 78.56 323 VAL A CA 1
ATOM 2500 C C . VAL A 1 323 ? 15.694 -17.845 -11.150 1.00 78.56 323 VAL A C 1
ATOM 2502 O O . VAL A 1 323 ? 14.467 -17.813 -11.089 1.00 78.56 323 VAL A O 1
ATOM 2505 N N . LEU A 1 324 ? 16.444 -16.783 -10.842 1.00 81.19 324 LEU A N 1
ATOM 2506 C CA . LEU A 1 324 ? 15.868 -15.493 -10.463 1.00 81.19 324 LEU A CA 1
ATOM 2507 C C . LEU A 1 324 ? 15.045 -14.883 -11.599 1.00 81.19 324 LEU A C 1
ATOM 2509 O O . LEU A 1 324 ? 13.908 -14.483 -11.368 1.00 81.19 324 LEU A O 1
ATOM 2513 N N . ALA A 1 325 ? 15.571 -14.870 -12.823 1.00 73.88 325 ALA A N 1
ATOM 2514 C CA . ALA A 1 325 ? 14.845 -14.385 -13.992 1.00 73.88 325 ALA A CA 1
ATOM 2515 C C . ALA A 1 325 ? 13.531 -15.157 -14.199 1.00 73.88 325 ALA A C 1
ATOM 2517 O O . ALA A 1 325 ? 12.498 -14.558 -14.494 1.00 73.88 325 ALA A O 1
ATOM 2518 N N . TRP A 1 326 ? 13.540 -16.474 -13.978 1.00 83.00 326 TRP A N 1
ATOM 2519 C CA . TRP A 1 326 ? 12.330 -17.296 -14.017 1.00 83.00 326 TRP A CA 1
ATOM 2520 C C . TRP A 1 326 ? 11.342 -16.955 -12.890 1.00 83.00 326 TRP A C 1
ATOM 2522 O O . TRP A 1 326 ? 10.141 -16.853 -13.144 1.00 83.00 326 TRP A O 1
ATOM 2532 N N . VAL A 1 327 ? 11.828 -16.732 -11.663 1.00 61.78 327 VAL A N 1
ATOM 2533 C CA . VAL A 1 327 ? 10.999 -16.315 -10.519 1.00 61.78 327 VAL A CA 1
ATOM 2534 C C . VAL A 1 327 ? 10.321 -14.971 -10.791 1.00 61.78 327 VAL A C 1
ATOM 2536 O O . VAL A 1 327 ? 9.103 -14.871 -10.655 1.00 61.78 327 VAL A O 1
ATOM 2539 N N . LEU A 1 328 ? 11.084 -13.970 -11.236 1.00 70.50 328 LEU A N 1
ATOM 2540 C CA . LEU A 1 328 ? 10.572 -12.639 -11.577 1.00 70.50 328 LEU A CA 1
ATOM 2541 C C . LEU A 1 328 ? 9.605 -12.697 -12.766 1.00 70.50 328 LEU A C 1
ATOM 2543 O O . LEU A 1 328 ? 8.598 -11.992 -12.787 1.00 70.50 328 LEU A O 1
ATOM 2547 N N . LYS A 1 329 ? 9.849 -13.597 -13.728 1.00 55.09 329 LYS A N 1
ATOM 2548 C CA . LYS A 1 329 ? 8.916 -13.824 -14.834 1.00 55.09 329 LYS A CA 1
ATOM 2549 C C . LYS A 1 329 ? 7.580 -14.385 -14.360 1.00 55.09 329 LYS A C 1
ATOM 2551 O O . LYS A 1 329 ? 6.536 -13.974 -14.861 1.00 55.09 329 LYS A O 1
ATOM 2556 N N . CYS A 1 330 ? 7.606 -15.331 -13.423 1.00 55.72 330 CYS A N 1
ATOM 2557 C CA . CYS A 1 330 ? 6.387 -15.883 -12.841 1.00 55.72 330 CYS A CA 1
ATOM 2558 C C . CYS A 1 330 ? 5.623 -14.821 -12.040 1.00 55.72 330 CYS A C 1
ATOM 2560 O O . CYS A 1 330 ? 4.404 -14.757 -12.162 1.00 55.72 330 CYS A O 1
ATOM 2562 N N . GLU A 1 331 ? 6.322 -13.955 -11.296 1.00 59.50 331 GLU A N 1
ATOM 2563 C CA . GLU A 1 331 ? 5.719 -12.817 -10.585 1.00 59.50 331 GLU A CA 1
ATOM 2564 C C . GLU A 1 331 ? 4.990 -11.863 -11.543 1.00 59.50 331 GLU A C 1
ATOM 2566 O O . GLU A 1 331 ? 3.832 -11.524 -11.311 1.00 59.50 331 GLU A O 1
ATOM 2571 N N . GLU A 1 332 ? 5.616 -11.495 -12.659 1.00 53.47 332 GLU A N 1
ATOM 2572 C CA . GLU A 1 332 ? 5.013 -10.611 -13.662 1.00 53.47 332 GLU A CA 1
ATOM 2573 C C . GLU A 1 332 ? 3.801 -11.227 -14.373 1.00 53.47 332 GLU A C 1
ATOM 2575 O O . GLU A 1 332 ? 2.816 -10.542 -14.640 1.00 53.47 332 GLU A O 1
ATOM 2580 N N . LEU A 1 333 ? 3.855 -12.525 -14.677 1.00 45.75 333 LEU A N 1
ATOM 2581 C CA . LEU A 1 333 ? 2.737 -13.247 -15.288 1.00 45.75 333 LEU A CA 1
ATOM 2582 C C . LEU A 1 333 ? 1.608 -13.551 -14.286 1.00 45.75 333 LEU A C 1
ATOM 2584 O O . LEU A 1 333 ? 0.612 -14.162 -14.669 1.00 45.75 333 LEU A O 1
ATOM 2588 N N . GLY A 1 334 ? 1.769 -13.183 -13.010 1.00 43.56 334 GLY A N 1
ATOM 2589 C CA . GLY A 1 334 ? 0.825 -13.516 -11.943 1.00 43.56 334 GLY A CA 1
ATOM 2590 C C . GLY A 1 334 ? 0.785 -15.010 -11.600 1.00 43.56 334 GLY A C 1
ATOM 2591 O O . GLY A 1 334 ? -0.150 -15.469 -10.946 1.00 43.56 334 GLY A O 1
ATOM 2592 N N . VAL A 1 335 ? 1.785 -15.785 -12.031 1.00 48.81 335 VAL A N 1
ATOM 2593 C CA . VAL A 1 335 ? 1.877 -17.231 -11.806 1.00 48.81 335 VAL A CA 1
ATOM 2594 C C . VAL A 1 335 ? 2.426 -17.502 -10.410 1.00 48.81 335 VAL A C 1
ATOM 2596 O O . VAL A 1 335 ? 3.562 -17.164 -10.074 1.00 48.81 335 VAL A O 1
ATOM 2599 N N . CYS A 1 336 ? 1.625 -18.174 -9.588 1.00 55.66 336 CYS A N 1
ATOM 2600 C CA . CYS A 1 336 ? 1.986 -18.484 -8.210 1.00 55.66 336 CYS A CA 1
ATOM 2601 C C . CYS A 1 336 ? 3.038 -19.590 -8.166 1.00 55.66 336 CYS A C 1
ATOM 2603 O O . CYS A 1 336 ? 2.756 -20.753 -8.461 1.00 55.66 336 CYS A O 1
ATOM 2605 N N . ILE A 1 337 ? 4.244 -19.247 -7.726 1.00 60.03 337 ILE A N 1
ATOM 2606 C CA . ILE A 1 337 ? 5.350 -20.195 -7.607 1.00 60.03 337 ILE A CA 1
ATOM 2607 C C . ILE A 1 337 ? 5.690 -20.474 -6.146 1.00 60.03 337 ILE A C 1
ATOM 2609 O O . ILE A 1 337 ? 5.780 -19.584 -5.303 1.00 60.03 337 ILE A O 1
ATOM 2613 N N . THR A 1 338 ? 5.873 -21.754 -5.830 1.00 69.00 338 THR A N 1
ATOM 2614 C CA . THR A 1 338 ? 6.233 -22.209 -4.485 1.00 69.00 338 THR A CA 1
ATOM 2615 C C . THR A 1 338 ? 7.741 -22.399 -4.375 1.00 69.00 338 THR A C 1
ATOM 2617 O O . THR A 1 338 ? 8.420 -22.695 -5.356 1.00 69.00 338 THR A O 1
ATOM 2620 N N . GLY A 1 339 ? 8.278 -22.352 -3.155 1.00 67.88 339 GLY A N 1
ATOM 2621 C CA . GLY A 1 339 ? 9.691 -22.661 -2.912 1.00 67.88 339 GLY A CA 1
ATOM 2622 C C . GLY A 1 339 ? 10.126 -24.064 -3.371 1.00 67.88 339 GLY A C 1
ATOM 2623 O O . GLY A 1 339 ? 11.309 -24.335 -3.541 1.00 67.88 339 GLY A O 1
ATOM 2624 N N . GLU A 1 340 ? 9.195 -24.996 -3.573 1.00 75.12 340 GLU A N 1
ATOM 2625 C CA . GLU A 1 340 ? 9.502 -26.295 -4.175 1.00 75.12 340 GLU A CA 1
ATOM 2626 C C . GLU A 1 340 ? 9.667 -26.217 -5.691 1.00 75.12 340 GLU A C 1
ATOM 2628 O O . GLU A 1 340 ? 10.609 -26.808 -6.215 1.00 75.12 340 GLU A O 1
ATOM 2633 N N . LEU A 1 341 ? 8.821 -25.437 -6.368 1.00 69.94 341 LEU A N 1
ATOM 2634 C CA . LEU A 1 341 ? 8.959 -25.173 -7.798 1.00 69.94 341 LEU A CA 1
ATOM 2635 C C . LEU A 1 341 ? 10.269 -24.442 -8.103 1.00 69.94 341 LEU A C 1
ATOM 2637 O O . LEU A 1 341 ? 10.969 -24.851 -9.017 1.00 69.94 341 LEU A O 1
ATOM 2641 N N . ILE A 1 342 ? 10.665 -23.466 -7.279 1.00 80.12 342 ILE A N 1
ATOM 2642 C CA . ILE A 1 342 ? 11.948 -22.752 -7.432 1.00 80.12 342 ILE A CA 1
ATOM 2643 C C . ILE A 1 342 ? 13.143 -23.717 -7.347 1.00 80.12 342 ILE A C 1
ATOM 2645 O O . ILE A 1 342 ? 14.067 -23.642 -8.151 1.00 80.12 342 ILE A O 1
ATOM 2649 N N . ARG A 1 343 ? 13.124 -24.674 -6.409 1.00 86.56 343 ARG A N 1
ATOM 2650 C CA . ARG A 1 343 ? 14.205 -25.671 -6.264 1.00 86.56 343 ARG A CA 1
ATOM 2651 C C . ARG A 1 343 ? 14.248 -26.664 -7.428 1.00 86.56 343 ARG A C 1
ATOM 2653 O O . ARG A 1 343 ? 15.333 -27.011 -7.889 1.00 86.56 343 ARG A O 1
ATOM 2660 N N . LYS A 1 344 ? 13.082 -27.112 -7.909 1.00 79.06 344 LYS A N 1
ATOM 2661 C CA . LYS A 1 344 ? 12.994 -27.974 -9.099 1.00 79.06 344 LYS A CA 1
ATOM 2662 C C . LYS A 1 344 ? 13.460 -27.239 -10.353 1.00 79.06 344 LYS A C 1
ATOM 2664 O O . LYS A 1 344 ? 14.226 -27.808 -11.121 1.00 79.06 344 LYS A O 1
ATOM 2669 N N . GLN A 1 345 ? 13.070 -25.975 -10.505 1.00 84.38 345 GLN A N 1
ATOM 2670 C CA . GLN A 1 345 ? 13.533 -25.127 -11.594 1.00 84.38 345 GLN A CA 1
ATOM 2671 C C . GLN A 1 345 ? 15.052 -24.969 -11.559 1.00 84.38 345 GLN A C 1
ATOM 2673 O O . GLN A 1 345 ? 15.686 -25.125 -12.589 1.00 84.38 345 GLN A O 1
ATOM 2678 N N . ALA A 1 346 ? 15.655 -24.757 -10.387 1.00 83.38 346 ALA A N 1
ATOM 2679 C CA . ALA A 1 346 ? 17.109 -24.661 -10.267 1.00 83.38 346 ALA A CA 1
ATOM 2680 C C . ALA A 1 346 ? 17.841 -25.938 -10.705 1.00 83.38 346 ALA A C 1
ATOM 2682 O O . ALA A 1 346 ? 18.879 -25.865 -11.360 1.00 83.38 346 ALA A O 1
ATOM 2683 N N . SER A 1 347 ? 17.261 -27.106 -10.416 1.00 85.12 347 SER A N 1
ATOM 2684 C CA . SER A 1 347 ? 17.782 -28.384 -10.916 1.00 85.12 347 SER A CA 1
ATOM 2685 C C . SER A 1 347 ? 17.651 -28.488 -12.441 1.00 85.12 347 SER A C 1
ATOM 2687 O O . SER A 1 347 ? 18.629 -28.810 -13.107 1.00 85.12 347 SER A O 1
ATOM 2689 N N . ALA A 1 348 ? 16.490 -28.125 -12.996 1.00 81.00 348 ALA A N 1
ATOM 2690 C CA . ALA A 1 348 ? 16.250 -28.127 -14.440 1.00 81.00 348 ALA A CA 1
ATOM 2691 C C . ALA A 1 348 ? 17.147 -27.127 -15.194 1.00 81.00 348 ALA A C 1
ATOM 2693 O O . ALA A 1 348 ? 17.621 -27.416 -16.288 1.00 81.00 348 ALA A O 1
ATOM 2694 N N . THR A 1 349 ? 17.435 -25.966 -14.605 1.00 82.94 349 THR A N 1
ATOM 2695 C CA . THR A 1 349 ? 18.372 -24.981 -15.155 1.00 82.94 349 THR A CA 1
ATOM 2696 C C . THR A 1 349 ? 19.801 -25.532 -15.195 1.00 82.94 349 THR A C 1
ATOM 2698 O O . THR A 1 349 ? 20.506 -25.305 -16.174 1.00 82.94 349 THR A O 1
ATOM 2701 N N . CYS A 1 350 ? 20.231 -26.310 -14.191 1.00 86.62 350 CYS A N 1
ATOM 2702 C CA . CYS A 1 350 ? 21.514 -27.017 -14.259 1.00 86.62 350 CYS A CA 1
ATOM 2703 C C . CYS A 1 350 ? 21.571 -28.031 -15.407 1.00 86.62 350 CYS A C 1
ATOM 2705 O O . CYS A 1 350 ? 22.622 -28.155 -16.033 1.00 86.62 350 CYS A O 1
ATOM 2707 N N . ASP A 1 351 ? 20.470 -28.736 -15.683 1.00 82.12 351 ASP A N 1
ATOM 2708 C CA . ASP A 1 351 ? 20.383 -29.651 -16.826 1.00 82.12 351 ASP A CA 1
ATOM 2709 C C . ASP A 1 351 ? 20.485 -28.889 -18.153 1.00 82.12 351 ASP A C 1
ATOM 2711 O O . ASP A 1 351 ? 21.296 -29.239 -19.003 1.00 82.12 351 ASP A O 1
ATOM 2715 N N . GLN A 1 352 ? 19.740 -27.790 -18.300 1.00 80.44 352 GLN A N 1
ATOM 2716 C CA . GLN A 1 352 ? 19.747 -26.951 -19.507 1.00 80.44 352 GLN A CA 1
ATOM 2717 C C . GLN A 1 352 ? 21.106 -26.298 -19.786 1.00 80.44 352 GLN A C 1
ATOM 2719 O O . GLN A 1 352 ? 21.466 -26.083 -20.940 1.00 80.44 352 GLN A O 1
ATOM 2724 N N . MET A 1 353 ? 21.859 -25.975 -18.733 1.00 84.31 353 MET A N 1
ATOM 2725 C CA . MET A 1 353 ? 23.195 -25.384 -18.828 1.00 84.31 353 MET A CA 1
ATOM 2726 C C . MET A 1 353 ? 24.320 -26.432 -18.869 1.00 84.31 353 MET A C 1
ATOM 2728 O O . MET A 1 353 ? 25.487 -26.055 -18.801 1.00 84.31 353 MET A O 1
ATOM 2732 N N . ASN A 1 354 ? 23.997 -27.730 -18.966 1.00 87.56 354 ASN A N 1
ATOM 2733 C CA . ASN A 1 354 ? 24.959 -28.840 -18.968 1.00 87.56 354 ASN A CA 1
ATOM 2734 C C . ASN A 1 354 ? 25.940 -28.823 -17.776 1.00 87.56 354 ASN A C 1
ATOM 2736 O O . ASN A 1 354 ? 27.106 -29.194 -17.907 1.00 87.56 354 ASN A O 1
ATOM 2740 N N . VAL A 1 355 ? 25.480 -28.409 -16.588 1.00 85.38 355 VAL A N 1
ATOM 2741 C CA . VAL A 1 355 ? 26.322 -28.392 -15.381 1.00 85.38 355 VAL A CA 1
ATOM 2742 C C . VAL A 1 355 ? 26.569 -29.835 -14.910 1.00 85.38 355 VAL A C 1
ATOM 2744 O O . VAL A 1 355 ? 25.589 -30.545 -14.642 1.00 85.38 355 VAL A O 1
ATOM 2747 N N . PRO A 1 356 ? 27.831 -30.287 -14.747 1.00 84.75 356 PRO A N 1
ATOM 2748 C CA . PRO A 1 356 ? 28.143 -31.636 -14.276 1.00 84.75 356 PRO A CA 1
ATOM 2749 C C . PRO A 1 356 ? 27.550 -31.918 -12.894 1.00 84.75 356 PRO A C 1
ATOM 2751 O O . PRO A 1 356 ? 27.600 -31.064 -12.010 1.00 84.75 356 PRO A O 1
ATOM 2754 N N . VAL A 1 357 ? 27.033 -33.131 -12.675 1.00 78.38 357 VAL A N 1
ATOM 2755 C CA . VAL A 1 357 ? 26.366 -33.524 -11.414 1.00 78.38 357 VAL A CA 1
ATOM 2756 C C . VAL A 1 357 ? 27.261 -33.303 -10.187 1.00 78.38 357 VAL A C 1
ATOM 2758 O O . VAL A 1 357 ? 26.766 -32.890 -9.142 1.00 78.38 357 VAL A O 1
ATOM 2761 N N . SER A 1 358 ? 28.577 -33.484 -10.329 1.00 77.44 358 SER A N 1
ATOM 2762 C CA . SER A 1 358 ? 29.576 -33.255 -9.275 1.00 77.44 358 SER A CA 1
ATOM 2763 C C . SER A 1 358 ? 29.699 -31.795 -8.816 1.00 77.44 358 SER A C 1
ATOM 2765 O O . SER A 1 358 ? 30.185 -31.548 -7.716 1.00 77.44 358 SER A O 1
ATOM 2767 N N . GLN A 1 359 ? 29.248 -30.831 -9.625 1.00 77.38 359 GLN A N 1
ATOM 2768 C CA . GLN A 1 359 ? 29.318 -29.391 -9.340 1.00 77.38 359 GLN A CA 1
ATOM 2769 C C . GLN A 1 359 ? 27.964 -28.800 -8.917 1.00 77.38 359 GLN A C 1
ATOM 2771 O O . GLN A 1 359 ? 27.872 -27.614 -8.590 1.00 77.38 359 GLN A O 1
ATOM 2776 N N . ARG A 1 360 ? 26.892 -29.604 -8.915 1.00 82.81 360 ARG A N 1
ATOM 2777 C CA . ARG A 1 360 ? 25.544 -29.126 -8.592 1.00 82.81 360 ARG A CA 1
ATOM 2778 C C . ARG A 1 360 ? 25.353 -29.011 -7.078 1.00 82.81 360 ARG A C 1
ATOM 2780 O O . ARG A 1 360 ? 25.575 -29.982 -6.353 1.00 82.81 360 ARG A O 1
ATOM 2787 N N . PRO A 1 361 ? 24.876 -27.865 -6.564 1.00 80.88 361 PRO A N 1
ATOM 2788 C CA . PRO A 1 361 ? 24.465 -27.775 -5.174 1.00 80.88 361 PRO A CA 1
ATOM 2789 C C . PRO A 1 361 ? 23.192 -28.603 -4.951 1.00 80.88 361 PRO A C 1
ATOM 2791 O O . PRO A 1 361 ? 22.355 -28.749 -5.835 1.00 80.88 361 PRO A O 1
ATOM 2794 N N . ALA A 1 362 ? 22.980 -29.078 -3.724 1.00 78.75 362 ALA A N 1
ATOM 2795 C CA . ALA A 1 362 ? 21.822 -29.908 -3.372 1.00 78.75 362 ALA A CA 1
ATOM 2796 C C . ALA A 1 362 ? 20.459 -29.171 -3.390 1.00 78.75 362 ALA A C 1
ATOM 2798 O O . ALA A 1 362 ? 19.470 -29.722 -2.906 1.00 78.75 362 ALA A O 1
ATOM 2799 N N . PHE A 1 363 ? 20.414 -27.907 -3.848 1.00 83.81 363 PHE A N 1
ATOM 2800 C CA . PHE A 1 363 ? 19.243 -27.011 -3.858 1.00 83.81 363 PHE A CA 1
ATOM 2801 C C . PHE A 1 363 ? 18.340 -27.181 -2.626 1.00 83.81 363 PHE A C 1
ATOM 2803 O O . PHE A 1 363 ? 17.122 -27.351 -2.714 1.00 83.81 363 PHE A O 1
ATOM 2810 N N . SER A 1 364 ? 18.959 -27.201 -1.442 1.00 80.19 364 SER A N 1
ATOM 2811 C CA . SER A 1 364 ? 18.281 -27.494 -0.181 1.00 80.19 364 SER A CA 1
ATOM 2812 C C . SER A 1 364 ? 17.329 -26.362 0.226 1.00 80.19 364 SER A C 1
ATOM 2814 O O . SER A 1 364 ? 17.331 -25.269 -0.344 1.00 80.19 364 SER A O 1
ATOM 2816 N N . LYS A 1 365 ? 16.523 -26.580 1.273 1.00 74.44 365 LYS A N 1
ATOM 2817 C CA . LYS A 1 365 ? 15.735 -25.489 1.878 1.00 74.44 365 LYS A CA 1
ATOM 2818 C C . LYS A 1 365 ? 16.628 -24.333 2.355 1.00 74.44 365 LYS A C 1
ATOM 2820 O O . LYS A 1 365 ? 16.209 -23.186 2.273 1.00 74.44 365 LYS A O 1
ATOM 2825 N N . GLY A 1 366 ? 17.851 -24.632 2.801 1.00 75.75 366 GLY A N 1
ATOM 2826 C CA . GLY A 1 366 ? 18.838 -23.622 3.186 1.00 75.75 366 GLY A CA 1
ATOM 2827 C C . GLY A 1 366 ? 19.372 -22.823 1.995 1.00 75.75 366 GLY A C 1
ATOM 2828 O O . GLY A 1 366 ? 19.541 -21.614 2.110 1.00 75.75 366 GLY A O 1
ATOM 2829 N N . TRP A 1 367 ? 19.573 -23.464 0.836 1.00 87.56 367 TRP A N 1
ATOM 2830 C CA . TRP A 1 367 ? 19.896 -22.749 -0.406 1.00 87.56 367 TRP A CA 1
ATOM 2831 C C . TRP A 1 367 ? 18.758 -21.809 -0.810 1.00 87.56 367 TRP A C 1
ATOM 2833 O O . TRP A 1 367 ? 19.001 -20.632 -1.046 1.00 87.56 367 TRP A O 1
ATOM 2843 N N . LEU A 1 368 ? 17.516 -22.304 -0.800 1.00 80.75 368 LEU A N 1
ATOM 2844 C CA . LEU A 1 368 ? 16.341 -21.497 -1.130 1.00 80.75 368 LEU A CA 1
ATOM 2845 C C . LEU A 1 368 ? 16.200 -20.291 -0.192 1.00 80.75 368 LEU A C 1
ATOM 2847 O O . LEU A 1 368 ? 15.930 -19.195 -0.663 1.00 80.75 368 LEU A O 1
ATOM 2851 N N . TYR A 1 369 ? 16.403 -20.480 1.114 1.00 77.12 369 TYR A N 1
ATOM 2852 C CA . TYR A 1 369 ? 16.367 -19.385 2.082 1.00 77.12 369 TYR A CA 1
ATOM 2853 C C . TYR A 1 369 ? 17.413 -18.311 1.756 1.00 77.12 369 TYR A C 1
ATOM 2855 O O . TYR A 1 369 ? 17.078 -17.134 1.672 1.00 77.12 369 TYR A O 1
ATOM 2863 N N . LYS A 1 370 ? 18.664 -18.709 1.486 1.00 79.00 370 LYS A N 1
ATOM 2864 C CA . LYS A 1 370 ? 19.728 -17.771 1.094 1.00 79.00 370 LYS A CA 1
ATOM 2865 C C . LYS A 1 370 ? 19.423 -17.064 -0.229 1.00 79.00 370 LYS A C 1
ATOM 2867 O O . LYS A 1 370 ? 19.615 -15.858 -0.318 1.00 79.00 370 LYS A O 1
ATOM 2872 N N . PHE A 1 371 ? 18.906 -17.791 -1.218 1.00 80.31 371 PHE A N 1
ATOM 2873 C CA . PHE A 1 371 ? 18.448 -17.246 -2.497 1.00 80.31 371 PHE A CA 1
ATOM 2874 C C . PHE A 1 371 ? 17.342 -16.197 -2.302 1.00 80.31 371 PHE A C 1
ATOM 2876 O O . PHE A 1 371 ? 17.408 -15.108 -2.862 1.00 80.31 371 PHE A O 1
ATOM 2883 N N . GLN A 1 372 ? 16.355 -16.489 -1.452 1.00 77.62 372 GLN A N 1
ATOM 2884 C CA . GLN A 1 372 ? 15.261 -15.572 -1.140 1.00 77.62 372 GLN A CA 1
ATOM 2885 C C . GLN A 1 372 ? 15.745 -14.308 -0.428 1.00 77.62 372 GLN A C 1
ATOM 2887 O O . GLN A 1 372 ? 15.396 -13.208 -0.843 1.00 77.62 372 GLN A O 1
ATOM 2892 N N . VAL A 1 373 ? 16.581 -14.460 0.605 1.00 70.19 373 VAL A N 1
ATOM 2893 C CA . VAL A 1 373 ? 17.153 -13.334 1.358 1.00 70.19 373 VAL A CA 1
ATOM 2894 C C . VAL A 1 373 ? 17.998 -12.444 0.450 1.00 70.19 373 VAL A C 1
ATOM 2896 O O . VAL A 1 373 ? 17.834 -11.227 0.472 1.00 70.19 373 VAL A O 1
ATOM 2899 N N . LYS A 1 374 ? 18.862 -13.040 -0.379 1.00 76.06 374 LYS A N 1
ATOM 2900 C CA . LYS A 1 374 ? 19.745 -12.303 -1.288 1.00 76.06 374 LYS A CA 1
ATOM 2901 C C . LYS A 1 374 ? 18.971 -11.474 -2.314 1.00 76.06 374 LYS A C 1
ATOM 2903 O O . LYS A 1 374 ? 19.358 -10.346 -2.592 1.00 76.06 374 LYS A O 1
ATOM 2908 N N . HIS A 1 375 ? 17.882 -12.023 -2.848 1.00 73.88 375 HIS A N 1
ATOM 2909 C CA . HIS A 1 375 ? 17.101 -11.395 -3.919 1.00 73.88 375 HIS A CA 1
ATOM 2910 C C . HIS A 1 375 ? 15.831 -10.688 -3.423 1.00 73.88 375 HIS A C 1
ATOM 2912 O O . HIS A 1 375 ? 14.980 -10.312 -4.223 1.00 73.88 375 HIS A O 1
ATOM 2918 N N . GLY A 1 376 ? 15.676 -10.511 -2.106 1.00 66.25 376 GLY A N 1
ATOM 2919 C CA . GLY A 1 376 ? 14.532 -9.809 -1.512 1.00 66.25 376 GLY A CA 1
ATOM 2920 C C . GLY A 1 376 ? 13.176 -10.506 -1.704 1.00 66.25 376 GLY A C 1
ATOM 2921 O O . GLY A 1 376 ? 12.128 -9.868 -1.596 1.00 66.25 376 GLY A O 1
ATOM 2922 N N . LEU A 1 377 ? 13.170 -11.811 -1.984 1.00 71.00 377 LEU A N 1
ATOM 2923 C CA . LEU A 1 377 ? 11.957 -12.585 -2.236 1.00 71.00 377 LEU A CA 1
ATOM 2924 C C . LEU A 1 377 ? 11.317 -13.012 -0.912 1.00 71.00 377 LEU A C 1
ATOM 2926 O O . LEU A 1 377 ? 11.943 -13.664 -0.077 1.00 71.00 377 LEU A O 1
ATOM 2930 N N . THR A 1 378 ? 10.035 -12.704 -0.736 1.00 59.59 378 THR A N 1
ATOM 2931 C CA . THR A 1 378 ? 9.264 -13.062 0.464 1.00 59.59 378 THR A CA 1
ATOM 2932 C C . THR A 1 378 ? 7.975 -13.783 0.087 1.00 59.59 378 THR A C 1
ATOM 2934 O O . THR A 1 378 ? 7.402 -13.557 -0.977 1.00 59.59 378 THR A O 1
ATOM 2937 N N . SER A 1 379 ? 7.506 -14.686 0.951 1.00 53.28 379 SER A N 1
ATOM 2938 C CA . SER A 1 379 ? 6.216 -15.352 0.748 1.00 53.28 379 SER A CA 1
ATOM 2939 C C . SER A 1 379 ? 5.092 -14.373 1.094 1.00 53.28 379 SER A C 1
ATOM 2941 O O . SER A 1 379 ? 5.007 -13.923 2.233 1.00 53.28 379 SER A O 1
ATOM 2943 N N . LYS A 1 380 ? 4.232 -14.054 0.122 1.00 50.19 380 LYS A N 1
ATOM 2944 C CA . LYS A 1 380 ? 3.077 -13.156 0.292 1.00 50.19 380 LYS A CA 1
ATOM 2945 C C . LYS A 1 380 ? 1.763 -13.909 0.061 1.00 50.19 380 LYS A C 1
ATOM 2947 O O . LYS A 1 380 ? 1.717 -14.839 -0.743 1.00 50.19 380 LYS A O 1
ATOM 2952 N N . LEU A 1 381 ? 0.705 -13.511 0.770 1.00 40.25 381 LEU A N 1
ATOM 2953 C CA . LEU A 1 381 ? -0.667 -13.984 0.547 1.00 40.25 381 LEU A CA 1
ATOM 2954 C C . LEU A 1 381 ? -1.279 -13.236 -0.647 1.00 40.25 381 LEU A C 1
ATOM 2956 O O . LEU A 1 381 ? -1.253 -12.006 -0.681 1.00 40.25 381 LEU A O 1
ATOM 2960 N N . GLN A 1 382 ? -1.830 -13.962 -1.619 1.00 41.25 382 GLN A N 1
ATOM 2961 C CA . GLN A 1 382 ? -2.572 -13.355 -2.727 1.00 41.25 382 GLN A CA 1
ATOM 2962 C C . GLN A 1 382 ? -3.981 -12.951 -2.285 1.00 41.25 382 GLN A C 1
ATOM 2964 O O . GLN A 1 382 ? -4.634 -13.689 -1.550 1.00 41.25 382 GLN A O 1
ATOM 2969 N N . HIS A 1 383 ? -4.438 -11.791 -2.754 1.00 36.25 383 HIS A N 1
ATOM 2970 C CA . HIS A 1 383 ? -5.831 -11.353 -2.649 1.00 36.25 383 HIS A CA 1
ATOM 2971 C C . HIS A 1 383 ? -6.531 -11.746 -3.964 1.00 36.25 383 HIS A C 1
ATOM 2973 O O . HIS A 1 383 ? -5.913 -11.637 -5.021 1.00 36.25 383 HIS A O 1
ATOM 2979 N N . GLY A 1 384 ? -7.756 -12.283 -3.891 1.00 44.44 384 GLY A N 1
ATOM 2980 C CA . GLY A 1 384 ? -8.523 -12.796 -5.043 1.00 44.44 384 GLY A CA 1
ATOM 2981 C C . GLY A 1 384 ? -9.005 -11.709 -6.020 1.00 44.44 384 GLY A C 1
ATOM 2982 O O . GLY A 1 384 ? -8.411 -10.640 -6.078 1.00 44.44 384 GLY A O 1
ATOM 2983 N N . GLU A 1 385 ? -10.093 -11.979 -6.761 1.00 42.97 385 GLU A N 1
ATOM 2984 C CA . GLU A 1 385 ? -10.695 -11.249 -7.917 1.00 42.97 385 GLU A CA 1
ATOM 2985 C C . GLU A 1 385 ? -10.888 -9.710 -7.815 1.00 42.97 385 GLU A C 1
ATOM 2987 O O . GLU A 1 385 ? -11.391 -9.072 -8.738 1.00 42.97 385 GLU A O 1
ATOM 2992 N N . ALA A 1 386 ? -10.440 -9.065 -6.741 1.00 46.31 386 ALA A N 1
ATOM 2993 C CA . ALA A 1 386 ? -10.441 -7.619 -6.537 1.00 46.31 386 ALA A CA 1
ATOM 2994 C C . ALA A 1 386 ? -9.750 -6.814 -7.660 1.00 46.31 386 ALA A C 1
ATOM 2996 O O . ALA A 1 386 ? -10.068 -5.638 -7.838 1.00 46.31 386 ALA A O 1
ATOM 2997 N N . ALA A 1 387 ? -8.821 -7.422 -8.411 1.00 43.59 387 ALA A N 1
ATOM 2998 C CA . ALA A 1 387 ? -8.016 -6.756 -9.441 1.00 43.59 387 ALA A CA 1
ATOM 2999 C C . ALA A 1 387 ? -8.743 -6.518 -10.783 1.00 43.59 387 ALA A C 1
ATOM 3001 O O . ALA A 1 387 ? -8.271 -5.713 -11.583 1.00 43.59 387 ALA A O 1
ATOM 3002 N N . SER A 1 388 ? -9.869 -7.193 -11.045 1.00 51.78 388 SER A N 1
ATOM 3003 C CA . SER A 1 388 ? -10.620 -7.086 -12.312 1.00 51.78 388 SER A CA 1
ATOM 3004 C C . SER A 1 388 ? -11.780 -6.082 -12.283 1.00 51.78 388 SER A C 1
ATOM 3006 O O . SER A 1 388 ? -12.447 -5.888 -13.297 1.00 51.78 388 SER A O 1
ATOM 3008 N N . VAL A 1 389 ? -12.042 -5.442 -11.140 1.00 57.53 389 VAL A N 1
ATOM 3009 C CA . VAL A 1 389 ? -13.191 -4.542 -10.956 1.00 57.53 389 VAL A CA 1
ATOM 3010 C C . VAL A 1 389 ? -12.768 -3.094 -11.203 1.00 57.53 389 VAL A C 1
ATOM 3012 O O . VAL A 1 389 ? -11.777 -2.625 -10.644 1.00 57.53 389 VAL A O 1
ATOM 3015 N N . SER A 1 390 ? -13.513 -2.366 -12.041 1.00 72.25 390 SER A N 1
ATOM 3016 C CA . SER A 1 390 ? -13.193 -0.968 -12.336 1.00 72.25 390 SER A CA 1
ATOM 3017 C C . SER A 1 390 ? -13.391 -0.083 -11.089 1.00 72.25 390 SER A C 1
ATOM 3019 O O . SER A 1 390 ? -14.394 -0.223 -10.383 1.00 72.25 390 SER A O 1
ATOM 3021 N N . PRO A 1 391 ? -12.485 0.874 -10.810 1.00 76.62 391 PRO A N 1
ATOM 3022 C CA . PRO A 1 391 ? -12.642 1.795 -9.680 1.00 76.62 391 PRO A CA 1
ATOM 3023 C C . PRO A 1 391 ? -13.947 2.602 -9.722 1.00 76.62 391 PRO A C 1
ATOM 3025 O O . PRO A 1 391 ? -14.506 2.925 -8.677 1.00 76.62 391 PRO A O 1
ATOM 3028 N N . ALA A 1 392 ? -14.455 2.888 -10.926 1.00 80.25 392 ALA A N 1
ATOM 3029 C CA . ALA A 1 392 ? -15.724 3.580 -11.130 1.00 80.25 392 ALA A CA 1
ATOM 3030 C C . ALA A 1 392 ? -16.921 2.765 -10.607 1.00 80.25 392 ALA A C 1
ATOM 3032 O O . ALA A 1 392 ? -17.740 3.313 -9.876 1.00 80.25 392 ALA A O 1
ATOM 3033 N N . LEU A 1 393 ? -16.980 1.455 -10.889 1.00 77.25 393 LEU A N 1
ATOM 3034 C CA . LEU A 1 393 ? -18.041 0.573 -10.379 1.00 77.25 393 LEU A CA 1
ATOM 3035 C C . LEU A 1 393 ? -18.007 0.456 -8.850 1.00 77.25 393 LEU A C 1
ATOM 3037 O O . LEU A 1 393 ? -19.051 0.398 -8.206 1.00 77.25 393 LEU A O 1
ATOM 3041 N N . VAL A 1 394 ? -16.812 0.460 -8.249 1.00 82.56 394 VAL A N 1
ATOM 3042 C CA . VAL A 1 394 ? -16.668 0.459 -6.783 1.00 82.56 394 VAL A CA 1
ATOM 3043 C C . VAL A 1 394 ? -17.140 1.787 -6.183 1.00 82.56 394 VAL A C 1
ATOM 3045 O O . VAL A 1 394 ? -17.809 1.787 -5.148 1.00 82.56 394 VAL A O 1
ATOM 3048 N N . ALA A 1 395 ? -16.818 2.919 -6.816 1.00 85.06 395 ALA A N 1
ATOM 3049 C CA . ALA A 1 395 ? -17.258 4.241 -6.372 1.00 85.06 395 ALA A CA 1
ATOM 3050 C C . ALA A 1 395 ? -18.785 4.397 -6.466 1.00 85.06 395 ALA A C 1
ATOM 3052 O O . ALA A 1 395 ? -19.416 4.818 -5.494 1.00 85.06 395 ALA A O 1
ATOM 3053 N N . GLU A 1 396 ? -19.377 3.986 -7.589 1.00 87.94 396 GLU A N 1
ATOM 3054 C CA . GLU A 1 396 ? -20.827 3.966 -7.785 1.00 87.94 396 GLU A CA 1
ATOM 3055 C C . GLU A 1 396 ? -21.502 3.045 -6.763 1.00 87.94 396 GLU A C 1
ATOM 3057 O O . GLU A 1 396 ? -22.428 3.455 -6.061 1.00 87.94 396 GLU A O 1
ATOM 3062 N N . GLY A 1 397 ? -20.986 1.824 -6.596 1.00 88.25 397 GLY A N 1
ATOM 3063 C CA . GLY A 1 397 ? -21.498 0.880 -5.612 1.00 88.25 397 GLY A CA 1
ATOM 3064 C C . GLY A 1 397 ? -21.450 1.432 -4.185 1.00 88.25 397 GLY A C 1
ATOM 3065 O O . GLY A 1 397 ? -22.411 1.297 -3.428 1.00 88.25 397 GLY A O 1
ATOM 3066 N N . ARG A 1 398 ? -20.377 2.147 -3.823 1.00 90.06 398 ARG A N 1
ATOM 3067 C CA . ARG A 1 398 ? -20.264 2.829 -2.526 1.00 90.06 398 ARG A CA 1
ATOM 3068 C C . ARG A 1 398 ? -21.308 3.935 -2.369 1.00 90.06 398 ARG A C 1
ATOM 3070 O O . ARG A 1 398 ? -21.862 4.081 -1.281 1.00 90.06 398 ARG A O 1
ATOM 3077 N N . GLN A 1 399 ? -21.585 4.709 -3.417 1.00 91.06 399 GLN A N 1
ATOM 3078 C CA . GLN A 1 399 ? -22.626 5.739 -3.389 1.00 91.06 399 GLN A CA 1
ATOM 3079 C C . GLN A 1 399 ? -24.020 5.122 -3.217 1.00 91.06 399 GLN A C 1
ATOM 3081 O O . GLN A 1 399 ? -24.792 5.594 -2.383 1.00 91.06 399 GLN A O 1
ATOM 3086 N N . GLN A 1 400 ? -24.311 4.027 -3.925 1.00 91.19 400 GLN A N 1
ATOM 3087 C CA . GLN A 1 400 ? -25.561 3.278 -3.774 1.00 91.19 400 GLN A CA 1
ATOM 3088 C C . GLN A 1 400 ? -25.731 2.736 -2.348 1.00 91.19 400 GLN A C 1
ATOM 3090 O O . GLN A 1 400 ? -26.822 2.831 -1.786 1.00 91.19 400 GLN A O 1
ATOM 3095 N N . MET A 1 401 ? -24.666 2.200 -1.740 1.00 92.50 401 MET A N 1
ATOM 3096 C CA . MET A 1 401 ? -24.724 1.707 -0.359 1.00 92.50 401 MET A CA 1
ATOM 3097 C C . MET A 1 401 ? -24.925 2.837 0.646 1.00 92.50 401 MET A C 1
ATOM 3099 O O . MET A 1 401 ? -25.790 2.711 1.503 1.00 92.50 401 MET A O 1
ATOM 3103 N N . LYS A 1 402 ? -24.238 3.977 0.488 1.00 91.81 402 LYS A N 1
ATOM 3104 C CA . LYS A 1 402 ? -24.468 5.164 1.330 1.00 91.81 402 LYS A CA 1
ATOM 3105 C C . LYS A 1 402 ? -25.916 5.651 1.272 1.00 91.81 402 LYS A C 1
ATOM 3107 O O . LYS A 1 402 ? -26.483 5.988 2.306 1.00 91.81 402 LYS A O 1
ATOM 3112 N N . ALA A 1 403 ? -26.508 5.677 0.078 1.00 92.69 403 ALA A N 1
ATOM 3113 C CA . ALA A 1 403 ? -27.907 6.052 -0.097 1.00 92.69 403 ALA A CA 1
ATOM 3114 C C . ALA A 1 403 ? -28.862 5.017 0.523 1.00 92.69 403 ALA A C 1
ATOM 3116 O O . ALA A 1 403 ? -29.860 5.386 1.130 1.00 92.69 403 ALA A O 1
ATOM 3117 N N . ALA A 1 404 ? -28.554 3.721 0.415 1.00 91.12 404 ALA A N 1
ATOM 3118 C CA . ALA A 1 404 ? -29.367 2.670 1.025 1.00 91.12 404 ALA A CA 1
ATOM 3119 C C . ALA A 1 404 ? -29.333 2.715 2.563 1.00 91.12 404 ALA A C 1
ATOM 3121 O O . ALA A 1 404 ? -30.345 2.431 3.200 1.00 91.12 404 ALA A O 1
ATOM 3122 N N . THR A 1 405 ? -28.194 3.088 3.153 1.00 94.38 405 THR A N 1
ATOM 3123 C CA . THR A 1 405 ? -28.004 3.138 4.610 1.00 94.38 405 THR A CA 1
ATOM 3124 C C . THR A 1 405 ? -28.405 4.473 5.240 1.00 94.38 405 THR A C 1
ATOM 3126 O O . THR A 1 405 ? -28.493 4.544 6.457 1.00 94.38 405 THR A O 1
ATOM 3129 N N . SER A 1 406 ? -28.656 5.540 4.471 1.00 93.12 406 SER A N 1
ATOM 3130 C CA . SER A 1 406 ? -28.833 6.900 5.019 1.00 93.12 406 SER A CA 1
ATOM 3131 C C . SER A 1 406 ? -30.033 7.067 5.959 1.00 93.12 406 SER A C 1
ATOM 3133 O O . SER A 1 406 ? -30.052 7.998 6.756 1.00 93.12 406 SER A O 1
ATOM 3135 N N . GLY A 1 407 ? -31.038 6.193 5.857 1.00 92.50 407 GLY A N 1
ATOM 3136 C CA . GLY A 1 407 ? -32.220 6.186 6.727 1.00 92.50 407 GLY A CA 1
ATOM 3137 C C . GLY A 1 407 ? -32.081 5.335 7.993 1.00 92.50 407 GLY A C 1
ATOM 3138 O O . GLY A 1 407 ? -33.041 5.230 8.750 1.00 92.50 407 GLY A O 1
ATOM 3139 N N . TYR A 1 408 ? -30.924 4.709 8.216 1.00 95.94 408 TYR A N 1
ATOM 3140 C CA . TYR A 1 408 ? -30.674 3.815 9.344 1.00 95.94 408 TYR A CA 1
ATOM 3141 C C . TYR A 1 408 ? -29.477 4.316 10.153 1.00 95.94 408 TYR A C 1
ATOM 3143 O O . TYR A 1 408 ? -28.489 4.801 9.603 1.00 95.94 408 TYR A O 1
ATOM 3151 N N . SER A 1 409 ? -29.544 4.184 11.477 1.00 96.00 409 SER A N 1
ATOM 3152 C CA . SER A 1 409 ? -28.373 4.393 12.330 1.00 96.00 409 SER A CA 1
ATOM 3153 C C . SER A 1 409 ? -27.350 3.269 12.124 1.00 96.00 409 SER A C 1
ATOM 3155 O O . SER A 1 409 ? -27.688 2.186 11.634 1.00 96.00 409 SER A O 1
ATOM 3157 N N . ALA A 1 410 ? -26.099 3.493 12.537 1.00 94.75 410 ALA A N 1
ATOM 3158 C CA . ALA A 1 410 ? -25.068 2.453 12.509 1.00 94.75 410 ALA A CA 1
ATOM 3159 C C . ALA A 1 410 ? -25.481 1.219 13.337 1.00 94.75 410 ALA A C 1
ATOM 3161 O O . ALA A 1 410 ? -25.356 0.092 12.858 1.00 94.75 410 ALA A O 1
ATOM 3162 N N . ALA A 1 411 ? -26.097 1.439 14.503 1.00 96.00 411 ALA A N 1
ATOM 3163 C CA . ALA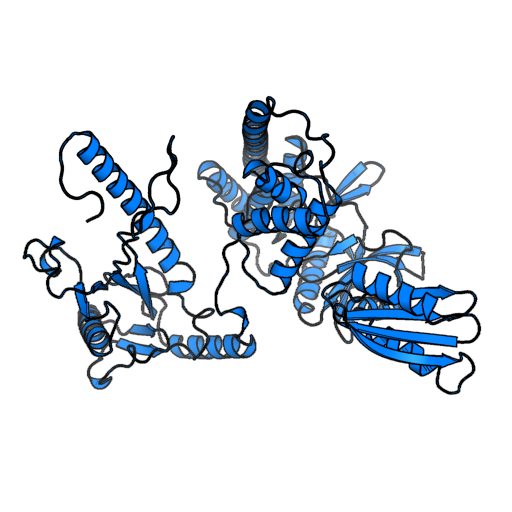 A 1 411 ? -26.642 0.381 15.349 1.00 96.00 411 ALA A CA 1
ATOM 3164 C C . ALA A 1 411 ? -27.702 -0.479 14.638 1.00 96.00 411 ALA A C 1
ATOM 3166 O O . ALA A 1 411 ? -27.802 -1.672 14.908 1.00 96.00 411 ALA A O 1
ATOM 3167 N N . ASN A 1 412 ? -28.479 0.107 13.718 1.00 96.75 412 ASN A N 1
ATOM 3168 C CA . ASN A 1 412 ? -29.562 -0.556 12.980 1.00 96.75 412 ASN A CA 1
ATOM 3169 C C . ASN A 1 412 ? -29.178 -0.943 11.542 1.00 96.75 412 ASN A C 1
ATOM 3171 O O . ASN A 1 412 ? -30.039 -1.340 10.755 1.00 96.75 412 ASN A O 1
ATOM 3175 N N . THR A 1 413 ? -27.897 -0.840 11.189 1.00 97.31 413 THR A N 1
ATOM 3176 C CA . THR A 1 413 ? -27.368 -1.277 9.895 1.00 97.31 413 THR A CA 1
ATOM 3177 C C . THR A 1 413 ? -26.523 -2.520 10.116 1.00 97.31 413 THR A C 1
ATOM 3179 O O . THR A 1 413 ? -25.430 -2.439 10.663 1.00 97.31 413 THR A O 1
ATOM 3182 N N . TYR A 1 414 ? -27.027 -3.669 9.690 1.00 97.38 414 TYR A N 1
ATOM 3183 C CA . TYR A 1 414 ? -26.377 -4.965 9.820 1.00 97.38 414 TYR A CA 1
ATOM 3184 C C . TYR A 1 414 ? -25.756 -5.398 8.508 1.00 97.38 414 TYR A C 1
ATOM 3186 O O . TYR A 1 414 ? -26.227 -5.054 7.425 1.00 97.38 414 TYR A O 1
ATOM 3194 N N . ASN A 1 415 ? -24.723 -6.219 8.612 1.00 97.19 415 ASN A N 1
ATOM 3195 C CA . ASN A 1 415 ? -24.156 -6.921 7.481 1.00 97.19 415 ASN A CA 1
ATOM 3196 C C . ASN A 1 415 ? -23.955 -8.396 7.823 1.00 97.19 415 ASN A C 1
ATOM 3198 O O . ASN A 1 415 ? -23.416 -8.708 8.887 1.00 97.19 415 ASN A O 1
ATOM 3202 N N . MET A 1 416 ? -24.383 -9.280 6.921 1.00 95.62 416 MET A N 1
ATOM 3203 C CA . MET A 1 416 ? -24.178 -10.721 7.022 1.00 95.62 416 MET A CA 1
ATOM 3204 C C . MET A 1 416 ? -23.332 -11.228 5.864 1.00 95.62 416 MET A C 1
ATOM 3206 O O . MET A 1 416 ? -23.533 -10.832 4.713 1.00 95.62 416 MET A O 1
ATOM 3210 N N . ASP A 1 417 ? -22.419 -12.136 6.189 1.00 94.50 417 ASP A N 1
ATOM 3211 C CA . ASP A 1 417 ? -21.746 -12.951 5.192 1.00 94.50 417 ASP A CA 1
ATOM 3212 C C . ASP A 1 417 ? -21.371 -14.332 5.734 1.00 94.50 417 ASP A C 1
ATOM 3214 O O . ASP A 1 417 ? -21.310 -14.585 6.944 1.00 94.50 417 ASP A O 1
ATOM 3218 N N . GLU A 1 418 ? -21.110 -15.236 4.801 1.00 91.06 418 GLU A N 1
ATOM 3219 C CA . GLU A 1 418 ? -20.767 -16.616 5.059 1.00 91.06 418 GLU A CA 1
ATOM 3220 C C . GLU A 1 418 ? -19.276 -16.868 5.019 1.00 91.06 418 GLU A C 1
ATOM 3222 O O . GLU A 1 418 ? -18.506 -16.347 4.213 1.00 91.06 418 GLU A O 1
ATOM 3227 N N . THR A 1 419 ? -18.857 -17.818 5.842 1.00 89.62 419 THR A N 1
ATOM 3228 C CA . THR A 1 419 ? -17.505 -18.318 5.771 1.00 89.62 419 THR A CA 1
ATOM 3229 C C . THR A 1 419 ? -17.423 -19.814 5.982 1.00 89.62 419 THR A C 1
ATOM 3231 O O . THR A 1 419 ? -18.110 -20.401 6.812 1.00 89.62 419 THR A O 1
ATOM 3234 N N . ALA A 1 420 ? -16.550 -20.462 5.217 1.00 85.81 420 ALA A N 1
ATOM 3235 C CA . ALA A 1 420 ? -16.299 -21.886 5.352 1.00 85.81 420 ALA A CA 1
ATOM 3236 C C . ALA A 1 420 ? -15.131 -22.158 6.306 1.00 85.81 420 ALA A C 1
ATOM 3238 O O . ALA A 1 420 ? -14.064 -21.540 6.206 1.00 85.81 420 ALA A O 1
ATOM 3239 N N . PHE A 1 421 ? -15.306 -23.154 7.172 1.00 80.00 421 PHE A N 1
ATOM 3240 C CA . PHE A 1 421 ? -14.286 -23.641 8.087 1.00 80.00 421 PHE A CA 1
ATOM 3241 C C . PHE A 1 421 ? -14.028 -25.138 7.886 1.00 80.00 421 PHE A C 1
ATOM 3243 O O . PHE A 1 421 ? -14.949 -25.955 7.890 1.00 80.00 421 PHE A O 1
ATOM 3250 N N . PHE A 1 422 ? -12.756 -25.504 7.715 1.00 77.12 422 PHE A N 1
ATOM 3251 C CA . PHE A 1 422 ? -12.312 -26.891 7.560 1.00 77.12 422 PHE A CA 1
ATOM 3252 C C . PHE A 1 422 ? -11.734 -27.397 8.883 1.00 77.12 422 PHE A C 1
ATOM 3254 O O . PHE A 1 422 ? -10.524 -27.354 9.110 1.00 77.12 422 PHE A O 1
ATOM 3261 N N . PHE A 1 423 ? -12.610 -27.856 9.775 1.00 73.44 423 PHE A N 1
ATOM 3262 C CA . PHE A 1 423 ? -12.249 -28.172 11.161 1.00 73.44 423 PHE A CA 1
ATOM 3263 C C . PHE A 1 423 ? -11.372 -29.423 11.322 1.00 73.44 423 PHE A C 1
ATOM 3265 O O . PHE A 1 423 ? -10.635 -29.518 12.298 1.00 73.44 423 PHE A O 1
ATOM 3272 N N . CYS A 1 424 ? -11.364 -30.334 10.346 1.00 69.06 424 CYS A N 1
ATOM 3273 C CA . CYS A 1 424 ? -10.506 -31.529 10.362 1.00 69.06 424 CYS A CA 1
ATOM 3274 C C . CYS A 1 424 ? -9.258 -31.403 9.468 1.00 69.06 424 CYS A C 1
ATOM 3276 O O . CYS A 1 424 ? -8.640 -32.413 9.119 1.00 69.06 424 CYS A O 1
ATOM 3278 N N . LEU A 1 425 ? -8.902 -30.199 9.007 1.00 67.25 425 LEU A N 1
ATOM 3279 C CA . LEU A 1 425 ? -7.770 -30.040 8.096 1.00 67.25 425 LEU A CA 1
ATOM 3280 C C . LEU A 1 425 ? -6.438 -30.247 8.839 1.00 67.25 425 LEU A C 1
ATOM 3282 O O . LEU A 1 425 ? -6.050 -29.430 9.671 1.00 67.25 425 LEU A O 1
ATOM 3286 N N . SER A 1 426 ? -5.703 -31.309 8.502 1.00 58.41 426 SER A N 1
ATOM 3287 C CA . SER A 1 426 ? -4.382 -31.571 9.078 1.00 58.41 426 SER A CA 1
ATOM 3288 C C . SER A 1 426 ? -3.281 -30.667 8.483 1.00 58.41 426 SER A C 1
ATOM 3290 O O . SER A 1 426 ? -3.368 -30.237 7.319 1.00 58.41 426 SER A O 1
ATOM 3292 N N . PRO A 1 427 ? -2.210 -30.367 9.249 1.00 58.34 427 PRO A N 1
ATOM 3293 C CA . PRO A 1 427 ? -1.055 -29.628 8.746 1.00 58.34 427 PRO A CA 1
ATOM 3294 C C . PRO A 1 427 ? -0.423 -30.300 7.520 1.00 58.34 427 PRO A C 1
ATOM 3296 O O . PRO A 1 427 ? -0.343 -31.519 7.417 1.00 58.34 427 PRO A O 1
ATOM 3299 N N . HIS A 1 428 ? 0.082 -29.497 6.580 1.00 51.78 428 HIS A N 1
ATOM 3300 C CA . HIS A 1 428 ? 0.692 -30.010 5.342 1.00 51.78 428 HIS A CA 1
ATOM 3301 C C . HIS A 1 428 ? 2.102 -30.583 5.538 1.00 51.78 428 HIS A C 1
ATOM 3303 O O . HIS A 1 428 ? 2.652 -31.192 4.620 1.00 51.78 428 HIS A O 1
ATOM 3309 N N . ARG A 1 429 ? 2.728 -30.311 6.686 1.00 48.72 429 ARG A N 1
ATOM 3310 C CA . ARG A 1 429 ? 4.108 -30.679 6.999 1.00 48.72 429 ARG A CA 1
ATOM 3311 C C . ARG A 1 429 ? 4.184 -31.048 8.474 1.00 48.72 429 ARG A C 1
ATOM 3313 O O . ARG A 1 429 ? 3.718 -30.279 9.308 1.00 48.72 429 ARG A O 1
ATOM 3320 N N . SER A 1 430 ? 4.790 -32.190 8.769 1.00 45.88 430 SER A N 1
ATOM 3321 C CA . SER A 1 430 ? 5.152 -32.608 10.121 1.00 45.88 430 SER A CA 1
ATOM 3322 C C . SER A 1 430 ? 6.648 -32.380 10.348 1.00 45.88 430 SER A C 1
ATOM 3324 O O . SER A 1 430 ? 7.449 -32.464 9.412 1.00 45.88 430 SER A O 1
ATOM 3326 N N . ILE A 1 431 ? 7.034 -32.086 11.587 1.00 45.31 431 ILE A N 1
ATOM 3327 C CA . ILE A 1 431 ? 8.438 -32.076 12.010 1.00 45.31 431 ILE A CA 1
ATOM 3328 C C . ILE A 1 431 ? 8.713 -33.454 12.608 1.00 45.31 431 ILE A C 1
ATOM 3330 O O . ILE A 1 431 ? 8.331 -33.731 13.738 1.00 45.31 431 ILE A O 1
ATOM 3334 N N . THR A 1 432 ? 9.299 -34.353 11.820 1.00 43.16 432 THR A N 1
ATOM 3335 C CA . THR A 1 432 ? 9.502 -35.761 12.195 1.00 43.16 432 THR A CA 1
ATOM 3336 C C . THR A 1 432 ? 10.883 -36.246 11.758 1.00 43.16 432 THR A C 1
ATOM 3338 O O . THR A 1 432 ? 11.409 -35.788 10.745 1.00 43.16 432 THR A O 1
ATOM 3341 N N . ARG A 1 433 ? 11.478 -37.186 12.511 1.00 34.75 433 ARG A N 1
ATOM 3342 C CA . ARG A 1 433 ? 12.803 -37.772 12.203 1.00 34.75 433 ARG A CA 1
ATOM 3343 C C . ARG A 1 433 ? 12.807 -38.585 10.905 1.00 34.75 433 ARG A C 1
ATOM 3345 O O . ARG A 1 433 ? 13.807 -38.622 10.199 1.00 34.75 433 ARG A O 1
ATOM 3352 N N . HIS A 1 434 ? 11.666 -39.184 10.578 1.00 45.47 434 HIS A N 1
ATOM 3353 C CA . HIS A 1 434 ? 11.447 -39.931 9.345 1.00 45.47 434 HIS A CA 1
ATOM 3354 C C . HIS A 1 434 ? 10.265 -39.349 8.576 1.00 45.47 434 HIS A C 1
ATOM 3356 O O . HIS A 1 434 ? 9.374 -38.713 9.154 1.00 45.47 434 HIS A O 1
ATOM 3362 N N . ARG A 1 435 ? 10.266 -39.557 7.257 1.00 44.28 435 ARG A N 1
ATOM 3363 C CA . ARG A 1 435 ? 9.179 -39.131 6.376 1.00 44.28 435 ARG A CA 1
ATOM 3364 C C . ARG A 1 435 ? 7.911 -39.898 6.750 1.00 44.28 435 ARG A C 1
ATOM 3366 O O . ARG A 1 435 ? 7.871 -41.113 6.601 1.00 44.28 435 ARG A O 1
ATOM 3373 N N . GLN A 1 436 ? 6.894 -39.184 7.220 1.00 47.88 436 GLN A N 1
ATOM 3374 C CA . GLN A 1 436 ? 5.583 -39.775 7.475 1.00 47.88 436 GLN A CA 1
ATOM 3375 C C . GLN A 1 436 ? 4.816 -39.926 6.151 1.00 47.88 436 GLN A C 1
ATOM 3377 O O . GLN A 1 436 ? 4.873 -39.008 5.319 1.00 47.88 436 GLN A O 1
ATOM 3382 N N . PRO A 1 437 ? 4.113 -41.050 5.923 1.00 52.00 437 PRO A N 1
ATOM 3383 C CA . PRO A 1 437 ? 3.184 -41.186 4.809 1.00 52.00 437 PRO A CA 1
ATOM 3384 C C . PRO A 1 437 ? 2.134 -40.072 4.851 1.00 52.00 437 PRO A C 1
ATOM 3386 O O . PRO A 1 437 ? 1.624 -39.716 5.913 1.00 52.00 437 PRO A O 1
ATOM 3389 N N . GLY A 1 438 ? 1.814 -39.492 3.695 1.00 53.00 438 GLY A N 1
ATOM 3390 C CA . GLY A 1 438 ? 0.768 -38.478 3.622 1.00 53.00 438 GLY A CA 1
ATOM 3391 C C . GLY A 1 438 ? -0.596 -39.105 3.900 1.00 53.00 438 GLY A C 1
ATOM 3392 O O . GLY A 1 438 ? -0.990 -40.039 3.206 1.00 53.00 438 GLY A O 1
ATOM 3393 N N . THR A 1 439 ? -1.334 -38.585 4.878 1.00 57.81 439 THR A N 1
ATOM 3394 C CA . THR A 1 439 ? -2.724 -38.988 5.108 1.00 57.81 439 THR A CA 1
ATOM 3395 C C . THR A 1 439 ? -3.669 -38.213 4.189 1.00 57.81 439 THR A C 1
ATOM 3397 O O . THR A 1 439 ? -3.427 -37.054 3.827 1.00 57.81 439 THR A O 1
ATOM 3400 N N . LYS A 1 440 ? -4.766 -38.856 3.770 1.00 58.50 440 LYS A N 1
ATOM 3401 C CA . LYS A 1 440 ? -5.818 -38.205 2.981 1.00 58.50 440 LYS A CA 1
ATOM 3402 C C . LYS A 1 440 ? -6.445 -37.101 3.833 1.00 58.50 440 LYS A C 1
ATOM 3404 O O . LYS A 1 440 ? -7.046 -37.377 4.865 1.00 58.50 440 LYS A O 1
ATOM 3409 N N . LYS A 1 441 ? -6.305 -35.847 3.401 1.00 63.16 441 LYS A N 1
ATOM 3410 C CA . LYS A 1 441 ? -6.843 -34.700 4.143 1.00 63.16 441 LYS A CA 1
ATOM 3411 C C . LYS A 1 441 ? -8.359 -34.788 4.233 1.00 63.16 441 LYS A C 1
ATOM 3413 O O . LYS A 1 441 ? -9.038 -34.896 3.207 1.00 63.16 441 LYS A O 1
ATOM 3418 N N . SER A 1 442 ? -8.877 -34.669 5.450 1.00 67.19 442 SER A N 1
ATOM 3419 C CA . SER A 1 442 ? -10.301 -34.474 5.665 1.00 67.19 442 SER A CA 1
ATOM 3420 C C . SER A 1 442 ? -10.701 -33.104 5.120 1.00 67.19 442 SER A C 1
ATOM 3422 O O . SER A 1 442 ? -10.158 -32.073 5.516 1.00 67.19 442 SER A O 1
ATOM 3424 N N . LYS A 1 443 ? -11.639 -33.100 4.170 1.00 67.88 443 LYS A N 1
ATOM 3425 C CA . LYS A 1 443 ? -12.274 -31.886 3.636 1.00 67.88 443 LYS A CA 1
ATOM 3426 C C . LYS A 1 443 ? -13.608 -31.599 4.336 1.00 67.88 443 LYS A C 1
ATOM 3428 O O . LYS A 1 443 ? -14.432 -30.879 3.777 1.00 67.88 443 LYS A O 1
ATOM 3433 N N . LYS A 1 444 ? -13.840 -32.184 5.524 1.00 77.44 444 LYS A N 1
ATOM 3434 C CA . LYS A 1 444 ? -15.024 -31.886 6.340 1.00 77.44 444 LYS A CA 1
ATOM 3435 C C . LYS A 1 444 ? -15.073 -30.377 6.575 1.00 77.44 444 LYS A C 1
ATOM 3437 O O . LYS A 1 444 ? -14.087 -29.773 7.004 1.00 77.44 444 LYS A O 1
ATOM 3442 N N . ARG A 1 445 ? -16.208 -29.788 6.219 1.00 81.81 445 ARG A N 1
ATOM 3443 C CA . ARG A 1 445 ? -16.423 -28.348 6.174 1.00 81.81 445 ARG A CA 1
ATOM 3444 C C . ARG A 1 445 ? -17.706 -28.025 6.917 1.00 81.81 445 ARG A C 1
ATOM 3446 O O . ARG A 1 445 ? -18.685 -28.751 6.775 1.00 81.81 445 ARG A O 1
ATOM 3453 N N . ILE A 1 446 ? -17.686 -26.933 7.658 1.00 88.38 446 ILE A N 1
ATOM 3454 C CA . ILE A 1 446 ? -18.877 -26.294 8.206 1.00 88.38 446 ILE A CA 1
ATOM 3455 C C . ILE A 1 446 ? -18.927 -24.873 7.652 1.00 88.38 446 ILE A C 1
ATOM 3457 O O . ILE A 1 446 ? -17.889 -24.211 7.564 1.00 88.38 446 ILE A O 1
ATOM 3461 N N . THR A 1 447 ? -20.092 -24.440 7.188 1.00 91.94 447 THR A N 1
ATOM 3462 C CA . THR A 1 447 ? -20.324 -23.039 6.829 1.00 91.94 447 THR A CA 1
ATOM 3463 C C . THR A 1 447 ? -20.842 -22.317 8.068 1.00 91.94 447 THR A C 1
ATOM 3465 O O . THR A 1 447 ? -21.603 -22.892 8.840 1.00 91.94 447 THR A O 1
ATOM 3468 N N . VAL A 1 448 ? -20.396 -21.087 8.286 1.00 92.75 448 VAL A N 1
ATOM 3469 C CA . VAL A 1 448 ? -20.825 -20.230 9.391 1.00 92.75 448 VAL A CA 1
ATOM 3470 C C . VAL A 1 448 ? -21.269 -18.906 8.793 1.00 92.75 448 VAL A C 1
ATOM 3472 O O . VAL A 1 448 ? -20.475 -18.284 8.091 1.00 92.75 448 VAL A O 1
ATOM 3475 N N . ALA A 1 449 ? -22.506 -18.492 9.048 1.00 94.25 449 ALA A N 1
ATOM 3476 C CA . ALA A 1 449 ? -22.967 -17.145 8.731 1.00 94.25 449 ALA A CA 1
ATOM 3477 C C . ALA A 1 449 ? -22.768 -16.249 9.957 1.00 94.25 449 ALA A C 1
ATOM 3479 O O . ALA A 1 449 ? -23.163 -16.613 11.069 1.00 94.25 449 ALA A O 1
ATOM 3480 N N . LEU A 1 450 ? -22.111 -15.109 9.749 1.00 94.88 450 LEU A N 1
ATOM 3481 C CA . LEU A 1 450 ? -21.825 -14.116 10.779 1.00 94.88 450 LEU A CA 1
ATOM 3482 C C . LEU A 1 450 ? -22.554 -12.826 10.441 1.00 94.88 450 LEU A C 1
ATOM 3484 O O . LEU A 1 450 ? -22.471 -12.360 9.306 1.00 94.88 450 LEU A O 1
ATOM 3488 N N . THR A 1 451 ? -23.217 -12.244 11.438 1.00 96.50 451 THR A N 1
ATOM 3489 C CA . THR A 1 451 ? -24.011 -11.028 11.261 1.00 96.50 451 THR A CA 1
ATOM 3490 C C . THR A 1 451 ? -23.755 -10.067 12.406 1.00 96.50 451 THR A C 1
ATOM 3492 O O . THR A 1 451 ? -23.924 -10.419 13.573 1.00 96.50 451 THR A O 1
ATOM 3495 N N . THR A 1 452 ? -23.362 -8.844 12.072 1.00 96.69 452 THR A N 1
ATOM 3496 C CA . THR A 1 452 ? -23.020 -7.796 13.043 1.00 96.69 452 THR A CA 1
ATOM 3497 C C . THR A 1 452 ? -23.546 -6.453 12.563 1.00 96.69 452 THR A C 1
ATOM 3499 O O . THR A 1 452 ? -23.676 -6.245 11.351 1.00 96.69 452 THR A O 1
ATOM 3502 N N . ASN A 1 453 ? -23.834 -5.538 13.486 1.00 96.31 453 ASN A N 1
ATOM 3503 C CA . ASN A 1 453 ? -24.164 -4.162 13.127 1.00 96.31 453 ASN A CA 1
ATOM 3504 C C . ASN A 1 453 ? -22.919 -3.307 12.844 1.00 96.31 453 ASN A C 1
ATOM 3506 O O . ASN A 1 453 ? -21.784 -3.712 13.102 1.00 96.31 453 ASN A O 1
ATOM 3510 N N . ALA A 1 454 ? -23.129 -2.133 12.250 1.00 94.38 454 ALA A N 1
ATOM 3511 C CA . ALA A 1 454 ? -22.058 -1.310 11.700 1.00 94.38 454 ALA A CA 1
ATOM 3512 C C . ALA A 1 454 ? -21.198 -0.607 12.765 1.00 94.38 454 ALA A C 1
ATOM 3514 O O . ALA A 1 454 ? -20.057 -0.258 12.471 1.00 94.38 454 ALA A O 1
ATOM 3515 N N . ASP A 1 455 ? -21.716 -0.400 13.979 1.00 93.06 455 ASP A N 1
ATOM 3516 C CA . ASP A 1 455 ? -20.949 0.150 15.108 1.00 93.06 455 ASP A CA 1
ATOM 3517 C C . ASP A 1 455 ? -20.378 -0.927 16.050 1.00 93.06 455 ASP A C 1
ATOM 3519 O O . ASP A 1 455 ? -19.620 -0.602 16.963 1.00 93.06 455 ASP A O 1
ATOM 3523 N N . GLY A 1 456 ? -20.697 -2.204 15.810 1.00 91.62 456 GLY A N 1
ATOM 3524 C CA . GLY A 1 456 ? -20.195 -3.345 16.574 1.00 91.62 456 GLY A CA 1
ATOM 3525 C C . GLY A 1 456 ? -20.831 -3.529 17.954 1.00 91.62 456 GLY A C 1
ATOM 3526 O O . GLY A 1 456 ? -20.324 -4.331 18.737 1.00 91.62 456 GLY A O 1
ATOM 3527 N N . THR A 1 457 ? -21.909 -2.806 18.269 1.00 93.69 457 THR A N 1
ATOM 3528 C CA . THR A 1 457 ? -22.616 -2.921 19.556 1.00 93.69 457 THR A CA 1
ATOM 3529 C C . THR A 1 457 ? -23.490 -4.170 19.664 1.00 93.69 457 THR A C 1
ATOM 3531 O O . THR A 1 457 ? -23.778 -4.605 20.777 1.00 93.69 457 THR A O 1
ATOM 3534 N N . ASP A 1 458 ? -23.890 -4.766 18.536 1.00 94.94 458 ASP A N 1
ATOM 3535 C CA . ASP A 1 458 ? -24.724 -5.965 18.499 1.00 94.94 458 ASP A CA 1
ATOM 3536 C C . ASP A 1 458 ? -24.232 -6.989 17.467 1.00 94.94 458 ASP A C 1
ATOM 3538 O O . ASP A 1 458 ? -23.868 -6.679 16.325 1.00 94.94 458 ASP A O 1
ATOM 3542 N N . VAL A 1 459 ? -24.265 -8.250 17.887 1.00 93.56 459 VAL A N 1
ATOM 3543 C CA . VAL A 1 459 ? -23.860 -9.422 17.116 1.00 93.56 459 VAL A CA 1
ATOM 3544 C C . VAL A 1 459 ? -24.993 -10.438 17.187 1.00 93.56 459 VAL A C 1
ATOM 3546 O O . VAL A 1 459 ? -25.483 -10.772 18.265 1.00 93.56 459 VAL A O 1
ATOM 3549 N N . VAL A 1 460 ? -25.423 -10.947 16.034 1.00 92.81 460 VAL A N 1
ATOM 3550 C CA . VAL A 1 460 ? -26.378 -12.060 15.990 1.00 92.81 460 VAL A CA 1
ATOM 3551 C C . VAL A 1 460 ? -25.612 -13.363 16.170 1.00 92.81 460 VAL A C 1
ATOM 3553 O O . VAL A 1 460 ? -24.547 -13.542 15.572 1.00 92.81 460 VAL A O 1
ATOM 3556 N N . ASP A 1 461 ? -26.164 -14.272 16.974 1.00 91.44 461 ASP A N 1
ATOM 3557 C CA . ASP A 1 461 ? -25.560 -15.580 17.208 1.00 91.44 461 ASP A CA 1
ATOM 3558 C C . ASP A 1 461 ? -25.233 -16.287 15.884 1.00 91.44 461 ASP A C 1
ATOM 3560 O O . ASP A 1 461 ? -26.104 -16.388 15.009 1.00 91.44 461 ASP A O 1
ATOM 3564 N N . PRO A 1 462 ? -23.996 -16.798 15.718 1.00 92.69 462 PRO A N 1
ATOM 3565 C CA . PRO A 1 462 ? -23.578 -17.436 14.480 1.00 92.69 462 PRO A CA 1
ATOM 3566 C C . PRO A 1 462 ? -24.488 -18.597 14.083 1.00 92.69 462 PRO A C 1
ATOM 3568 O O . PRO A 1 462 ? -24.777 -19.486 14.888 1.00 92.69 462 PRO A O 1
ATOM 3571 N N . LEU A 1 463 ? -24.867 -18.634 12.806 1.00 94.44 463 LEU A N 1
ATOM 3572 C CA . LEU A 1 463 ? -25.580 -19.768 12.232 1.00 94.44 463 LEU A CA 1
ATOM 3573 C C . LEU A 1 463 ? -24.581 -20.757 11.631 1.00 94.44 463 LEU A C 1
ATOM 3575 O O . LEU A 1 463 ? -23.868 -20.447 10.676 1.00 94.44 463 LEU A O 1
ATOM 3579 N N . PHE A 1 464 ? -24.570 -21.977 12.156 1.00 93.62 464 PHE A N 1
ATOM 3580 C CA . PHE A 1 464 ? -23.763 -23.080 11.657 1.00 93.62 464 PHE A CA 1
ATOM 3581 C C . PHE A 1 464 ? -24.551 -23.916 10.648 1.00 93.62 464 PHE A C 1
ATOM 3583 O O . PHE A 1 464 ? -25.656 -24.369 10.924 1.00 93.62 464 PHE A O 1
ATOM 3590 N N . ILE A 1 465 ? -23.959 -24.187 9.487 1.00 94.06 465 ILE A N 1
ATOM 3591 C CA . ILE A 1 465 ? -24.553 -25.012 8.435 1.00 94.06 465 ILE A CA 1
ATOM 3592 C C . ILE A 1 465 ? -23.628 -26.186 8.146 1.00 94.06 465 ILE A C 1
ATOM 3594 O O . ILE A 1 465 ? -22.510 -26.020 7.647 1.00 94.06 465 ILE A O 1
ATOM 3598 N N . GLY A 1 466 ? -24.098 -27.393 8.450 1.00 92.75 466 GLY A N 1
ATOM 3599 C CA . GLY A 1 466 ? -23.368 -28.622 8.159 1.00 92.75 466 GLY A CA 1
ATOM 3600 C C . GLY A 1 466 ? -24.076 -29.529 7.159 1.00 92.75 466 GLY A C 1
ATOM 3601 O O . GLY A 1 466 ? -25.102 -29.188 6.573 1.00 92.75 466 GLY A O 1
ATOM 3602 N N . THR A 1 467 ? -23.484 -30.706 6.952 1.00 90.69 467 THR A N 1
ATOM 3603 C CA . THR A 1 467 ? -23.934 -31.731 5.995 1.00 90.69 467 THR A CA 1
ATOM 3604 C C . THR A 1 467 ? -24.681 -32.898 6.641 1.00 90.69 467 THR A C 1
ATOM 3606 O O . THR A 1 467 ? -25.006 -33.862 5.950 1.00 90.69 467 THR A O 1
ATOM 3609 N N . ALA A 1 468 ? -24.961 -32.851 7.941 1.00 89.44 468 ALA A N 1
ATOM 3610 C CA . ALA A 1 468 ? -25.746 -33.875 8.617 1.00 89.44 468 ALA A CA 1
ATOM 3611 C C . ALA A 1 468 ? -26.912 -33.217 9.349 1.00 89.44 468 ALA A C 1
ATOM 3613 O O . ALA A 1 468 ? -26.690 -32.326 10.152 1.00 89.44 468 ALA A O 1
ATOM 3614 N N . ALA A 1 469 ? -28.142 -33.683 9.128 1.00 88.12 469 ALA A N 1
ATOM 3615 C CA . ALA A 1 469 ? -29.296 -33.185 9.880 1.00 88.12 469 ALA A CA 1
ATOM 3616 C C . ALA A 1 469 ? -29.145 -33.418 11.395 1.00 88.12 469 ALA A C 1
ATOM 3618 O O . ALA A 1 469 ? -29.570 -32.595 12.196 1.00 88.12 469 ALA A O 1
ATOM 3619 N N . ARG A 1 470 ? -28.506 -34.532 11.782 1.00 86.25 470 ARG A N 1
ATOM 3620 C CA . ARG A 1 470 ? -28.204 -34.888 13.175 1.00 86.25 470 ARG A CA 1
ATOM 3621 C C . ARG A 1 470 ? -26.726 -35.284 13.291 1.00 86.25 470 ARG A C 1
ATOM 3623 O O . ARG A 1 470 ? -26.392 -36.452 13.083 1.00 86.25 470 ARG A O 1
ATOM 3630 N N . PRO A 1 471 ? -25.813 -34.325 13.524 1.00 87.19 471 PRO A N 1
ATOM 3631 C CA . PRO A 1 471 ? -24.393 -34.614 13.693 1.00 87.19 471 PRO A CA 1
ATOM 3632 C C . PRO A 1 471 ? -24.144 -35.556 14.873 1.00 87.19 471 PRO A C 1
ATOM 3634 O O . PRO A 1 471 ? -24.666 -35.348 15.964 1.00 87.19 471 PRO A O 1
ATOM 3637 N N . ARG A 1 472 ? -23.300 -36.578 14.674 1.00 85.38 472 ARG A N 1
ATOM 3638 C CA . ARG A 1 472 ? -22.971 -37.552 15.733 1.00 85.38 472 ARG A CA 1
ATOM 3639 C C . ARG A 1 472 ? -22.362 -36.892 16.972 1.00 85.38 472 ARG A C 1
ATOM 3641 O O . ARG A 1 472 ? -22.656 -37.318 18.077 1.00 85.38 472 ARG A O 1
ATOM 3648 N N . CYS A 1 473 ? -21.588 -35.822 16.791 1.00 80.94 473 CYS A N 1
ATOM 3649 C CA . CYS A 1 473 ? -20.971 -35.076 17.888 1.00 80.94 473 CYS A CA 1
ATOM 3650 C C . CYS A 1 473 ? -21.973 -34.368 18.813 1.00 80.94 473 CYS A C 1
ATOM 3652 O O . CYS A 1 473 ? -21.566 -33.890 19.865 1.00 80.94 473 CYS A O 1
ATOM 3654 N N . PHE A 1 474 ? -23.259 -34.294 18.451 1.00 87.31 474 PHE A N 1
ATOM 3655 C CA . PHE A 1 474 ? -24.290 -33.742 19.333 1.00 87.31 474 PHE A CA 1
ATOM 3656 C C . PHE A 1 474 ? -24.863 -34.802 20.285 1.00 87.31 474 PHE A C 1
ATOM 3658 O O . PHE A 1 474 ? -25.705 -34.478 21.112 1.00 87.31 474 PHE A O 1
ATOM 3665 N N . ASN A 1 475 ? -24.440 -36.071 20.175 1.00 87.38 475 ASN A N 1
ATOM 3666 C CA . ASN A 1 475 ? -24.868 -37.172 21.047 1.00 87.38 475 ASN A CA 1
ATOM 3667 C C . ASN A 1 475 ? -26.399 -37.295 21.188 1.00 87.38 475 ASN A C 1
ATOM 3669 O O . ASN A 1 475 ? -26.917 -37.631 22.247 1.00 87.38 475 ASN A O 1
ATOM 3673 N N . GLY A 1 476 ? -27.132 -37.011 20.106 1.00 86.75 476 GLY A N 1
ATOM 3674 C CA . GLY A 1 476 ? -28.597 -37.087 20.066 1.00 86.75 476 GLY A CA 1
ATOM 3675 C C . GLY A 1 476 ? -29.336 -35.842 20.573 1.00 86.75 476 GLY A C 1
ATOM 3676 O O . GLY A 1 476 ? -30.548 -35.768 20.374 1.00 86.75 476 GLY A O 1
ATOM 3677 N N . VAL A 1 477 ? -28.626 -34.865 21.143 1.00 90.88 477 VAL A N 1
ATOM 3678 C CA . VAL A 1 477 ? -29.170 -33.592 21.645 1.00 90.88 477 VAL A CA 1
ATOM 3679 C C . VAL A 1 477 ? -29.395 -32.606 20.490 1.00 90.88 477 VAL A C 1
ATOM 3681 O O . VAL A 1 477 ? -28.667 -32.630 19.491 1.00 90.88 477 VAL A O 1
ATOM 3684 N N . ALA A 1 478 ? -30.420 -31.754 20.584 1.00 87.31 478 ALA A N 1
ATOM 3685 C CA . ALA A 1 478 ? -30.639 -30.705 19.592 1.00 87.31 478 ALA A CA 1
ATOM 3686 C C . ALA A 1 478 ? -29.613 -29.572 19.759 1.00 87.31 478 ALA A C 1
ATOM 3688 O O . ALA A 1 478 ? -29.164 -29.264 20.857 1.00 87.31 478 ALA A O 1
ATOM 3689 N N . ALA A 1 479 ? -29.248 -28.919 18.657 1.00 88.50 479 ALA A N 1
ATOM 3690 C CA . ALA A 1 479 ? -28.283 -27.819 18.682 1.00 88.50 479 ALA A CA 1
ATOM 3691 C C . ALA A 1 479 ? -28.745 -26.626 19.537 1.00 88.50 479 ALA A C 1
ATOM 3693 O O . ALA A 1 479 ? -27.932 -26.019 20.231 1.00 88.50 479 ALA A O 1
ATOM 3694 N N . SER A 1 480 ? -30.052 -26.343 19.530 1.00 87.06 480 SER A N 1
ATOM 3695 C CA . SER A 1 480 ? -30.673 -25.319 20.376 1.00 87.06 480 SER A CA 1
ATOM 3696 C C . SER A 1 480 ? -30.408 -25.564 21.859 1.00 87.06 480 SER A C 1
ATOM 3698 O O . SER A 1 480 ? -30.063 -24.633 22.578 1.00 87.06 480 SER A O 1
ATOM 3700 N N . ASP A 1 481 ? -30.485 -26.822 22.299 1.00 88.75 481 ASP A N 1
ATOM 3701 C CA . ASP A 1 481 ? -30.277 -27.204 23.701 1.00 88.75 481 ASP A CA 1
ATOM 3702 C C . ASP A 1 481 ? -28.794 -27.124 24.091 1.00 88.75 481 ASP A C 1
ATOM 3704 O O . ASP A 1 481 ? -28.450 -26.971 25.260 1.00 88.75 481 ASP A O 1
ATOM 3708 N N . LEU A 1 482 ? -27.902 -27.199 23.098 1.00 88.38 482 LEU A N 1
ATOM 3709 C CA . LEU A 1 482 ? -26.467 -26.964 23.251 1.00 88.38 482 LEU A CA 1
ATOM 3710 C C . LEU A 1 482 ? -26.093 -25.473 23.138 1.00 88.38 482 LEU A C 1
ATOM 3712 O O . LEU A 1 482 ? -24.916 -25.131 23.258 1.00 88.38 482 LEU A O 1
ATOM 3716 N N . GLY A 1 483 ? -27.074 -24.592 22.913 1.00 88.69 483 GLY A N 1
ATOM 3717 C CA . GLY A 1 483 ? -26.895 -23.142 22.885 1.00 88.69 483 GLY A CA 1
ATOM 3718 C C . GLY A 1 483 ? -26.318 -22.588 21.582 1.00 88.69 483 GLY A C 1
ATOM 3719 O O . GLY A 1 483 ? -25.684 -21.536 21.610 1.00 88.69 483 GLY A O 1
ATOM 3720 N N . PHE A 1 484 ? -26.484 -23.271 20.444 1.00 87.88 484 PHE A N 1
ATOM 3721 C CA . PHE A 1 484 ? -26.053 -22.730 19.150 1.00 87.88 484 PHE A CA 1
ATOM 3722 C C . PHE A 1 484 ? -27.041 -23.005 18.013 1.00 87.88 484 PHE A C 1
ATOM 3724 O O . PHE A 1 484 ? -27.718 -24.033 17.957 1.00 87.88 484 PHE A O 1
ATOM 3731 N N . ASN A 1 485 ? -27.076 -22.092 17.043 1.00 91.38 485 ASN A N 1
ATOM 3732 C CA . ASN A 1 485 ? -27.947 -22.204 15.880 1.00 91.38 485 ASN A CA 1
ATOM 3733 C C . ASN A 1 485 ? -27.316 -23.121 14.833 1.00 91.38 485 ASN A C 1
ATOM 3735 O O . ASN A 1 485 ? -26.271 -22.804 14.265 1.00 91.38 485 ASN A O 1
ATOM 3739 N N . TYR A 1 486 ? -27.951 -24.261 14.557 1.00 94.12 486 TYR A N 1
ATOM 3740 C CA . TYR A 1 486 ? -27.485 -25.217 13.555 1.00 94.12 486 TYR A CA 1
ATOM 3741 C C . TYR A 1 486 ? -28.569 -25.543 12.537 1.00 94.12 486 TYR A C 1
ATOM 3743 O O . TYR A 1 486 ? -29.698 -25.882 12.887 1.00 94.12 486 TYR A O 1
ATOM 3751 N N . MET A 1 487 ? -28.183 -25.536 11.269 1.00 94.44 487 MET A N 1
ATOM 3752 C CA . MET A 1 487 ? -29.004 -25.969 10.154 1.00 94.44 487 MET A CA 1
ATOM 3753 C C . MET A 1 487 ? -28.243 -26.940 9.252 1.00 94.44 487 MET A C 1
ATOM 3755 O O . MET A 1 487 ? -27.016 -27.063 9.285 1.00 94.44 487 MET A O 1
ATOM 3759 N N . TYR A 1 488 ? -28.990 -27.643 8.409 1.00 93.38 488 TYR A N 1
ATOM 3760 C CA . TYR A 1 488 ? -28.451 -28.657 7.518 1.00 93.38 488 TYR A CA 1
ATOM 3761 C C . TYR A 1 488 ? -28.808 -28.371 6.062 1.00 93.38 488 TYR A C 1
ATOM 3763 O O . TYR A 1 488 ? -29.954 -28.082 5.727 1.00 93.38 488 TYR A O 1
ATOM 3771 N N . SER A 1 489 ? -27.831 -28.554 5.175 1.00 93.12 489 SER A N 1
ATOM 3772 C CA . SER A 1 489 ? -28.083 -28.766 3.751 1.00 93.12 489 SER A CA 1
ATOM 3773 C C . SER A 1 489 ? -27.195 -29.884 3.214 1.00 93.12 489 SER A C 1
ATOM 3775 O O . SER A 1 489 ? -26.093 -30.118 3.710 1.00 93.12 489 SER A O 1
ATOM 3777 N N . LYS A 1 490 ? -27.630 -30.572 2.149 1.00 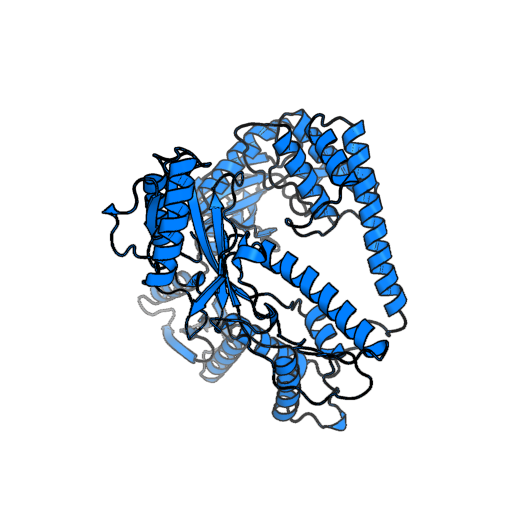87.56 490 LYS A N 1
ATOM 3778 C CA . LYS A 1 490 ? -26.874 -31.697 1.555 1.00 87.56 490 LYS A CA 1
ATOM 3779 C C . LYS A 1 490 ? -25.414 -31.351 1.240 1.00 87.56 490 LYS A C 1
ATOM 3781 O O . LYS A 1 490 ? -24.543 -32.205 1.369 1.00 87.56 490 LYS A O 1
ATOM 3786 N N . LYS A 1 491 ? -25.145 -30.106 0.830 1.00 85.19 491 LYS A N 1
ATOM 3787 C CA . LYS A 1 491 ? -23.795 -29.617 0.510 1.00 85.19 491 LYS A CA 1
ATOM 3788 C C . LYS A 1 491 ? -23.118 -28.878 1.673 1.00 85.19 491 LYS A C 1
ATOM 3790 O O . LYS A 1 491 ? -21.930 -28.586 1.566 1.00 85.19 491 LYS A O 1
ATOM 3795 N N . GLY A 1 492 ? -23.832 -28.592 2.765 1.00 85.25 492 GLY A N 1
ATOM 3796 C CA . GLY A 1 492 ? -23.341 -27.768 3.875 1.00 85.25 492 GLY A CA 1
ATOM 3797 C C . GLY A 1 492 ? -23.104 -26.315 3.462 1.00 85.25 492 GLY A C 1
ATOM 3798 O O . GLY A 1 492 ? -22.112 -25.714 3.861 1.00 85.25 492 GLY A O 1
ATOM 3799 N N . TRP A 1 493 ? -23.918 -25.815 2.530 1.00 86.62 493 TRP A N 1
ATOM 3800 C CA . TRP A 1 493 ? -23.908 -24.444 2.000 1.00 86.62 493 TRP A CA 1
ATOM 3801 C C . TRP A 1 493 ? -25.237 -23.783 2.367 1.00 86.62 493 TRP A C 1
ATOM 3803 O O . TRP A 1 493 ? -26.230 -24.492 2.570 1.00 86.62 493 TRP A O 1
ATOM 3813 N N . MET A 1 494 ? -25.287 -22.457 2.397 1.00 91.00 494 MET A N 1
ATOM 3814 C CA . MET A 1 494 ? -26.564 -21.761 2.478 1.00 91.00 494 MET A CA 1
ATOM 3815 C C . MET A 1 494 ? -27.416 -22.006 1.241 1.00 91.00 494 MET A C 1
ATOM 3817 O O . MET A 1 494 ? -26.929 -22.185 0.123 1.00 91.00 494 MET A O 1
ATOM 3821 N N . THR A 1 495 ? -28.720 -22.037 1.469 1.00 93.44 495 THR A N 1
ATOM 3822 C CA . THR A 1 495 ? -29.745 -22.130 0.431 1.00 93.44 495 THR A CA 1
ATOM 3823 C C . THR A 1 495 ? -30.819 -21.095 0.741 1.00 93.44 495 THR A C 1
ATOM 3825 O O . THR A 1 495 ? -30.924 -20.694 1.899 1.00 93.44 495 THR A O 1
ATOM 3828 N N . GLY A 1 496 ? -31.628 -20.707 -0.250 1.00 92.88 496 GLY A N 1
ATOM 3829 C CA . GLY A 1 496 ? -32.714 -19.737 -0.047 1.00 92.88 496 GLY A CA 1
ATOM 3830 C C . GLY A 1 496 ? -33.602 -20.091 1.147 1.00 92.88 496 GLY A C 1
ATOM 3831 O O . GLY A 1 496 ? -33.740 -19.296 2.063 1.00 92.88 496 GLY A O 1
ATOM 3832 N N . GLY A 1 497 ? -34.071 -21.341 1.240 1.00 93.19 497 GLY A N 1
ATOM 3833 C CA . GLY A 1 497 ? -34.905 -21.775 2.370 1.00 93.19 497 GLY A CA 1
ATOM 3834 C C . GLY A 1 497 ? -34.225 -21.668 3.745 1.00 93.19 497 GLY A C 1
ATOM 3835 O O . GLY A 1 497 ? -34.872 -21.298 4.725 1.00 93.19 497 GLY A O 1
ATOM 3836 N N . LEU A 1 498 ? -32.913 -21.940 3.831 1.00 94.44 498 LEU A N 1
ATOM 3837 C CA . LEU A 1 498 ? -32.168 -21.750 5.084 1.00 94.44 498 LEU A CA 1
ATOM 3838 C C . LEU A 1 498 ? -32.052 -20.266 5.439 1.00 94.44 498 LEU A C 1
ATOM 3840 O O . LEU A 1 498 ? -32.287 -19.889 6.584 1.00 94.44 498 LEU A O 1
ATOM 3844 N N . PHE A 1 499 ? -31.737 -19.432 4.448 1.00 95.25 499 PHE A N 1
ATOM 3845 C CA . PHE A 1 499 ? -31.619 -17.992 4.627 1.00 95.25 499 PHE A CA 1
ATOM 3846 C C . PHE A 1 499 ? -32.954 -17.352 5.022 1.00 95.25 499 PHE A C 1
ATOM 3848 O O . PHE A 1 499 ? -32.984 -16.557 5.953 1.00 95.25 499 PHE A O 1
ATOM 3855 N N . ASN A 1 500 ? -34.069 -17.748 4.403 1.00 94.12 500 ASN A N 1
ATOM 3856 C CA . ASN A 1 500 ? -35.401 -17.264 4.772 1.00 94.12 500 ASN A CA 1
ATOM 3857 C C . ASN A 1 500 ? -35.786 -17.670 6.201 1.00 94.12 500 ASN A C 1
ATOM 3859 O O . ASN A 1 500 ? -36.316 -16.853 6.949 1.00 94.12 500 ASN A O 1
ATOM 3863 N N . THR A 1 501 ? -35.446 -18.889 6.630 1.00 93.75 501 THR A N 1
ATOM 3864 C CA . THR A 1 501 ? -35.656 -19.301 8.030 1.00 93.75 501 THR A CA 1
ATOM 3865 C C . THR A 1 501 ? -34.844 -18.429 8.992 1.00 93.75 501 THR A C 1
ATOM 3867 O O . THR A 1 501 ? -35.373 -17.948 9.992 1.00 93.75 501 THR A O 1
ATOM 3870 N N . TYR A 1 502 ? -33.572 -18.183 8.667 1.00 94.75 502 TYR A N 1
ATOM 3871 C CA . TYR A 1 502 ? -32.697 -17.297 9.432 1.00 94.75 502 TYR A CA 1
ATOM 3872 C C . TYR A 1 502 ? -33.232 -15.854 9.484 1.00 94.75 502 TYR A C 1
ATOM 3874 O O . TYR A 1 502 ? -33.264 -15.244 10.552 1.00 94.75 502 TYR A O 1
ATOM 3882 N N . LEU A 1 503 ? -33.714 -15.321 8.356 1.00 94.62 503 LEU A N 1
ATOM 3883 C CA . LEU A 1 503 ? -34.325 -13.994 8.280 1.00 94.62 503 LEU A CA 1
ATOM 3884 C C . LEU A 1 503 ? -35.563 -13.877 9.165 1.00 94.62 503 LEU A C 1
ATOM 3886 O O . LEU A 1 503 ? -35.706 -12.874 9.855 1.00 94.62 503 LEU A O 1
ATOM 3890 N N . LEU A 1 504 ? -36.441 -14.883 9.175 1.00 94.06 504 LEU A N 1
ATOM 3891 C CA . LEU A 1 504 ? -37.642 -14.875 10.013 1.00 94.06 504 LEU A CA 1
ATOM 3892 C C . LEU A 1 504 ? -37.292 -14.887 11.507 1.00 94.06 504 LEU A C 1
ATOM 3894 O O . LEU A 1 504 ? -37.883 -14.129 12.273 1.00 94.06 504 LEU A O 1
ATOM 3898 N N . GLN A 1 505 ? -36.297 -15.682 11.914 1.00 92.88 505 GLN A N 1
ATOM 3899 C CA . GLN A 1 505 ? -35.797 -15.694 13.295 1.00 92.88 505 GLN A CA 1
ATOM 3900 C C . GLN A 1 505 ? -35.211 -14.334 13.691 1.00 92.88 505 GLN A C 1
ATOM 3902 O O . GLN A 1 505 ? -35.533 -13.795 14.751 1.00 92.88 505 GLN A O 1
ATOM 3907 N N . MET A 1 506 ? -34.395 -13.741 12.815 1.00 94.31 506 MET A N 1
ATOM 3908 C CA . MET A 1 506 ? -33.853 -12.405 13.044 1.00 94.31 506 MET A CA 1
ATOM 3909 C C . MET A 1 506 ? -34.977 -11.361 13.093 1.00 94.31 506 MET A C 1
ATOM 3911 O O . MET A 1 506 ? -34.952 -10.489 13.953 1.00 94.31 506 MET A O 1
ATOM 3915 N N . ASN A 1 507 ? -35.991 -11.458 12.228 1.00 95.31 507 ASN A N 1
ATOM 3916 C CA . ASN A 1 507 ? -37.114 -10.520 12.199 1.00 95.31 507 ASN A CA 1
ATOM 3917 C C . ASN A 1 507 ? -37.923 -10.579 13.498 1.00 95.31 507 ASN A C 1
ATOM 3919 O O . ASN A 1 507 ? -38.270 -9.534 14.034 1.00 95.31 507 ASN A O 1
ATOM 3923 N N . GLN A 1 508 ? -38.165 -11.778 14.038 1.00 95.00 508 GLN A N 1
ATOM 3924 C CA . GLN A 1 508 ? -38.819 -11.955 15.338 1.00 95.00 508 GLN A CA 1
ATOM 3925 C C . GLN A 1 508 ? -38.008 -11.338 16.481 1.00 95.00 508 GLN A C 1
ATOM 3927 O O . GLN A 1 508 ? -38.581 -10.664 17.334 1.00 95.00 508 GLN A O 1
ATOM 3932 N N . ARG A 1 509 ? -36.680 -11.510 16.474 1.00 94.25 509 ARG A N 1
ATOM 3933 C CA . ARG A 1 509 ? -35.796 -10.848 17.443 1.00 94.25 509 ARG A CA 1
ATOM 3934 C C . ARG A 1 509 ? -35.902 -9.324 17.338 1.00 94.25 509 ARG A C 1
ATOM 3936 O O . ARG A 1 509 ? -36.116 -8.658 18.343 1.00 94.25 509 ARG A O 1
ATOM 3943 N N . MET A 1 510 ? -35.807 -8.777 16.126 1.00 95.81 510 MET A N 1
ATOM 3944 C CA . MET A 1 510 ? -35.886 -7.328 15.898 1.00 95.81 510 MET A CA 1
ATOM 3945 C C . MET A 1 510 ? -37.270 -6.762 16.237 1.00 95.81 510 MET A C 1
ATOM 3947 O O . MET A 1 510 ? -37.365 -5.636 16.714 1.00 95.81 510 MET A O 1
ATOM 3951 N N . LEU A 1 511 ? -38.337 -7.542 16.045 1.00 95.81 511 LEU A N 1
ATOM 3952 C CA . LEU A 1 511 ? -39.686 -7.198 16.489 1.00 95.81 511 LEU A CA 1
ATOM 3953 C C . LEU A 1 511 ? -39.775 -7.140 18.021 1.00 95.81 511 LEU A C 1
ATOM 3955 O O . LEU A 1 511 ? -40.333 -6.188 18.553 1.00 95.81 511 LEU A O 1
ATOM 3959 N N . ALA A 1 512 ? -39.207 -8.122 18.727 1.00 96.06 512 ALA A N 1
ATOM 3960 C CA . ALA A 1 512 ? -39.192 -8.148 20.192 1.00 96.06 512 ALA A CA 1
ATOM 3961 C C . ALA A 1 512 ? -38.379 -6.991 20.802 1.00 96.06 512 ALA A C 1
ATOM 3963 O O . ALA A 1 512 ? -38.708 -6.513 21.884 1.00 96.06 512 ALA A O 1
ATOM 3964 N N . GLU A 1 513 ? -37.341 -6.531 20.101 1.00 94.62 513 GLU A N 1
ATOM 3965 C CA . GLU A 1 513 ? -36.535 -5.365 20.482 1.00 94.62 513 GLU A CA 1
ATOM 3966 C C . GLU A 1 513 ? -37.152 -4.019 20.033 1.00 94.62 513 GLU A C 1
ATOM 3968 O O . GLU A 1 513 ? -36.587 -2.972 20.337 1.00 94.62 513 GLU A O 1
ATOM 3973 N N . ASP A 1 514 ? -38.274 -4.030 19.300 1.00 95.38 514 ASP A N 1
ATOM 3974 C CA . ASP A 1 514 ? -38.881 -2.865 18.627 1.00 95.38 514 ASP A CA 1
ATOM 3975 C C . ASP A 1 514 ? -37.894 -2.076 17.742 1.00 95.38 514 ASP A C 1
ATOM 3977 O O . ASP A 1 514 ? -37.817 -0.845 17.730 1.00 95.38 514 ASP A O 1
ATOM 3981 N N . ARG A 1 515 ? -37.084 -2.808 16.971 1.00 95.50 515 ARG A N 1
ATOM 3982 C CA . ARG A 1 515 ? -36.059 -2.239 16.089 1.00 95.50 515 ARG A CA 1
ATOM 3983 C C . ARG A 1 515 ? -36.393 -2.495 14.635 1.00 95.50 515 ARG A C 1
ATOM 3985 O O . ARG A 1 515 ? -36.775 -3.595 14.246 1.00 95.50 515 ARG A O 1
ATOM 3992 N N . LYS A 1 516 ? -36.206 -1.468 13.805 1.00 96.38 516 LYS A N 1
ATOM 3993 C CA . LYS A 1 516 ? -36.243 -1.587 12.344 1.00 96.38 516 LYS A CA 1
ATOM 3994 C C . LYS A 1 516 ? -34.833 -1.489 11.802 1.00 96.38 516 LYS A C 1
ATOM 3996 O O . LYS A 1 516 ? -34.163 -0.475 12.001 1.00 96.38 516 LYS A O 1
ATOM 4001 N N . VAL A 1 517 ? -34.394 -2.533 11.113 1.00 97.12 517 VAL A N 1
ATOM 4002 C CA . VAL A 1 517 ? -32.998 -2.682 10.705 1.00 97.12 517 VAL A CA 1
ATOM 4003 C C . VAL A 1 517 ? -32.861 -2.924 9.209 1.00 97.12 517 VAL A C 1
ATOM 4005 O O . VAL A 1 517 ? -33.752 -3.461 8.548 1.00 97.12 517 VAL A O 1
ATOM 4008 N N . LEU A 1 518 ? -31.716 -2.517 8.676 1.00 97.69 518 LEU A N 1
ATOM 4009 C CA . LEU A 1 518 ? -31.278 -2.819 7.321 1.00 97.69 518 LEU A CA 1
ATOM 4010 C C . LEU A 1 518 ? -30.252 -3.947 7.387 1.00 97.69 518 LEU A C 1
ATOM 4012 O O . LEU A 1 518 ? -29.244 -3.801 8.068 1.00 97.69 518 LEU A O 1
ATOM 4016 N N . LEU A 1 519 ? -30.476 -5.041 6.664 1.00 97.25 519 LEU A N 1
ATOM 4017 C CA . LEU A 1 519 ? -29.530 -6.144 6.541 1.00 97.25 519 LEU A CA 1
ATOM 4018 C C . LEU A 1 519 ? -28.876 -6.133 5.156 1.00 97.25 519 LEU A C 1
ATOM 4020 O O . LEU A 1 519 ? -29.526 -6.391 4.141 1.00 97.25 519 LEU A O 1
ATOM 4024 N N . LEU A 1 520 ? -27.576 -5.854 5.128 1.00 96.25 520 LEU A N 1
ATOM 4025 C CA . LEU A 1 520 ? -26.733 -5.909 3.940 1.00 96.25 520 LEU A CA 1
ATOM 4026 C C . LEU A 1 520 ? -26.184 -7.326 3.741 1.00 96.25 520 LEU A C 1
ATOM 4028 O O . LEU A 1 520 ? -25.567 -7.878 4.652 1.00 96.25 520 LEU A O 1
ATOM 4032 N N . VAL A 1 521 ? -26.353 -7.885 2.547 1.00 94.81 521 VAL A N 1
ATOM 4033 C CA . VAL A 1 521 ? -25.903 -9.244 2.185 1.00 94.81 521 VAL A CA 1
ATOM 4034 C C . VAL A 1 521 ? -25.186 -9.244 0.841 1.00 94.81 521 VAL A C 1
ATOM 4036 O O . VAL A 1 521 ? -25.396 -8.348 0.018 1.00 94.81 521 VAL A O 1
ATOM 4039 N N . ASP A 1 522 ? -24.357 -10.256 0.593 1.00 91.06 522 ASP A N 1
ATOM 4040 C CA . ASP A 1 522 ? -23.707 -10.417 -0.707 1.00 91.06 522 ASP A CA 1
ATOM 4041 C C . ASP A 1 522 ? -24.736 -10.588 -1.846 1.00 91.06 522 ASP A C 1
ATOM 4043 O O . ASP A 1 522 ? -25.896 -10.955 -1.642 1.00 91.06 522 ASP A O 1
ATOM 4047 N N . ASN A 1 523 ? -24.328 -10.301 -3.080 1.00 89.25 523 ASN A N 1
ATOM 4048 C CA . ASN A 1 523 ? -25.195 -10.406 -4.248 1.00 89.25 523 ASN A CA 1
ATOM 4049 C C . ASN A 1 523 ? -25.234 -11.836 -4.795 1.00 89.25 523 ASN A C 1
ATOM 4051 O O . ASN A 1 523 ? -24.735 -12.114 -5.889 1.00 89.25 523 ASN A O 1
ATOM 4055 N N . ALA A 1 524 ? -25.847 -12.745 -4.039 1.00 86.75 524 ALA A N 1
ATOM 4056 C CA . ALA A 1 524 ? -25.995 -14.139 -4.436 1.00 86.75 524 ALA A CA 1
ATOM 4057 C C . ALA A 1 524 ? -27.466 -14.596 -4.414 1.00 86.75 524 ALA A C 1
ATOM 4059 O O . ALA A 1 524 ? -28.255 -14.116 -3.599 1.00 86.75 524 ALA A O 1
ATOM 4060 N N . PRO A 1 525 ? -27.857 -15.553 -5.282 1.00 88.06 525 PRO A N 1
ATOM 4061 C CA . PRO A 1 525 ? -29.231 -16.053 -5.341 1.00 88.06 525 PRO A CA 1
ATOM 4062 C C . PRO A 1 525 ? -29.829 -16.541 -4.007 1.00 88.06 525 PRO A C 1
ATOM 4064 O O . PRO A 1 525 ? -31.005 -16.262 -3.795 1.00 88.06 525 PRO A O 1
ATOM 4067 N N . PRO A 1 526 ? -29.086 -17.224 -3.105 1.00 88.31 526 PRO A N 1
ATOM 4068 C CA . PRO A 1 526 ? -29.626 -17.666 -1.815 1.00 88.31 526 PRO A CA 1
ATOM 4069 C C . PRO A 1 526 ? -30.076 -16.536 -0.887 1.00 88.31 526 PRO A C 1
ATOM 4071 O O . PRO A 1 526 ? -30.860 -16.798 0.013 1.00 88.31 526 PRO A O 1
ATOM 4074 N N . TYR A 1 527 ? -29.592 -15.308 -1.091 1.00 90.38 527 TYR A N 1
ATOM 4075 C CA . TYR A 1 527 ? -29.876 -14.176 -0.208 1.00 90.38 527 TYR A CA 1
ATOM 4076 C C . TYR A 1 527 ? -31.077 -13.333 -0.652 1.00 90.38 527 TYR A C 1
ATOM 4078 O O . TYR A 1 527 ? -31.273 -12.215 -0.175 1.00 90.38 527 TYR A O 1
ATOM 4086 N N . ARG A 1 528 ? -31.874 -13.843 -1.594 1.00 90.06 528 ARG A N 1
ATOM 4087 C CA . ARG A 1 528 ? -33.134 -13.215 -1.991 1.00 90.06 528 ARG A CA 1
ATOM 4088 C C . ARG A 1 528 ? -34.245 -13.694 -1.057 1.00 90.06 528 ARG A C 1
ATOM 4090 O O . ARG A 1 528 ? -34.434 -14.907 -0.969 1.00 90.06 528 ARG A O 1
ATOM 4097 N N . PRO A 1 529 ? -34.958 -12.781 -0.376 1.00 88.62 529 PRO A N 1
ATOM 4098 C CA . PRO A 1 529 ? -36.150 -13.147 0.375 1.00 88.62 529 PRO A CA 1
ATOM 4099 C C . PRO A 1 529 ? -37.186 -13.795 -0.547 1.00 88.62 529 PRO A C 1
ATOM 4101 O O . PRO A 1 529 ? -37.373 -13.326 -1.672 1.00 88.62 529 PRO A O 1
ATOM 4104 N N . ASP A 1 530 ? -37.849 -14.853 -0.079 1.00 86.44 530 ASP A N 1
ATOM 4105 C CA . ASP A 1 530 ? -38.933 -15.489 -0.847 1.00 86.44 530 ASP A CA 1
ATOM 4106 C C . ASP A 1 530 ? -40.177 -14.584 -0.888 1.00 86.44 530 ASP A C 1
ATOM 4108 O O . ASP A 1 530 ? -40.823 -14.456 -1.926 1.00 86.44 530 ASP A O 1
ATOM 4112 N N . ASP A 1 531 ? -40.479 -13.925 0.235 1.00 85.81 531 ASP A N 1
ATOM 4113 C CA . ASP A 1 531 ? -41.570 -12.962 0.381 1.00 85.81 531 ASP A CA 1
ATOM 4114 C C . ASP A 1 531 ? -41.157 -11.849 1.359 1.00 85.81 531 ASP A C 1
ATOM 4116 O O . ASP A 1 531 ? -41.042 -12.063 2.568 1.00 85.81 531 ASP A O 1
ATOM 4120 N N . GLU A 1 532 ? -40.910 -10.645 0.836 1.00 85.06 532 GLU A N 1
ATOM 4121 C CA . GLU A 1 532 ? -40.530 -9.486 1.654 1.00 85.06 532 GLU A CA 1
ATOM 4122 C C . GLU A 1 532 ? -41.666 -9.007 2.573 1.00 85.06 532 GLU A C 1
ATOM 4124 O O . GLU A 1 532 ? -41.387 -8.359 3.580 1.00 85.06 532 GLU A O 1
ATOM 4129 N N . SER A 1 533 ? -42.932 -9.341 2.287 1.00 84.19 533 SER A N 1
ATOM 4130 C CA . SER A 1 533 ? -44.072 -8.908 3.110 1.00 84.19 533 SER A CA 1
ATOM 4131 C C . SER A 1 533 ? -44.088 -9.545 4.504 1.00 84.19 533 SER A C 1
ATOM 4133 O O . SER A 1 533 ? -44.665 -8.985 5.436 1.00 84.19 533 SER A O 1
ATOM 4135 N N . LEU A 1 534 ? -43.392 -10.674 4.673 1.00 86.38 534 LEU A N 1
ATOM 4136 C CA . LEU A 1 534 ? -43.222 -11.357 5.956 1.00 86.38 534 LEU A CA 1
ATOM 4137 C C . LEU A 1 534 ? -42.176 -10.683 6.865 1.00 86.38 534 LEU A C 1
ATOM 4139 O O . LEU A 1 534 ? -42.061 -11.038 8.040 1.00 86.38 534 LEU A O 1
ATOM 4143 N N . LEU A 1 535 ? -41.404 -9.720 6.348 1.00 92.31 535 LEU A N 1
ATOM 4144 C CA . LEU A 1 535 ? -40.323 -9.040 7.066 1.00 92.31 535 LEU A CA 1
ATOM 4145 C C . LEU A 1 535 ? -40.767 -7.643 7.526 1.00 92.31 535 LEU A C 1
ATOM 4147 O O . LEU A 1 535 ? -40.542 -6.633 6.864 1.00 92.31 535 LEU A O 1
ATOM 4151 N N . THR A 1 536 ? -41.393 -7.572 8.699 1.00 93.69 536 THR A N 1
ATOM 4152 C CA . THR A 1 536 ? -41.933 -6.319 9.264 1.00 93.69 536 THR A CA 1
ATOM 4153 C C . THR A 1 536 ? -40.863 -5.355 9.789 1.00 93.69 536 THR A C 1
ATOM 4155 O O . THR A 1 536 ? -41.057 -4.136 9.784 1.00 93.69 536 THR A O 1
ATOM 4158 N N . ASN A 1 537 ? -39.736 -5.893 10.260 1.00 95.88 537 ASN A N 1
ATOM 4159 C CA . ASN A 1 537 ? -38.700 -5.171 11.002 1.00 95.88 537 ASN A CA 1
ATOM 4160 C C . ASN A 1 537 ? -37.320 -5.254 10.338 1.00 95.88 537 ASN A C 1
ATOM 4162 O O . ASN A 1 537 ? -36.398 -4.553 10.756 1.00 95.88 537 ASN A O 1
ATOM 4166 N N . ILE A 1 538 ? -37.172 -6.059 9.285 1.00 96.25 538 ILE A N 1
ATOM 4167 C CA . ILE A 1 538 ? -35.925 -6.204 8.531 1.00 96.25 538 ILE A CA 1
ATOM 4168 C C . ILE A 1 538 ? -36.150 -5.812 7.081 1.00 96.25 538 ILE A C 1
ATOM 4170 O O . ILE A 1 538 ? -36.988 -6.378 6.391 1.00 96.25 538 ILE A O 1
ATOM 4174 N N . LYS A 1 539 ? -35.318 -4.899 6.585 1.00 95.88 539 LYS A N 1
ATOM 4175 C CA . LYS A 1 539 ? -35.180 -4.645 5.153 1.00 95.88 539 LYS A CA 1
ATOM 4176 C C . LYS A 1 539 ? -33.898 -5.289 4.652 1.00 95.88 539 LYS A C 1
ATOM 4178 O O . LYS A 1 539 ? -32.826 -4.965 5.152 1.00 95.88 539 LYS A O 1
ATOM 4183 N N . VAL A 1 540 ? -33.980 -6.171 3.661 1.00 95.88 540 VAL A N 1
ATOM 4184 C CA . VAL A 1 540 ? -32.793 -6.807 3.069 1.00 95.88 540 VAL A CA 1
ATOM 4185 C C . VAL A 1 540 ? -32.309 -5.989 1.874 1.00 95.88 540 VAL A C 1
ATOM 4187 O O . VAL A 1 540 ? -33.098 -5.542 1.043 1.00 95.88 540 VAL A O 1
ATOM 4190 N N . LYS A 1 541 ? -30.996 -5.779 1.767 1.00 94.19 541 LYS A N 1
ATOM 4191 C CA . LYS A 1 541 ? -30.374 -5.122 0.615 1.00 94.19 541 LYS A CA 1
ATOM 4192 C C . LYS A 1 541 ? -29.125 -5.882 0.185 1.00 94.19 541 LYS A C 1
ATOM 4194 O O . LYS A 1 541 ? -28.154 -5.981 0.924 1.00 94.19 541 LYS A O 1
ATOM 4199 N N . MET A 1 542 ? -29.142 -6.378 -1.048 1.00 93.88 542 MET A N 1
ATOM 4200 C CA . MET A 1 542 ? -27.966 -6.992 -1.663 1.00 93.88 542 MET A CA 1
ATOM 4201 C C . MET A 1 542 ? -26.945 -5.929 -2.085 1.00 93.88 542 MET A C 1
ATOM 4203 O O . MET A 1 542 ? -27.317 -4.862 -2.591 1.00 93.88 542 MET A O 1
ATOM 4207 N N . LEU A 1 543 ? -25.662 -6.254 -1.927 1.00 92.75 543 LEU A N 1
ATOM 4208 C CA . LEU A 1 543 ? -24.551 -5.440 -2.411 1.00 92.75 543 LEU A CA 1
ATOM 4209 C C . LEU A 1 543 ? -24.568 -5.314 -3.954 1.00 92.75 543 LEU A C 1
ATOM 4211 O O . LEU A 1 543 ? -25.130 -6.161 -4.659 1.00 92.75 543 LEU A O 1
ATOM 4215 N N . PRO A 1 544 ? -23.952 -4.270 -4.532 1.00 89.25 544 PRO A N 1
ATOM 4216 C CA . PRO A 1 544 ? -23.816 -4.137 -5.982 1.00 89.25 544 PRO A CA 1
ATOM 4217 C C . PRO A 1 544 ? -23.024 -5.309 -6.591 1.00 89.25 544 PRO A C 1
ATOM 4219 O O . PRO A 1 544 ? -22.065 -5.813 -5.999 1.00 89.25 544 PRO A O 1
ATOM 4222 N N . LYS A 1 545 ? -23.407 -5.754 -7.794 1.00 83.69 545 LYS A N 1
ATOM 4223 C CA . LYS A 1 545 ? -22.737 -6.875 -8.483 1.00 83.69 545 LYS A CA 1
ATOM 4224 C C . LYS A 1 545 ? -21.237 -6.616 -8.648 1.00 83.69 545 LYS A C 1
ATOM 4226 O O . LYS A 1 545 ? -20.841 -5.500 -8.964 1.00 83.69 545 LYS A O 1
ATOM 4231 N N . ASN A 1 546 ? -20.422 -7.662 -8.505 1.00 78.31 546 ASN A N 1
ATOM 4232 C CA . ASN A 1 546 ? -18.962 -7.624 -8.676 1.00 78.31 546 ASN A CA 1
ATOM 4233 C C . ASN A 1 546 ? -18.229 -6.637 -7.747 1.00 78.31 546 ASN A C 1
ATOM 4235 O O . ASN A 1 546 ? -17.110 -6.237 -8.052 1.00 78.31 546 ASN A O 1
ATOM 4239 N N . THR A 1 547 ? -18.830 -6.227 -6.625 1.00 77.31 547 THR A N 1
ATOM 4240 C CA . THR A 1 547 ? -18.187 -5.293 -5.682 1.00 77.31 547 THR A CA 1
ATOM 4241 C C . THR A 1 547 ? -17.852 -5.913 -4.327 1.00 77.31 547 THR A C 1
ATOM 4243 O O . THR A 1 547 ? -17.216 -5.247 -3.515 1.00 77.31 547 THR A O 1
ATOM 4246 N N . THR A 1 548 ? -18.200 -7.184 -4.095 1.00 77.19 548 THR A N 1
ATOM 4247 C CA . THR A 1 548 ? -18.035 -7.905 -2.819 1.00 77.19 548 THR A CA 1
ATOM 4248 C C . THR A 1 548 ? -16.625 -7.758 -2.250 1.00 77.19 548 THR A C 1
ATOM 4250 O O . THR A 1 548 ? -16.471 -7.302 -1.125 1.00 77.19 548 THR A O 1
ATOM 4253 N N . ALA A 1 549 ? -15.585 -7.974 -3.064 1.00 75.31 549 ALA A N 1
ATOM 4254 C CA . ALA A 1 549 ? -14.189 -7.862 -2.627 1.00 75.31 549 ALA A CA 1
ATOM 4255 C C . ALA A 1 549 ? -13.786 -6.475 -2.076 1.00 75.31 549 ALA A C 1
ATOM 4257 O O . ALA A 1 549 ? -12.782 -6.366 -1.377 1.00 75.31 549 ALA A O 1
ATOM 4258 N N . HIS A 1 550 ? -14.537 -5.418 -2.408 1.00 78.69 550 HIS A N 1
ATOM 4259 C CA . HIS A 1 550 ? -14.265 -4.037 -1.992 1.00 78.69 550 HIS A CA 1
ATOM 4260 C C . HIS A 1 550 ? -15.303 -3.475 -1.019 1.00 78.69 550 HIS A C 1
ATOM 4262 O O . HIS A 1 550 ? -14.997 -2.534 -0.286 1.00 78.69 550 HIS A O 1
ATOM 4268 N N . LEU A 1 551 ? -16.537 -3.983 -1.061 1.00 86.38 551 LEU A N 1
ATOM 4269 C CA . LEU A 1 551 ? -17.681 -3.410 -0.355 1.00 86.38 551 LEU A CA 1
ATOM 4270 C C . LEU A 1 551 ? -18.272 -4.318 0.723 1.00 86.38 551 LEU A C 1
ATOM 4272 O O . LEU A 1 551 ? -19.115 -3.812 1.449 1.00 86.38 551 LEU A O 1
ATOM 4276 N N . GLN A 1 552 ? -17.858 -5.586 0.847 1.00 91.75 552 GLN A N 1
ATOM 4277 C CA . GLN A 1 552 ? -18.356 -6.521 1.863 1.00 91.75 552 GLN A CA 1
ATOM 4278 C C . GLN A 1 552 ? -17.699 -6.273 3.237 1.00 91.75 552 GLN A C 1
ATOM 4280 O O . GLN A 1 552 ? -16.521 -6.598 3.416 1.00 91.75 552 GLN A O 1
ATOM 4285 N N . PRO A 1 553 ? -18.420 -5.719 4.232 1.00 90.81 553 PRO A N 1
ATOM 4286 C CA . PRO A 1 553 ? -17.842 -5.399 5.538 1.00 90.81 553 PRO A CA 1
ATOM 4287 C C . PRO A 1 553 ? -17.351 -6.619 6.329 1.00 90.81 553 PRO A C 1
ATOM 4289 O O . PRO A 1 553 ? -16.276 -6.548 6.926 1.00 90.81 553 PRO A O 1
ATOM 4292 N N . GLN A 1 554 ? -18.073 -7.747 6.309 1.00 92.62 554 GLN A N 1
ATOM 4293 C CA . GLN A 1 554 ? -17.633 -8.970 6.997 1.00 92.62 554 GLN A CA 1
ATOM 4294 C C . GLN A 1 554 ? -16.245 -9.447 6.514 1.00 92.62 554 GLN A C 1
ATOM 4296 O O . GLN A 1 554 ? -15.409 -9.878 7.320 1.00 92.62 554 GLN A O 1
ATOM 4301 N N . ASP A 1 555 ? -15.965 -9.308 5.215 1.00 86.62 555 ASP A N 1
ATOM 4302 C CA . ASP A 1 555 ? -14.690 -9.678 4.590 1.00 86.62 555 ASP A CA 1
ATOM 4303 C C . ASP A 1 555 ? -13.568 -8.656 4.838 1.00 86.62 555 ASP A C 1
ATOM 4305 O O . ASP A 1 555 ? -12.386 -8.997 4.736 1.00 86.62 555 ASP A O 1
ATOM 4309 N N . ALA A 1 556 ? -13.899 -7.429 5.254 1.00 82.56 556 ALA A N 1
ATOM 4310 C CA . ALA A 1 556 ? -12.935 -6.359 5.528 1.00 82.56 556 ALA A CA 1
ATOM 4311 C C . ALA A 1 556 ? -12.143 -6.539 6.844 1.00 82.56 556 ALA A C 1
ATOM 4313 O O . ALA A 1 556 ? -11.376 -5.659 7.233 1.00 82.56 556 ALA A O 1
ATOM 4314 N N . GLY A 1 557 ? -12.295 -7.679 7.529 1.00 81.06 557 GLY A N 1
ATOM 4315 C CA . GLY A 1 557 ? -11.467 -8.057 8.680 1.00 81.06 557 GLY A CA 1
ATOM 4316 C C . GLY A 1 557 ? -12.199 -8.808 9.793 1.00 81.06 557 GLY A C 1
ATOM 4317 O O . GLY A 1 557 ? -11.542 -9.455 10.614 1.00 81.06 557 GLY A O 1
ATOM 4318 N N . ILE A 1 558 ? -13.535 -8.786 9.812 1.00 87.38 558 ILE A N 1
ATOM 4319 C CA . ILE A 1 558 ? -14.345 -9.418 10.868 1.00 87.38 558 ILE A CA 1
ATOM 4320 C C . ILE A 1 558 ? -14.247 -10.945 10.766 1.00 87.38 558 ILE A C 1
ATOM 4322 O O . ILE A 1 558 ? -13.796 -11.605 11.708 1.00 87.38 558 ILE A O 1
ATOM 4326 N N . ILE A 1 559 ? -14.535 -11.511 9.588 1.00 87.25 559 ILE A N 1
ATOM 4327 C CA . ILE A 1 559 ? -14.382 -12.948 9.311 1.00 87.25 559 ILE A CA 1
ATOM 4328 C C . ILE A 1 559 ? -12.936 -13.404 9.540 1.00 87.25 559 ILE A C 1
ATOM 4330 O O . ILE A 1 559 ? -12.697 -14.486 10.086 1.00 87.25 559 ILE A O 1
ATOM 4334 N N . ALA A 1 560 ? -11.952 -12.596 9.133 1.00 82.69 560 ALA A N 1
ATOM 4335 C CA . ALA A 1 560 ? -10.539 -12.922 9.313 1.00 82.69 560 ALA A CA 1
ATOM 4336 C C . ALA A 1 560 ? -10.169 -13.023 10.803 1.00 82.69 560 ALA A C 1
ATOM 4338 O O . ALA A 1 560 ? -9.518 -13.990 11.214 1.00 82.69 560 ALA A O 1
ATOM 4339 N N . SER A 1 561 ? -10.642 -12.077 11.616 1.00 84.38 561 SER A N 1
ATOM 4340 C CA . SER A 1 561 ? -10.442 -12.054 13.069 1.00 84.38 561 SER A CA 1
ATOM 4341 C C . SER A 1 561 ? -11.134 -13.233 13.758 1.00 84.38 561 SER A C 1
ATOM 4343 O O . SER A 1 561 ? -10.508 -13.940 14.554 1.00 84.38 561 SER A O 1
ATOM 4345 N N . PHE A 1 562 ? -12.383 -13.527 13.381 1.00 86.12 562 PHE A N 1
ATOM 4346 C CA . PHE A 1 562 ? -13.114 -14.704 13.854 1.00 86.12 562 PHE A CA 1
ATOM 4347 C C . PHE A 1 562 ? -12.347 -15.999 13.544 1.00 86.12 562 PHE A C 1
ATOM 4349 O O . PHE A 1 562 ? -12.052 -16.790 14.445 1.00 86.12 562 PHE A O 1
ATOM 4356 N N . LYS A 1 563 ? -11.914 -16.191 12.289 1.00 81.56 563 LYS A N 1
ATOM 4357 C CA . LYS A 1 563 ? -11.130 -17.365 11.866 1.00 81.56 563 LYS A CA 1
ATOM 4358 C C . LYS A 1 563 ? -9.814 -17.503 12.621 1.00 81.56 563 LYS A C 1
ATOM 4360 O O . LYS A 1 563 ? -9.432 -18.624 12.961 1.00 81.56 563 LYS A O 1
ATOM 4365 N N . ALA A 1 564 ? -9.117 -16.399 12.883 1.00 78.81 564 ALA A N 1
ATOM 4366 C CA . ALA A 1 564 ? -7.881 -16.421 13.657 1.00 78.81 564 ALA A CA 1
ATOM 4367 C C . ALA A 1 564 ? -8.127 -16.966 15.072 1.00 78.81 564 ALA A C 1
ATOM 4369 O O . ALA A 1 564 ? -7.375 -17.827 15.542 1.00 78.81 564 ALA A O 1
ATOM 4370 N N . LYS A 1 565 ? -9.220 -16.543 15.719 1.00 83.31 565 LYS A N 1
ATOM 4371 C CA . LYS A 1 565 ? -9.562 -17.005 17.067 1.00 83.31 565 LYS A CA 1
ATOM 4372 C C . LYS A 1 565 ? -10.031 -18.458 17.101 1.00 83.31 565 LYS A C 1
ATOM 4374 O O . LYS A 1 565 ? -9.592 -19.216 17.967 1.00 83.31 565 LYS A O 1
ATOM 4379 N N . VAL A 1 566 ? -10.838 -18.880 16.126 1.00 81.81 566 VAL A N 1
ATOM 4380 C CA . VAL A 1 566 ? -11.232 -20.292 15.974 1.00 81.81 566 VAL A CA 1
ATOM 4381 C C . VAL A 1 566 ? -9.999 -21.173 15.759 1.00 81.81 566 VAL A C 1
ATOM 4383 O O . VAL A 1 566 ? -9.863 -22.205 16.412 1.00 81.81 566 VAL A O 1
ATOM 4386 N N . LYS A 1 567 ? -9.047 -20.749 14.920 1.00 76.19 567 LYS A N 1
ATOM 4387 C CA . LYS A 1 567 ? -7.793 -21.482 14.694 1.00 76.19 567 LYS A CA 1
ATOM 4388 C C . LYS A 1 567 ? -6.953 -21.612 15.967 1.00 76.19 567 LYS A C 1
ATOM 4390 O O . LYS A 1 567 ? -6.371 -22.668 16.198 1.00 76.19 567 LYS A O 1
ATOM 4395 N N . GLN A 1 568 ? -6.904 -20.577 16.809 1.00 74.94 568 GLN A N 1
ATOM 4396 C CA . GLN A 1 568 ? -6.229 -20.656 18.108 1.00 74.94 568 GLN A CA 1
ATOM 4397 C C . GLN A 1 568 ? -6.858 -21.741 19.000 1.00 74.94 568 GLN A C 1
ATOM 4399 O O . GLN A 1 568 ? -6.135 -22.567 19.556 1.00 74.94 568 GLN A O 1
ATOM 4404 N N . ARG A 1 569 ? -8.196 -21.789 19.084 1.00 78.75 569 ARG A N 1
ATOM 4405 C CA . ARG A 1 569 ? -8.915 -22.834 19.836 1.00 78.75 569 ARG A CA 1
ATOM 4406 C C . ARG A 1 569 ? -8.725 -24.225 19.229 1.00 78.75 569 ARG A C 1
ATOM 4408 O O . ARG A 1 569 ? -8.539 -25.188 19.964 1.00 78.75 569 ARG A O 1
ATOM 4415 N N . GLN A 1 570 ? -8.707 -24.331 17.902 1.00 75.12 570 GLN A N 1
ATOM 4416 C CA . GLN A 1 570 ? -8.449 -25.588 17.196 1.00 75.12 570 GLN A CA 1
ATOM 4417 C C . GLN A 1 570 ? -7.060 -26.148 17.530 1.00 75.12 570 GLN A C 1
ATOM 4419 O O . GLN A 1 570 ? -6.925 -27.346 17.752 1.00 75.12 570 GLN A O 1
ATOM 4424 N N . LEU A 1 571 ? -6.031 -25.296 17.606 1.00 70.19 571 LEU A N 1
ATOM 4425 C CA . LEU A 1 571 ? -4.686 -25.714 18.014 1.00 70.19 571 LEU A CA 1
ATOM 4426 C C . LEU A 1 571 ? -4.659 -26.207 19.463 1.00 70.19 571 LEU A C 1
ATOM 4428 O O . LEU A 1 571 ? -4.034 -27.225 19.742 1.00 70.19 571 LEU A O 1
ATOM 4432 N N . GLN A 1 572 ? -5.363 -25.526 20.369 1.00 72.69 572 GLN A N 1
ATOM 4433 C CA . GLN A 1 572 ? -5.474 -25.954 21.763 1.00 72.69 572 GLN A CA 1
ATOM 4434 C C . GLN A 1 572 ? -6.191 -27.307 21.894 1.00 72.69 572 GLN A C 1
ATOM 4436 O O . GLN A 1 572 ? -5.712 -28.184 22.605 1.00 72.69 572 GLN A O 1
ATOM 4441 N N . SER A 1 573 ? -7.295 -27.502 21.169 1.00 70.50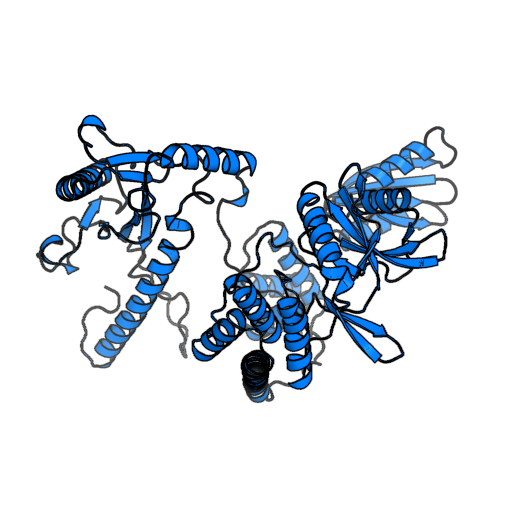 573 SER A N 1
ATOM 4442 C CA . SER A 1 573 ? -8.015 -28.780 21.132 1.00 70.50 573 SER A CA 1
ATOM 4443 C C . SER A 1 573 ? -7.160 -29.899 20.527 1.00 70.50 573 SER A C 1
ATOM 4445 O O . SER A 1 573 ? -7.115 -30.998 21.073 1.00 70.50 573 SER A O 1
ATOM 4447 N N . ALA A 1 574 ? -6.407 -29.613 19.460 1.00 67.56 574 ALA A N 1
ATOM 4448 C CA . ALA A 1 574 ? -5.476 -30.573 18.875 1.00 67.56 574 ALA A CA 1
ATOM 4449 C C . ALA A 1 574 ? -4.378 -30.988 19.869 1.00 67.56 574 ALA A C 1
ATOM 4451 O O . ALA A 1 574 ? -4.054 -32.168 19.941 1.00 67.56 574 ALA A O 1
ATOM 4452 N N . LEU A 1 575 ? -3.837 -30.050 20.658 1.00 64.31 575 LEU A N 1
ATOM 4453 C CA . LEU A 1 575 ? -2.885 -30.369 21.728 1.00 64.31 575 LEU A CA 1
ATOM 4454 C C . LEU A 1 575 ? -3.517 -31.284 22.781 1.00 64.31 575 LEU A C 1
ATOM 4456 O O . LEU A 1 575 ? -2.957 -32.331 23.071 1.00 64.31 575 LEU A O 1
ATOM 4460 N N . GLN A 1 576 ? -4.721 -30.964 23.263 1.00 69.19 576 GLN A N 1
ATOM 4461 C CA . GLN A 1 576 ? -5.435 -31.799 24.239 1.00 69.19 576 GLN A CA 1
ATOM 4462 C C . GLN A 1 576 ? -5.719 -33.216 23.721 1.00 69.19 576 GLN A C 1
ATOM 4464 O O . GLN A 1 576 ? -5.608 -34.183 24.474 1.00 69.19 576 GLN A O 1
ATOM 4469 N N . GLN A 1 577 ? -6.069 -33.358 22.439 1.00 64.88 577 GLN A N 1
ATOM 4470 C CA . GLN A 1 577 ? -6.258 -34.664 21.801 1.00 64.88 577 GLN A CA 1
ATOM 4471 C C . GLN A 1 577 ? -4.938 -35.436 21.696 1.00 64.88 577 GLN A C 1
ATOM 4473 O O . GLN A 1 577 ? -4.900 -36.626 22.005 1.00 64.88 577 GLN A O 1
ATOM 4478 N N . ILE A 1 578 ? -3.849 -34.765 21.303 1.00 65.75 578 ILE A N 1
ATOM 4479 C CA . ILE A 1 578 ? -2.508 -35.361 21.255 1.00 65.75 578 ILE A CA 1
ATOM 4480 C C . ILE A 1 578 ? -2.081 -35.814 22.657 1.00 65.75 578 ILE A C 1
ATOM 4482 O O . ILE A 1 578 ? -1.655 -36.954 22.810 1.00 65.75 578 ILE A O 1
ATOM 4486 N N . ASP A 1 579 ? -2.263 -34.980 23.681 1.00 64.69 579 ASP A N 1
ATOM 4487 C CA . ASP A 1 579 ? -1.949 -35.301 25.078 1.00 64.69 579 ASP A CA 1
ATOM 4488 C C . ASP A 1 579 ? -2.797 -36.467 25.604 1.00 64.69 579 ASP A C 1
ATOM 4490 O O . ASP A 1 579 ? -2.284 -37.352 26.287 1.00 64.69 579 ASP A O 1
ATOM 4494 N N . SER A 1 580 ? -4.082 -36.523 25.241 1.00 64.31 580 SER A N 1
ATOM 4495 C CA . SER A 1 580 ? -4.977 -37.631 25.608 1.00 64.31 580 SER A CA 1
ATOM 4496 C C . SER A 1 580 ? -4.528 -38.952 24.983 1.00 64.31 580 SER A C 1
ATOM 4498 O O . SER A 1 580 ? -4.479 -39.973 25.671 1.00 64.31 580 SER A O 1
ATOM 4500 N N . VAL A 1 581 ? -4.115 -38.919 23.714 1.00 61.38 581 VAL A N 1
ATOM 4501 C CA . VAL A 1 581 ? -3.571 -40.090 23.015 1.00 61.38 581 VAL A CA 1
ATOM 4502 C C . VAL A 1 581 ? -2.224 -40.506 23.597 1.00 61.38 581 VAL A C 1
ATOM 4504 O O . VAL A 1 581 ? -2.001 -41.695 23.812 1.00 61.38 581 VAL A O 1
ATOM 4507 N N . MET A 1 582 ? -1.335 -39.553 23.895 1.00 59.50 582 MET A N 1
ATOM 4508 C CA . MET A 1 582 ? -0.060 -39.838 24.565 1.00 59.50 582 MET A CA 1
ATOM 4509 C C . MET A 1 582 ? -0.271 -40.444 25.959 1.00 59.50 582 MET A C 1
ATOM 4511 O O . MET A 1 582 ? 0.529 -41.268 26.390 1.00 59.50 582 MET A O 1
ATOM 4515 N N . ALA A 1 583 ? -1.369 -40.096 26.635 1.00 69.25 583 ALA A N 1
ATOM 4516 C CA . ALA A 1 583 ? -1.780 -40.669 27.913 1.00 69.25 583 ALA A CA 1
ATOM 4517 C C . ALA A 1 583 ? -2.516 -42.024 27.793 1.00 69.25 583 ALA A C 1
ATOM 4519 O O . ALA A 1 583 ? -3.094 -42.485 28.775 1.00 69.25 583 ALA A O 1
ATOM 4520 N N . GLY A 1 584 ? -2.539 -42.656 26.611 1.00 56.97 584 GLY A N 1
ATOM 4521 C CA . GLY A 1 584 ? -3.140 -43.980 26.401 1.00 56.97 584 GLY A CA 1
ATOM 4522 C C . GLY A 1 584 ? -4.672 -44.001 26.376 1.00 56.97 584 GLY A C 1
ATOM 4523 O O . GLY A 1 584 ? -5.267 -45.074 26.317 1.00 56.97 584 GLY A O 1
ATOM 4524 N N . ARG A 1 585 ? -5.325 -42.834 26.390 1.00 58.12 585 ARG A N 1
ATOM 4525 C CA . ARG A 1 585 ? -6.778 -42.707 26.237 1.00 58.12 585 ARG A CA 1
ATOM 4526 C C . ARG A 1 585 ? -7.087 -42.629 24.744 1.00 58.12 585 ARG A C 1
ATOM 4528 O O . ARG A 1 585 ? -7.116 -41.548 24.160 1.00 58.12 585 ARG A O 1
ATOM 4535 N N . GLN A 1 586 ? -7.203 -43.787 24.097 1.00 50.56 586 GLN A N 1
ATOM 4536 C CA . GLN A 1 586 ? -7.640 -43.854 22.705 1.00 50.56 586 GLN A CA 1
ATOM 4537 C C . GLN A 1 586 ? -9.120 -43.497 22.626 1.00 50.56 586 GLN A C 1
ATOM 4539 O O . GLN A 1 586 ? -9.934 -44.304 23.036 1.00 50.56 586 GLN A O 1
ATOM 4544 N N . ASP A 1 587 ? -9.425 -42.329 22.060 1.00 47.50 587 ASP A N 1
ATOM 4545 C CA . ASP A 1 587 ? -10.601 -42.118 21.214 1.00 47.50 587 ASP A CA 1
ATOM 4546 C C . ASP A 1 587 ? -10.326 -40.957 20.236 1.00 47.50 587 ASP A C 1
ATOM 4548 O O . ASP A 1 587 ? -10.101 -39.815 20.633 1.00 47.50 587 ASP A O 1
ATOM 4552 N N . GLY A 1 588 ? -10.300 -41.271 18.935 1.00 49.03 588 GLY A N 1
ATOM 4553 C CA . GLY A 1 588 ? -10.506 -40.315 17.837 1.00 49.03 588 GLY A CA 1
ATOM 4554 C C . GLY A 1 588 ? -9.483 -39.186 17.638 1.00 49.03 588 GLY A C 1
ATOM 4555 O O . GLY A 1 588 ? -9.852 -38.013 17.646 1.00 49.03 588 GLY A O 1
ATOM 4556 N N . LEU A 1 589 ? -8.216 -39.498 17.337 1.00 45.47 589 LEU A N 1
ATOM 4557 C CA . LEU A 1 589 ? -7.310 -38.497 16.747 1.00 45.47 589 LEU A CA 1
ATOM 4558 C C . LEU A 1 589 ? -7.848 -38.107 15.358 1.00 45.47 589 LEU A C 1
ATOM 4560 O O . LEU A 1 589 ? -7.790 -38.908 14.425 1.00 45.47 589 LEU A O 1
ATOM 4564 N N . TYR A 1 590 ? -8.335 -36.869 15.227 1.00 47.12 590 TYR A N 1
ATOM 4565 C CA . TYR A 1 590 ? -8.882 -36.265 13.998 1.00 47.12 590 TYR A CA 1
ATOM 4566 C C . TYR A 1 590 ? -10.317 -36.649 13.567 1.00 47.12 590 TYR A C 1
ATOM 4568 O O . TYR A 1 590 ? -10.660 -36.399 12.402 1.00 47.12 590 TYR A O 1
ATOM 4576 N N . GLU A 1 591 ? -11.167 -37.204 14.442 1.00 44.00 591 GLU A N 1
ATOM 4577 C CA . GLU A 1 591 ? -12.594 -37.413 14.105 1.00 44.00 591 GLU A CA 1
ATOM 4578 C C . GLU A 1 591 ? -13.447 -36.139 14.108 1.00 44.00 591 GLU A C 1
ATOM 4580 O O . GLU A 1 591 ? -13.306 -35.314 15.038 1.00 44.00 591 GLU A O 1
#